Protein AF-0000000074023730 (afdb_homodimer)

Foldseek 3Di:
DEEEEEDLFLQSLLQLLQLLVVPYQYEYEYQDPPQCLQQDPFKADLLDADDLLRSVLLVVLLVLVVVVCVVPVPAQKDQLWEKAPLDDDPVQVVSQVVCVVSVQDKDKDAPVVVCVVFVFFPDDDGIIMIRRRMIGHSRSRNSVVSNVNSPHHYHYSKDFQEFDDDPLATQFTQIPVGTDGGRAYEYAHQVCRQRHCVRLPAHFAWAQAKWKKWKWDADPGDDRHWYHHNQWIWHADPVRIIMTTLDGVSLPDRDNDDPDDPVRSCCSVQVVVQNGGDDDRIGIDDMGMDTARATPVQAWEWADDGGHRYIYTYHPPCSSNSSVRSNQNSCVSVPNNVVCCVSCVVRYSVVVD/DEEEEEDLFLQSLLQLLQLLVVPYQYEYEYQDPPQCLQQDPFKADLLDADDLLRSVLLVVLLVLVVVVCVVPVPAQKDQLWEKAPLDDDPVQVVSQVVCVVSVQDKDKDAPVVVCVVAVFFPDDDGIIMIRRRMIGHSRSRNSVVSNVNSPHHYHYSKDFQEFDDDPLATQFTQIPVGTDGGRAYEYAHQVCRQRHCVRLPAHFAWAQAKWKKWKWDADPGADRHWYHHNQWIWHADPVRIIMTTLDGVSLPDRDNDDPDDPVRSCCSVQVVVQNGGDDDRIGIDDMGMDTARATPVQAWEWADDGGHRYIYTYHPPCSSNSSVRSNQNSCVSVPNNVVCCVSCVVRYSVVVD

Solvent-accessible surface area (backbone atoms only — not comparable to full-atom values): 35248 Å² total; per-residue (Å²): 100,38,32,34,31,34,18,64,23,38,46,22,12,31,26,47,25,44,30,25,74,71,65,37,48,37,36,34,34,21,48,65,70,41,52,49,32,60,62,45,89,18,56,32,54,47,89,69,61,88,45,72,69,49,25,51,46,24,46,48,7,53,52,31,43,52,55,49,39,70,76,39,74,83,52,58,60,46,70,58,12,32,40,38,44,50,46,63,70,68,52,37,52,50,53,52,50,55,36,50,72,72,67,42,76,68,41,81,39,47,38,69,62,48,40,70,76,29,70,33,55,38,89,69,58,68,60,35,35,35,33,65,84,21,28,38,34,48,35,47,60,40,14,52,51,33,36,61,72,24,66,40,31,36,36,34,49,39,48,71,66,29,61,35,67,55,96,60,22,38,48,26,35,34,33,74,38,42,72,45,78,20,57,30,40,35,41,23,35,44,79,55,32,38,66,40,38,44,57,66,76,34,73,55,64,60,49,62,34,57,47,40,33,38,28,32,47,63,48,91,68,64,59,73,40,35,36,34,41,66,65,24,41,37,36,54,47,96,79,33,20,39,42,30,43,63,43,49,54,61,88,70,54,78,48,67,66,65,85,54,28,70,68,54,47,47,52,56,48,48,63,64,46,39,73,30,43,63,92,67,86,75,47,75,29,35,38,37,41,37,53,50,25,31,30,63,87,58,51,48,32,42,41,65,46,76,43,48,48,29,31,35,45,36,31,51,62,44,66,26,36,15,45,34,49,6,53,45,51,28,26,42,77,71,73,58,37,73,90,39,47,77,76,41,60,90,21,36,47,63,81,68,102,102,36,32,34,31,34,19,64,20,38,48,20,12,30,26,46,23,43,30,26,74,72,64,37,48,39,36,33,33,22,48,65,72,41,52,49,31,58,62,46,90,19,56,32,53,49,88,70,61,89,46,70,67,49,25,51,46,25,46,48,6,52,54,32,43,51,55,49,38,71,76,40,73,84,51,57,61,48,70,57,12,31,40,39,44,52,46,64,71,69,51,38,50,49,52,51,49,56,36,50,74,71,69,43,76,68,42,83,40,45,37,69,62,48,39,71,76,29,71,32,56,37,91,70,57,68,60,35,34,36,32,66,84,22,26,37,33,47,36,46,60,41,16,52,50,33,36,60,72,24,66,40,30,36,35,35,48,39,47,72,68,28,61,35,65,56,94,62,21,37,47,25,35,35,33,75,38,42,74,46,78,18,58,29,39,35,41,23,35,46,78,53,32,37,66,39,38,45,59,65,76,34,75,57,65,60,48,60,33,58,48,41,33,37,28,33,46,63,48,91,67,65,60,74,40,36,38,34,41,66,67,23,40,36,36,53,47,97,79,34,20,41,40,30,44,63,41,49,54,62,88,71,55,78,47,67,67,64,87,52,28,70,66,54,47,47,53,55,47,48,63,64,46,41,73,29,41,62,90,68,86,76,47,76,29,34,38,39,41,36,53,49,26,30,31,64,86,57,51,47,32,43,40,65,46,78,43,48,47,29,30,37,47,38,32,51,61,43,66,27,36,14,44,34,48,7,51,44,50,28,27,42,76,72,72,57,37,71,91,40,46,77,75,41,60,90,22,37,46,62,81,69,102

Radius of gyration: 26.6 Å; Cα contacts (8 Å, |Δi|>4): 1678; chains: 2; bounding box: 60×75×60 Å

InterPro domains:
  IPR006076 FAD dependent oxidoreductase [PF01266] (2-331)
  IPR036188 FAD/NAD(P)-binding domain superfamily [G3DSA:3.50.50.60] (3-332)
  IPR036188 FAD/NAD(P)-binding domain superfamily [SSF51905] (1-352)

Secondary structure (DSSP, 8-state):
-EEEEE--SHHHHHHHHHHHHTT-EEEEEESS--HHHHT---EE-SSS-SSHHHHHHHHHHHHHHHHHHHH-TTSSEE---EEE-SS-THHHHHHHHHHHHTT---EEEEHHHHHHH-TTB-S--SEEEEETT-EEE-HHHHHHHHHHHHT-EEEES--EEEEEEETTEEEEEEETTEEEE-SEEEE--GGGHHHHHHTTT----EE--EEEEEEEPP-SS---SEEE-SS-EEEE-TTS-EEEESSTTGGG---SS--S-HHHHHHHHHHHHGGGB-SS---EEEEEEEE--EETTSS-EEEE-SSBTEEEEE-S-HHHHHHHHHHHHHHHHTT--GGGHHHHGGG-GGGG-/-EEEEE--SHHHHHHHHHHHHTT-EEEEEESS--HHHHT---EE-SSS-SSHHHHHHHHHHHHHHHHHHHH-TTSSEE---EEE-SS-THHHHHHHHHHHHTT---EEEEHHHHHHH-TTB-S--SEEEEETT-EEE-HHHHHHHHHHHHT-EEEES--EEEEEEETTEEEEEEETTEEEE-SEEEE--GGGHHHHHHTTT----EE--EEEEEEEPP-SS---SEEE-SS-EEEE-TTS-EEEESSTTGGG---SS--S-HHHHHHHHHHHHGGGB-SSPP-EEEEEEEE--EETTSS-EEEE-SSBTEEEEE-S-HHHHHHHHHHHHHHHHTT--GGGHHHHGGG-GGGG-

Nearest PDB structures (foldseek):
  7cyx-assembly1_A  TM=8.694E-01  e=2.938E-26  Bacillus cereus ATCC 14579
  7cyx-assembly1_B  TM=8.527E-01  e=1.811E-26  Bacillus cereus ATCC 14579
  1vrq-assembly1_B  TM=8.350E-01  e=2.920E-24  Corynebacterium sp. U-96
  2gah-assembly1_B  TM=8.133E-01  e=2.031E-24  Stenotrophomonas maltophilia
  1ng3-assembly1_A  TM=8.578E-01  e=4.723E-23  Bacillus subtilis

Organism: NCBI:txid1655543

pLDDT: mean 95.24, std 6.16, range [57.22, 98.94]

Sequence (706 aa):
MKVVVIGAGIIGASIAYNLSLSGADVTVITCNSAAATDASFGWINASFYADEGHHRLRVAGMEAYARLRASQPDLPITMQGALWWEEQGRGLTKKHDALSDLGYPVEKMEKVAVCNQEPELRDLPEELLLFPTEGVAESGALASVLLAASGAHLVSGVRVKSIAQQDRAVCGVETQMGFIAADKVVVAAGNGAPDILATVDVTLPMLIRPGAMVTTKPIAGKVSSVLVTAHGEVRQLTDGRLMASATANHQSDSASEVFETPDEIVRRVLGWLDPMIADEPLEWDSVTLAYRPVPQDGLPVIGAVGPDGLHVAVMHSGVTLAAITGEAVAAEVLGNSDAFDVLLASYRPSRFQMKVVVIGAGIIGASIAYNLSLSGADVTVITCNSAAATDASFGWINASFYADEGHHRLRVAGMEAYARLRASQPDLPITMQGALWWEEQGRGLTKKHDALSDLGYPVEKMEKVAVCNQEPELRDLPEELLLFPTEGVAESGALASVLLAASGAHLVSGVRVKSIAQQDRAVCGVETQMGFIAADKVVVAAGNGAPDILATVDVTLPMLIRPGAMVTTKPIAGKVSSVLVTAHGEVRQLTDGRLMASATANHQSDSASEVFETPDEIVRRVLGWLDPMIADEPLEWDSVTLAYRPVPQDGLPVIGAVGPDGLHVAVMHSGVTLAAITGEAVAAEVLGNSDAFDVLLASYRPSRFQ

Structure (mmCIF, N/CA/C/O backbone):
data_AF-0000000074023730-model_v1
#
loop_
_entity.id
_entity.type
_entity.pdbx_description
1 polymer '4-methylaminobutanoate oxidase (Formaldehyde-forming)'
#
loop_
_atom_site.group_PDB
_atom_site.id
_atom_site.type_symbol
_atom_site.label_atom_id
_atom_site.label_alt_id
_atom_site.label_comp_id
_atom_site.label_asym_id
_atom_site.label_entity_id
_atom_site.label_seq_id
_atom_site.pdbx_PDB_ins_code
_atom_site.Cartn_x
_atom_site.Cartn_y
_atom_site.Cartn_z
_atom_site.occupancy
_atom_site.B_iso_or_equiv
_atom_site.auth_seq_id
_atom_site.auth_comp_id
_atom_site.auth_asym_id
_atom_site.auth_atom_id
_atom_site.pdbx_PDB_model_num
ATOM 1 N N . MET A 1 1 ? 28.672 8.914 0.32 1 96.75 1 MET A N 1
ATOM 2 C CA . MET A 1 1 ? 28.078 8.711 1.64 1 96.75 1 MET A CA 1
ATOM 3 C C . MET A 1 1 ? 26.875 7.793 1.557 1 96.75 1 MET A C 1
ATOM 5 O O . MET A 1 1 ? 26.016 7.969 0.696 1 96.75 1 MET A O 1
ATOM 9 N N . LYS A 1 2 ? 26.859 6.754 2.334 1 98.38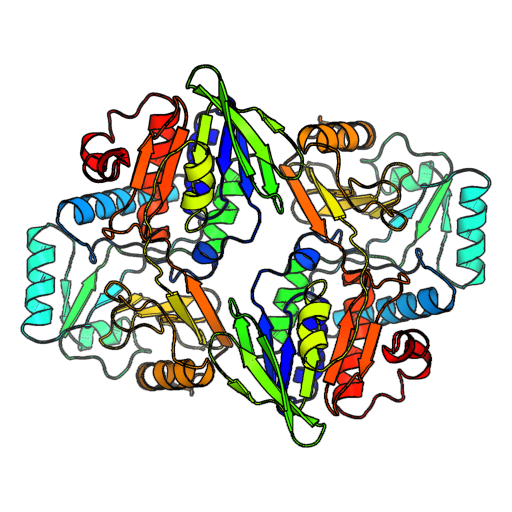 2 LYS A N 1
ATOM 10 C CA . LYS A 1 2 ? 25.734 5.828 2.398 1 98.38 2 LYS A CA 1
ATOM 11 C C . LYS A 1 2 ? 24.75 6.227 3.496 1 98.38 2 LYS A C 1
ATOM 13 O O . LYS A 1 2 ? 25.125 6.344 4.664 1 98.38 2 LYS A O 1
ATOM 18 N N . VAL A 1 3 ? 23.484 6.41 3.074 1 98.88 3 VAL A N 1
ATOM 19 C CA . VAL A 1 3 ? 22.469 6.824 4.031 1 98.88 3 VAL A CA 1
ATOM 20 C C . VAL A 1 3 ? 21.297 5.844 3.994 1 98.88 3 VAL A C 1
ATOM 22 O O . VAL A 1 3 ? 20.812 5.484 2.918 1 98.88 3 VAL A O 1
ATOM 25 N N . VAL A 1 4 ? 20.875 5.395 5.125 1 98.94 4 VAL A N 1
ATOM 26 C CA . VAL A 1 4 ? 19.656 4.613 5.25 1 98.94 4 VAL A CA 1
ATOM 27 C C . VAL A 1 4 ? 18.531 5.5 5.781 1 98.94 4 VAL A C 1
ATOM 29 O O . VAL A 1 4 ? 18.703 6.207 6.773 1 98.94 4 VAL A O 1
ATOM 32 N N . VAL A 1 5 ? 17.469 5.543 5.094 1 98.94 5 VAL A N 1
ATOM 33 C CA . VAL A 1 5 ? 16.234 6.172 5.559 1 98.94 5 VAL A CA 1
ATOM 34 C C . VAL A 1 5 ? 15.211 5.098 5.926 1 98.94 5 VAL A C 1
ATOM 36 O O . VAL A 1 5 ? 14.836 4.277 5.086 1 98.94 5 VAL A O 1
ATOM 39 N N . ILE A 1 6 ? 14.781 5.086 7.188 1 98.88 6 ILE A N 1
ATOM 40 C CA . ILE A 1 6 ? 13.805 4.109 7.656 1 98.88 6 ILE A CA 1
ATOM 41 C C . ILE A 1 6 ? 12.398 4.699 7.562 1 98.88 6 ILE A C 1
ATOM 43 O O . ILE A 1 6 ? 12.055 5.617 8.305 1 98.88 6 ILE A O 1
ATOM 47 N N . GLY A 1 7 ? 11.602 4.133 6.691 1 98.44 7 GLY A N 1
ATOM 48 C CA . GLY A 1 7 ? 10.273 4.637 6.395 1 98.44 7 GLY A CA 1
ATOM 49 C C . GLY A 1 7 ? 10.141 5.176 4.984 1 98.44 7 GLY A C 1
ATOM 50 O O . GLY A 1 7 ? 10.914 6.039 4.57 1 98.44 7 GLY A O 1
ATOM 51 N N . ALA A 1 8 ? 9.094 4.742 4.281 1 98.12 8 ALA A N 1
ATOM 52 C CA . ALA A 1 8 ? 8.898 5.133 2.885 1 98.12 8 ALA A CA 1
ATOM 53 C C . ALA A 1 8 ? 7.648 5.992 2.723 1 98.12 8 ALA A C 1
ATOM 55 O O . ALA A 1 8 ? 7.117 6.125 1.619 1 98.12 8 ALA A O 1
ATOM 56 N N . GLY A 1 9 ? 7.117 6.516 3.795 1 98.12 9 GLY A N 1
ATOM 57 C CA . GLY A 1 9 ? 6.051 7.5 3.695 1 98.12 9 GLY A CA 1
ATOM 58 C C . GLY A 1 9 ? 6.52 8.836 3.154 1 98.12 9 GLY A C 1
ATOM 59 O O . GLY A 1 9 ? 7.645 8.953 2.664 1 98.12 9 GLY A O 1
ATOM 60 N N . ILE A 1 10 ? 5.688 9.82 3.254 1 98.69 10 ILE A N 1
ATOM 61 C CA . ILE A 1 10 ? 5.922 11.102 2.592 1 98.69 10 ILE A CA 1
ATOM 62 C C . ILE A 1 10 ? 7.164 11.766 3.182 1 98.69 10 ILE A C 1
ATOM 64 O O . ILE A 1 10 ? 7.941 12.391 2.457 1 98.69 10 ILE A O 1
ATOM 68 N N . ILE A 1 11 ? 7.398 11.609 4.488 1 98.81 11 ILE A N 1
ATOM 69 C CA . ILE A 1 11 ? 8.555 12.227 5.125 1 98.81 11 ILE A CA 1
ATOM 70 C C . ILE A 1 11 ? 9.836 11.531 4.656 1 98.81 11 ILE A C 1
ATOM 72 O O . ILE A 1 11 ? 10.781 12.188 4.223 1 98.81 11 ILE A O 1
ATOM 76 N N . GLY A 1 12 ? 9.852 10.227 4.715 1 98.81 12 GLY A N 1
ATOM 77 C CA . GLY A 1 12 ? 11.008 9.477 4.242 1 98.81 12 GLY A CA 1
ATOM 78 C C . GLY A 1 12 ? 11.289 9.688 2.768 1 98.81 12 GLY A C 1
ATOM 79 O O . GLY A 1 12 ? 12.445 9.82 2.365 1 98.81 12 GLY A O 1
ATOM 80 N N . ALA A 1 13 ? 10.25 9.727 2.008 1 98.75 13 ALA A N 1
ATOM 81 C CA . ALA A 1 13 ? 10.391 9.938 0.57 1 98.75 13 ALA A CA 1
ATOM 82 C C . ALA A 1 13 ? 11.008 11.305 0.281 1 98.75 13 ALA A C 1
ATOM 84 O O . ALA A 1 13 ? 11.883 11.43 -0.577 1 98.75 13 ALA A O 1
ATOM 85 N N . SER A 1 14 ? 10.508 12.305 0.959 1 98.81 14 SER A N 1
ATOM 86 C CA . SER A 1 14 ? 11.016 13.656 0.773 1 98.81 14 SER A CA 1
ATOM 87 C C . SER A 1 14 ? 12.492 13.75 1.159 1 98.81 14 SER A C 1
ATOM 89 O O . SER A 1 14 ? 13.289 14.367 0.448 1 98.81 14 SER A O 1
ATOM 91 N N . ILE A 1 15 ? 12.852 13.109 2.229 1 98.88 15 ILE A N 1
ATOM 92 C CA . ILE A 1 15 ? 14.234 13.117 2.697 1 98.88 15 ILE A CA 1
ATOM 93 C C . ILE A 1 15 ? 15.125 12.375 1.701 1 98.88 15 ILE A C 1
ATOM 95 O O . ILE A 1 15 ? 16.172 12.875 1.31 1 98.88 15 ILE A O 1
ATOM 99 N N . ALA A 1 16 ? 14.695 11.203 1.305 1 98.88 16 ALA A N 1
ATOM 100 C CA . ALA A 1 16 ? 15.453 10.414 0.339 1 98.88 16 ALA A CA 1
ATOM 101 C C . ALA A 1 16 ? 15.68 11.188 -0.954 1 98.88 16 ALA A C 1
ATOM 103 O O . ALA A 1 16 ? 16.781 11.18 -1.512 1 98.88 16 ALA A O 1
ATOM 104 N N . TYR A 1 17 ? 14.648 11.859 -1.403 1 98.75 17 TYR A N 1
ATOM 105 C CA . TYR A 1 17 ? 14.711 12.656 -2.623 1 98.75 17 TYR A CA 1
ATOM 106 C C . TYR A 1 17 ? 15.797 13.727 -2.521 1 98.75 17 TYR A C 1
ATOM 108 O O . TYR A 1 17 ? 16.672 13.82 -3.393 1 98.75 17 TYR A O 1
ATOM 116 N N . ASN A 1 18 ? 15.781 14.469 -1.483 1 98.56 18 ASN A N 1
ATOM 117 C CA . ASN A 1 18 ? 16.719 15.57 -1.313 1 98.56 18 ASN A CA 1
ATOM 118 C C . ASN A 1 18 ? 18.141 15.055 -1.103 1 98.56 18 ASN A C 1
ATOM 120 O O . ASN A 1 18 ? 19.109 15.641 -1.615 1 98.56 18 ASN A O 1
ATOM 124 N N . LEU A 1 19 ? 18.312 13.984 -0.348 1 98.75 19 LEU A N 1
ATOM 125 C CA . LEU A 1 19 ? 19.625 13.398 -0.136 1 98.75 19 LEU A CA 1
ATOM 126 C C . LEU A 1 19 ? 20.234 12.914 -1.454 1 98.75 19 LEU A C 1
ATOM 128 O O . LEU A 1 19 ? 21.406 13.164 -1.741 1 98.75 19 LEU A O 1
ATOM 132 N N . SER A 1 20 ? 19.406 12.203 -2.195 1 97.81 20 SER A N 1
ATOM 133 C CA . SER A 1 20 ? 19.875 11.656 -3.467 1 97.81 20 SER A CA 1
ATOM 134 C C . SER A 1 20 ? 20.266 12.766 -4.438 1 97.81 20 SER A C 1
ATOM 136 O O . SER A 1 20 ? 21.266 12.648 -5.141 1 97.81 20 SER A O 1
ATOM 138 N N . LEU A 1 21 ? 19.484 13.805 -4.496 1 95.44 21 LEU A N 1
ATOM 139 C CA . LEU A 1 21 ? 19.781 14.945 -5.352 1 95.44 21 LEU A CA 1
ATOM 140 C C . LEU A 1 21 ? 21.156 15.531 -5.008 1 95.44 21 LEU A C 1
ATOM 142 O O . LEU A 1 21 ? 21.828 16.078 -5.875 1 95.44 21 LEU A O 1
ATOM 146 N N . SER A 1 22 ? 21.484 15.375 -3.807 1 95.94 22 SER A N 1
ATOM 147 C CA . SER A 1 22 ? 22.75 15.945 -3.336 1 95.94 22 SER A CA 1
ATOM 148 C C . SER A 1 22 ? 23.891 14.945 -3.477 1 95.94 22 SER A C 1
ATOM 150 O O . SER A 1 22 ? 25 15.188 -2.992 1 95.94 22 SER A O 1
ATOM 152 N N . GLY A 1 23 ? 23.625 13.742 -3.975 1 96.62 23 GLY A N 1
ATOM 153 C CA . GLY A 1 23 ? 24.688 12.836 -4.367 1 96.62 23 GLY A CA 1
ATOM 154 C C . GLY A 1 23 ? 24.875 11.688 -3.387 1 96.62 23 GLY A C 1
ATOM 155 O O . GLY A 1 23 ? 25.766 10.852 -3.572 1 96.62 23 GLY A O 1
ATOM 156 N N . ALA A 1 24 ? 24.078 11.609 -2.342 1 98.19 24 ALA A N 1
ATOM 157 C CA . ALA A 1 24 ? 24.188 10.516 -1.382 1 98.19 24 ALA A CA 1
ATOM 158 C C . ALA A 1 24 ? 23.688 9.203 -1.984 1 98.19 24 ALA A C 1
ATOM 160 O O . ALA A 1 24 ? 22.812 9.203 -2.857 1 98.19 24 ALA A O 1
ATOM 161 N N . ASP A 1 25 ? 24.281 8.109 -1.571 1 98.25 25 ASP A N 1
ATOM 162 C CA . ASP A 1 25 ? 23.781 6.773 -1.861 1 98.25 25 ASP A CA 1
ATOM 163 C C . ASP A 1 25 ? 22.719 6.348 -0.842 1 98.25 25 ASP A C 1
ATOM 165 O O . ASP A 1 25 ? 23.062 5.934 0.269 1 98.25 25 ASP A O 1
ATOM 169 N N . VAL A 1 26 ? 21.438 6.43 -1.257 1 98.88 26 VAL A N 1
ATOM 170 C CA . VAL A 1 26 ? 20.359 6.34 -0.29 1 98.88 26 VAL A CA 1
ATOM 171 C C . VAL A 1 26 ? 19.641 4.996 -0.439 1 98.88 26 VAL A C 1
ATOM 173 O O . VAL A 1 26 ? 19.297 4.59 -1.552 1 98.88 26 VAL A O 1
ATOM 176 N N . THR A 1 27 ? 19.438 4.27 0.641 1 98.81 27 THR A N 1
ATOM 177 C CA . THR A 1 27 ? 18.562 3.105 0.738 1 98.81 27 THR A CA 1
ATOM 178 C C . THR A 1 27 ? 17.406 3.377 1.687 1 98.81 27 THR A C 1
ATOM 180 O O . THR A 1 27 ? 17.609 3.697 2.859 1 98.81 27 THR A O 1
ATOM 183 N N . VAL A 1 28 ? 16.234 3.295 1.154 1 98.88 28 VAL A N 1
ATOM 184 C CA . VAL A 1 28 ? 15.031 3.424 1.967 1 98.88 28 VAL A CA 1
ATOM 185 C C . VAL A 1 28 ? 14.539 2.041 2.385 1 98.88 28 VAL A C 1
ATOM 187 O O . VAL A 1 28 ? 14.422 1.141 1.55 1 98.88 28 VAL A O 1
ATOM 190 N N . ILE A 1 29 ? 14.273 1.843 3.691 1 98.69 29 ILE A N 1
ATOM 191 C CA . ILE A 1 29 ? 13.789 0.568 4.207 1 98.69 29 ILE A CA 1
ATOM 192 C C . ILE A 1 29 ? 12.398 0.751 4.816 1 98.69 29 ILE A C 1
ATOM 194 O O . ILE A 1 29 ? 12.164 1.702 5.566 1 98.69 29 ILE A O 1
ATOM 198 N N . THR A 1 30 ? 11.508 -0.081 4.453 1 97.62 30 THR A N 1
ATOM 199 C CA . THR A 1 30 ? 10.18 -0.055 5.047 1 97.62 30 THR A CA 1
ATOM 200 C C . THR A 1 30 ? 9.656 -1.472 5.266 1 97.62 30 THR A C 1
ATOM 202 O O . THR A 1 30 ? 9.93 -2.371 4.469 1 97.62 30 THR A O 1
ATOM 205 N N . CYS A 1 31 ? 8.898 -1.708 6.293 1 93.31 31 CYS A N 1
ATOM 206 C CA . CYS A 1 31 ? 8.344 -3.027 6.578 1 93.31 31 CYS A CA 1
ATOM 207 C C . CYS A 1 31 ? 6.914 -3.143 6.062 1 93.31 31 CYS A C 1
ATOM 209 O O . CYS A 1 31 ? 6.477 -4.227 5.668 1 93.31 31 CYS A O 1
ATOM 211 N N . ASN A 1 32 ? 6.141 -2.092 6.156 1 84.75 32 ASN A N 1
ATOM 212 C CA . ASN A 1 32 ? 4.742 -2.062 5.734 1 84.75 32 ASN A CA 1
ATOM 213 C C . ASN A 1 32 ? 4.449 -0.862 4.84 1 84.75 32 ASN A C 1
ATOM 215 O O . ASN A 1 32 ? 5.348 -0.076 4.539 1 84.75 32 ASN A O 1
ATOM 219 N N . SER A 1 33 ? 3.271 -0.875 4.344 1 82.62 33 SER A N 1
ATOM 220 C CA . SER A 1 33 ? 2.824 0.321 3.635 1 82.62 33 SER A CA 1
ATOM 221 C C . SER A 1 33 ? 2.799 1.533 4.559 1 82.62 33 SER A C 1
ATOM 223 O O . SER A 1 33 ? 2.775 1.388 5.781 1 82.62 33 SER A O 1
ATOM 225 N N . ALA A 1 34 ? 2.938 2.633 3.986 1 89.62 34 ALA A N 1
ATOM 226 C CA . ALA A 1 34 ? 2.912 3.893 4.727 1 89.62 34 ALA A CA 1
ATOM 227 C C . ALA A 1 34 ? 1.48 4.312 5.047 1 89.62 34 ALA A C 1
ATOM 229 O O . ALA A 1 34 ? 0.944 5.238 4.434 1 89.62 34 ALA A O 1
ATOM 230 N N . ALA A 1 3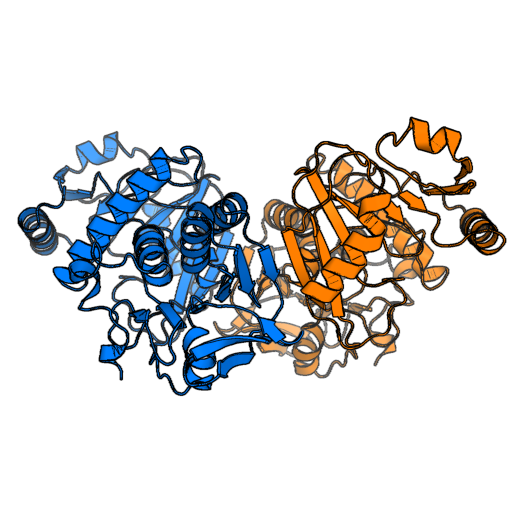5 ? 0.974 3.768 6.102 1 89.25 35 ALA A N 1
ATOM 231 C CA . ALA A 1 35 ? -0.455 3.863 6.391 1 89.25 35 ALA A CA 1
ATOM 232 C C . ALA A 1 35 ? -0.872 5.312 6.621 1 89.25 35 ALA A C 1
ATOM 234 O O . ALA A 1 35 ? -1.884 5.766 6.086 1 89.25 35 ALA A O 1
ATOM 235 N N . ALA A 1 36 ? -0.069 6 7.418 1 93.88 36 ALA A N 1
ATOM 236 C CA . ALA A 1 36 ? -0.418 7.391 7.703 1 93.88 36 ALA A CA 1
ATOM 237 C C . ALA A 1 36 ? -0.401 8.234 6.43 1 93.88 36 ALA A C 1
ATOM 239 O O . ALA A 1 36 ? -1.294 9.055 6.211 1 93.88 36 ALA A O 1
ATOM 240 N N . THR A 1 37 ? 0.593 8.008 5.602 1 97 37 THR A N 1
ATOM 241 C CA . THR A 1 37 ? 0.702 8.727 4.34 1 97 37 THR A CA 1
ATOM 242 C C . THR A 1 37 ? -0.452 8.367 3.406 1 97 37 THR A C 1
ATOM 244 O O . THR A 1 37 ? -1.097 9.25 2.838 1 97 37 THR A O 1
ATOM 247 N N . ASP A 1 38 ? -0.773 7.113 3.303 1 94.44 38 ASP A N 1
ATOM 248 C CA . ASP A 1 38 ? -1.78 6.621 2.367 1 94.44 38 ASP A CA 1
ATOM 249 C C . ASP A 1 38 ? -3.178 7.082 2.775 1 94.44 38 ASP A C 1
ATOM 251 O O . ASP A 1 38 ? -4.055 7.25 1.924 1 94.44 38 ASP A O 1
ATOM 255 N N . ALA A 1 39 ? -3.361 7.344 4.023 1 94.44 39 ALA A N 1
ATOM 256 C CA . ALA A 1 39 ? -4.684 7.684 4.535 1 94.44 39 ALA A CA 1
ATOM 257 C C . ALA A 1 39 ? -4.816 9.188 4.754 1 94.44 39 ALA A C 1
ATOM 259 O O . ALA A 1 39 ? -5.812 9.656 5.309 1 94.44 39 ALA A O 1
ATOM 260 N N . SER A 1 40 ? -3.855 9.945 4.32 1 95.69 40 SER A N 1
ATOM 261 C CA . SER A 1 40 ? -3.812 11.367 4.641 1 95.69 40 SER A CA 1
ATOM 262 C C . SER A 1 40 ? -4.828 12.156 3.814 1 95.69 40 SER A C 1
ATOM 264 O O . SER A 1 40 ? -5.051 11.844 2.641 1 95.69 40 SER A O 1
ATOM 266 N N . PHE A 1 41 ? -5.43 13.172 4.445 1 96.69 41 PHE A N 1
ATOM 267 C CA . PHE A 1 41 ? -6.25 14.156 3.738 1 96.69 41 PHE A CA 1
ATOM 268 C C . PHE A 1 41 ? -5.422 14.891 2.691 1 96.69 41 PHE A C 1
ATOM 270 O O . PHE A 1 41 ? -5.945 15.281 1.646 1 96.69 41 PHE A O 1
ATOM 277 N N . GLY A 1 42 ? -4.145 15.148 2.971 1 97.56 42 GLY A N 1
ATOM 278 C CA . GLY A 1 42 ? -3.18 15.656 2.01 1 97.56 42 GLY A CA 1
ATOM 279 C C . GLY A 1 42 ? -3.143 17.172 1.945 1 97.56 42 GLY A C 1
ATOM 280 O O . GLY A 1 42 ? -2.723 17.75 0.939 1 97.56 42 GLY A O 1
ATOM 281 N N . TRP A 1 43 ? -3.504 17.906 3.006 1 97.69 43 TRP A N 1
ATOM 282 C CA . TRP A 1 43 ? -3.668 19.359 2.998 1 97.69 43 TRP A CA 1
ATOM 283 C C . TRP A 1 43 ? -2.334 20.062 3.244 1 97.69 43 TRP A C 1
ATOM 285 O O . TRP A 1 43 ? -1.625 19.734 4.199 1 97.69 43 TRP A O 1
ATOM 295 N N . ILE A 1 44 ? -1.977 20.891 2.381 1 98.5 44 ILE A N 1
ATOM 296 C CA . ILE A 1 44 ? -0.836 21.797 2.52 1 98.5 44 ILE A CA 1
ATOM 297 C C . ILE A 1 44 ? -1.318 23.172 2.955 1 98.5 44 ILE A C 1
ATOM 299 O O . ILE A 1 44 ? -1.959 23.891 2.178 1 98.5 44 ILE A O 1
ATOM 303 N N . ASN A 1 45 ? -0.979 23.531 4.207 1 98.31 45 ASN A N 1
ATOM 304 C CA . ASN A 1 45 ? -1.554 24.75 4.746 1 98.31 45 ASN A CA 1
ATOM 305 C C . ASN A 1 45 ? -0.693 25.328 5.867 1 98.31 45 ASN A C 1
ATOM 307 O O . ASN A 1 45 ? 0.18 24.641 6.402 1 98.31 45 ASN A O 1
ATOM 311 N N . ALA A 1 46 ? -0.938 26.625 6.18 1 98.38 46 ALA A N 1
ATOM 312 C CA . ALA A 1 46 ? -0.364 27.281 7.348 1 98.38 46 ALA A CA 1
ATOM 313 C C . ALA A 1 46 ? -1.42 28.094 8.094 1 98.38 46 ALA A C 1
ATOM 315 O O . ALA A 1 46 ? -1.088 29 8.859 1 98.38 46 ALA A O 1
ATOM 316 N N . SER A 1 47 ? -2.701 27.828 7.797 1 97.38 47 SER A N 1
ATOM 317 C CA . SER A 1 47 ? -3.793 28.516 8.484 1 97.38 47 SER A CA 1
ATOM 318 C C . SER A 1 47 ? -4.125 27.828 9.812 1 97.38 47 SER A C 1
ATOM 320 O O . SER A 1 47 ? -4.848 28.375 10.641 1 97.38 47 SER A O 1
ATOM 322 N N . PHE A 1 48 ? -3.68 26.594 9.961 1 92.44 48 PHE A N 1
ATOM 323 C CA . PHE A 1 48 ? -3.74 25.844 11.211 1 92.44 48 PHE A CA 1
ATOM 324 C C . PHE A 1 48 ? -2.352 25.688 11.812 1 92.44 48 PHE A C 1
ATOM 326 O O . PHE A 1 48 ? -1.417 25.266 11.125 1 92.44 48 PHE A O 1
ATOM 333 N N . TYR A 1 49 ? -2.236 26.109 13.016 1 93.69 49 TYR A N 1
ATOM 334 C CA . TYR A 1 49 ? -0.926 26.078 13.656 1 93.69 49 TYR A CA 1
ATOM 335 C C . TYR A 1 49 ? -1.059 26.109 15.18 1 93.69 49 TYR A C 1
ATOM 337 O O . TYR A 1 49 ? -2.072 26.562 15.711 1 93.69 49 TYR A O 1
ATOM 345 N N . ALA A 1 50 ? -0.046 25.609 15.82 1 93.75 50 ALA A N 1
ATOM 346 C CA . ALA A 1 50 ? -0.03 25.531 17.281 1 93.75 50 ALA A CA 1
ATOM 347 C C . ALA A 1 50 ? 0.386 26.875 17.891 1 93.75 50 ALA A C 1
ATOM 349 O O . ALA A 1 50 ? -0.165 27.297 18.906 1 93.75 50 ALA A O 1
ATOM 350 N N . ASP A 1 51 ? 1.387 27.531 17.391 1 95 51 ASP A N 1
ATOM 351 C CA . ASP A 1 51 ? 1.932 28.828 17.797 1 95 51 ASP A CA 1
ATOM 352 C C . ASP A 1 51 ? 2.631 29.516 16.641 1 95 51 ASP A C 1
ATOM 354 O O . ASP A 1 51 ? 2.635 29.016 15.508 1 95 51 ASP A O 1
ATOM 358 N N . GLU A 1 52 ? 3.168 30.609 16.859 1 96.56 52 GLU A N 1
ATOM 359 C CA . GLU A 1 52 ? 3.754 31.422 15.781 1 96.56 52 GLU A CA 1
ATOM 360 C C . GLU A 1 52 ? 4.941 30.703 15.148 1 96.56 52 GLU A C 1
ATOM 362 O O . GLU A 1 52 ? 5.164 30.812 13.938 1 96.56 52 GLU A O 1
ATOM 367 N N . GLY A 1 53 ? 5.75 30.016 16 1 97.12 53 GLY A N 1
ATOM 368 C CA . GLY A 1 53 ? 6.848 29.234 15.469 1 97.12 53 GLY A CA 1
ATOM 369 C C . GLY A 1 53 ? 6.395 28.141 14.523 1 97.12 53 GLY A C 1
ATOM 370 O O . GLY A 1 53 ? 6.973 27.953 13.453 1 97.12 53 GLY A O 1
ATOM 371 N N . HIS A 1 54 ? 5.336 27.5 14.953 1 97.75 54 HIS A N 1
ATOM 372 C CA . HIS A 1 54 ? 4.766 26.438 14.125 1 97.75 54 HIS A CA 1
ATOM 373 C C . HIS A 1 54 ? 4.176 27 12.836 1 97.75 54 HIS A C 1
ATOM 375 O O . HIS A 1 54 ? 4.312 26.406 11.773 1 97.75 54 HIS A O 1
ATOM 381 N N . HIS A 1 55 ? 3.545 28.156 12.93 1 97.94 55 HIS A N 1
ATOM 382 C CA . HIS A 1 55 ? 3.049 28.844 11.742 1 97.94 55 HIS A CA 1
ATOM 383 C C . HIS A 1 55 ? 4.18 29.141 10.766 1 97.94 55 HIS A C 1
ATOM 385 O O . HIS A 1 55 ? 4.055 28.891 9.562 1 97.94 55 HIS A O 1
ATOM 391 N N . ARG A 1 56 ? 5.27 29.625 11.266 1 98.12 56 ARG A N 1
ATOM 392 C CA . ARG A 1 56 ? 6.418 29.953 10.43 1 98.12 56 ARG A CA 1
ATOM 393 C C . ARG A 1 56 ? 6.969 28.719 9.742 1 98.12 56 ARG A C 1
ATOM 395 O O . ARG A 1 56 ? 7.348 28.766 8.57 1 98.12 56 ARG A O 1
ATOM 402 N N . LEU A 1 57 ? 6.988 27.609 10.453 1 98.62 57 LEU A N 1
ATOM 403 C CA . LEU A 1 57 ? 7.445 26.344 9.867 1 98.62 57 LEU A CA 1
ATOM 404 C C . LEU A 1 57 ? 6.527 25.906 8.734 1 98.62 57 LEU A C 1
ATOM 406 O O . LEU A 1 57 ? 7 25.469 7.684 1 98.62 57 LEU A O 1
ATOM 410 N N . ARG A 1 58 ? 5.266 26.047 8.922 1 98.62 58 ARG A N 1
ATOM 411 C CA . ARG A 1 58 ? 4.293 25.625 7.914 1 98.62 58 ARG A CA 1
ATOM 412 C C . ARG A 1 58 ? 4.355 26.531 6.688 1 98.62 58 ARG A C 1
ATOM 414 O O . ARG A 1 58 ? 4.223 26.062 5.555 1 98.62 58 ARG A O 1
ATOM 421 N N . VAL A 1 59 ? 4.586 27.828 6.926 1 98.75 59 VAL A N 1
ATOM 422 C CA . VAL A 1 59 ? 4.777 28.734 5.805 1 98.75 59 VAL A CA 1
ATOM 423 C C . VAL A 1 59 ? 6.023 28.344 5.016 1 98.75 59 VAL A C 1
ATOM 425 O O . VAL A 1 59 ? 5.988 28.266 3.785 1 98.75 59 VAL A O 1
ATOM 428 N N . ALA A 1 60 ? 7.09 28.062 5.773 1 98.69 60 ALA A N 1
ATOM 429 C CA . ALA A 1 60 ? 8.305 27.562 5.121 1 98.69 60 ALA A CA 1
ATOM 430 C C . ALA A 1 60 ? 8.031 26.266 4.359 1 98.69 60 ALA A C 1
ATOM 432 O O . ALA A 1 60 ? 8.625 26.031 3.309 1 98.69 60 ALA A O 1
ATOM 433 N N . GLY A 1 61 ? 7.137 25.453 4.93 1 98.69 61 GLY A N 1
ATOM 434 C CA . GLY A 1 61 ? 6.719 24.25 4.246 1 98.69 61 GLY A CA 1
ATOM 435 C C . GLY A 1 61 ? 6.031 24.516 2.922 1 98.69 61 GLY A C 1
ATOM 436 O O . GLY A 1 61 ? 6.34 23.859 1.917 1 98.69 61 GLY A O 1
ATOM 437 N N . MET A 1 62 ? 5.195 25.484 2.891 1 98.75 62 MET A N 1
ATOM 438 C CA . MET A 1 62 ? 4.508 25.844 1.659 1 98.75 62 MET A CA 1
ATOM 439 C C . MET A 1 62 ? 5.488 26.391 0.626 1 98.75 62 MET A C 1
ATOM 441 O O . MET A 1 62 ? 5.367 26.094 -0.564 1 98.75 62 MET A O 1
ATOM 445 N N . GLU A 1 63 ? 6.418 27.141 1.053 1 98.62 63 GLU A N 1
ATOM 446 C CA . GLU A 1 63 ? 7.457 27.641 0.159 1 98.62 63 GLU A CA 1
ATOM 447 C C . GLU A 1 63 ? 8.297 26.5 -0.41 1 98.62 63 GLU A C 1
ATOM 449 O O . GLU A 1 63 ? 8.672 26.516 -1.583 1 98.62 63 GLU A O 1
ATOM 454 N N . ALA A 1 64 ? 8.586 25.562 0.418 1 98.69 64 ALA A N 1
ATOM 455 C CA . ALA A 1 64 ? 9.344 24.391 -0.028 1 98.69 64 ALA A CA 1
ATOM 456 C C . ALA A 1 64 ? 8.57 23.609 -1.087 1 98.69 64 ALA A C 1
ATOM 458 O O . ALA A 1 64 ? 9.156 23.109 -2.049 1 98.69 64 ALA A O 1
ATOM 459 N N . TYR A 1 65 ? 7.285 23.484 -0.917 1 98.75 65 TYR A N 1
ATOM 460 C CA . TYR A 1 65 ? 6.465 22.828 -1.93 1 98.75 65 TYR A CA 1
ATOM 461 C C . TYR A 1 65 ? 6.508 23.594 -3.246 1 98.75 65 TYR A C 1
ATOM 463 O O . TYR A 1 65 ? 6.48 23 -4.324 1 98.75 65 TYR A O 1
ATOM 471 N N . ALA A 1 66 ? 6.523 24.891 -3.127 1 98.44 66 ALA A N 1
ATOM 472 C CA . ALA A 1 66 ? 6.645 25.703 -4.34 1 98.44 66 ALA A CA 1
ATOM 473 C C . ALA A 1 66 ? 7.949 25.406 -5.07 1 98.44 66 ALA A C 1
ATOM 475 O O . ALA A 1 66 ? 7.965 25.25 -6.293 1 98.44 66 ALA A O 1
ATOM 476 N N . ARG A 1 67 ? 9.023 25.266 -4.336 1 97.94 67 ARG A N 1
ATOM 477 C CA . ARG A 1 67 ? 10.312 24.938 -4.93 1 97.94 67 ARG A CA 1
ATOM 478 C C . ARG A 1 67 ? 10.281 23.531 -5.543 1 97.94 67 ARG A C 1
ATOM 480 O O . ARG A 1 67 ? 10.797 23.312 -6.641 1 97.94 67 ARG A O 1
ATOM 487 N N . LEU A 1 68 ? 9.633 22.641 -4.824 1 97.69 68 LEU A N 1
ATOM 488 C CA . LEU A 1 68 ? 9.516 21.266 -5.297 1 97.69 68 LEU A CA 1
ATOM 489 C C . LEU A 1 68 ? 8.742 21.219 -6.613 1 97.69 68 LEU A C 1
ATOM 491 O O . LEU A 1 68 ? 9.164 20.547 -7.559 1 97.69 68 LEU A O 1
ATOM 495 N N . ARG A 1 69 ? 7.684 21.922 -6.695 1 97.31 69 ARG A N 1
ATOM 496 C CA . ARG A 1 69 ? 6.84 21.938 -7.887 1 97.31 69 ARG A CA 1
ATOM 497 C C . ARG A 1 69 ? 7.551 22.609 -9.055 1 97.31 69 ARG A C 1
ATOM 499 O O . ARG A 1 69 ? 7.324 22.25 -10.219 1 97.31 69 ARG A O 1
ATOM 506 N N . ALA A 1 70 ? 8.32 23.547 -8.797 1 96.12 70 ALA A N 1
ATOM 507 C CA . ALA A 1 70 ? 9.094 24.203 -9.844 1 96.12 70 ALA A CA 1
ATOM 508 C C . ALA A 1 70 ? 10.086 23.234 -10.484 1 96.12 70 ALA A C 1
ATOM 510 O O . ALA A 1 70 ? 10.297 23.281 -11.703 1 96.12 70 ALA A O 1
ATOM 511 N N . SER A 1 71 ? 10.617 22.375 -9.703 1 92.38 71 SER A N 1
ATOM 512 C CA . SER A 1 71 ? 11.594 21.406 -10.172 1 92.38 71 SER A CA 1
ATOM 513 C C . SER A 1 71 ? 10.914 20.203 -10.828 1 92.38 71 SER A C 1
ATOM 515 O O . SER A 1 71 ? 11.469 19.594 -11.742 1 92.38 71 SER A O 1
ATOM 517 N N . GLN A 1 72 ? 9.75 19.875 -10.336 1 92.31 72 GLN A N 1
ATOM 518 C CA . GLN A 1 72 ? 8.961 18.75 -10.828 1 92.31 72 GLN A CA 1
ATOM 519 C C . GLN A 1 72 ? 7.504 19.156 -11.055 1 92.31 72 GLN A C 1
ATOM 521 O O . GLN A 1 72 ? 6.637 18.844 -10.234 1 92.31 72 GLN A O 1
ATOM 526 N N . PRO A 1 73 ? 7.203 19.609 -12.188 1 88.62 73 PRO A N 1
ATOM 527 C CA . PRO A 1 73 ? 5.887 20.219 -12.398 1 88.62 73 PRO A CA 1
ATOM 528 C C . PRO A 1 73 ? 4.758 19.188 -12.438 1 88.62 73 PRO A C 1
ATOM 530 O O . PRO A 1 73 ? 3.592 19.547 -12.25 1 88.62 73 PRO A O 1
ATOM 533 N N . ASP A 1 74 ? 5.031 17.922 -12.602 1 93.25 74 ASP A N 1
ATOM 534 C CA . ASP A 1 74 ? 3.975 16.938 -12.789 1 93.25 74 ASP A CA 1
ATOM 535 C C . ASP A 1 74 ? 3.662 16.203 -11.477 1 93.25 74 ASP A C 1
ATOM 537 O O . ASP A 1 74 ? 2.992 15.172 -11.484 1 93.25 74 ASP A O 1
ATOM 541 N N . LEU A 1 75 ? 4.113 16.797 -10.383 1 96.81 75 LEU A N 1
ATOM 542 C CA . LEU A 1 75 ? 3.814 16.188 -9.094 1 96.81 75 LEU A CA 1
ATOM 543 C C . LEU A 1 75 ? 2.32 16.266 -8.789 1 96.81 75 LEU A C 1
ATOM 545 O O . LEU A 1 75 ? 1.647 17.219 -9.195 1 96.81 75 LEU A O 1
ATOM 549 N N . PRO A 1 76 ? 1.757 15.312 -8.109 1 97.75 76 PRO A N 1
ATOM 550 C CA . PRO A 1 76 ? 0.327 15.297 -7.789 1 97.75 76 PRO A CA 1
ATOM 551 C C . PRO A 1 76 ? -0.029 16.266 -6.664 1 97.75 76 PRO A C 1
ATOM 553 O O . PRO A 1 76 ? -0.537 15.844 -5.621 1 97.75 76 PRO A O 1
ATOM 556 N N . ILE A 1 77 ? 0.245 17.531 -6.902 1 98.19 77 ILE A N 1
ATOM 557 C CA . ILE A 1 77 ? -0.016 18.641 -5.996 1 98.19 77 ILE A CA 1
ATOM 558 C C . ILE A 1 77 ? -0.884 19.688 -6.695 1 98.19 77 ILE A C 1
ATOM 560 O O . ILE A 1 77 ? -0.624 20.047 -7.848 1 98.19 77 ILE A O 1
ATOM 564 N N . THR A 1 78 ? -1.911 20.125 -6.074 1 97.56 78 THR A N 1
ATOM 565 C CA . THR A 1 78 ? -2.783 21.172 -6.594 1 97.56 78 THR A CA 1
ATOM 566 C C . THR A 1 78 ? -2.967 22.281 -5.559 1 97.56 78 THR A C 1
ATOM 568 O O . THR A 1 78 ? -3.432 22.031 -4.445 1 97.56 78 THR A O 1
ATOM 571 N N . MET A 1 79 ? -2.607 23.453 -5.91 1 97.12 79 MET A N 1
ATOM 572 C CA . MET A 1 79 ? -2.77 24.594 -5.016 1 97.12 79 MET A CA 1
ATOM 573 C C . MET A 1 79 ? -4.078 25.328 -5.297 1 97.12 79 MET A C 1
ATOM 575 O O . MET A 1 79 ? -4.07 26.453 -5.801 1 97.12 79 MET A O 1
ATOM 579 N N . GLN A 1 80 ? -5.184 24.75 -4.852 1 97 80 GLN A N 1
ATOM 580 C CA . GLN A 1 80 ? -6.516 25.188 -5.27 1 97 80 GLN A CA 1
ATOM 581 C C . GLN A 1 80 ? -7.145 26.109 -4.234 1 97 80 GLN A C 1
ATOM 583 O O . GLN A 1 80 ? -8.203 26.703 -4.48 1 97 80 GLN A O 1
ATOM 588 N N . GLY A 1 81 ? -6.52 26.281 -3.107 1 98 81 GLY A N 1
ATOM 589 C CA . GLY A 1 81 ? -7.062 27.141 -2.062 1 98 81 GLY A CA 1
ATOM 590 C C . GLY A 1 81 ? -8.078 26.422 -1.185 1 98 81 GLY A C 1
ATOM 591 O O . GLY A 1 81 ? -8.453 25.281 -1.455 1 98 81 GLY A O 1
ATOM 592 N N . ALA A 1 82 ? -8.461 27.109 -0.082 1 98.19 82 ALA A N 1
ATOM 593 C CA . ALA A 1 82 ? -9.422 26.562 0.871 1 98.19 82 ALA A CA 1
ATOM 594 C C . ALA A 1 82 ? -10.477 27.594 1.257 1 98.19 82 ALA A C 1
ATOM 596 O O . ALA A 1 82 ? -10.18 28.797 1.312 1 98.19 82 ALA A O 1
ATOM 597 N N . LEU A 1 83 ? -11.664 27.156 1.442 1 97.69 83 LEU A N 1
ATOM 598 C CA . LEU A 1 83 ? -12.75 27.938 2.014 1 97.69 83 LEU A CA 1
ATOM 599 C C . LEU A 1 83 ? -13.023 27.531 3.455 1 97.69 83 LEU A C 1
ATOM 601 O O . LEU A 1 83 ? -13.211 26.344 3.74 1 97.69 83 LEU A O 1
ATOM 605 N N . TRP A 1 84 ? -13.016 28.484 4.332 1 97.31 84 TRP A N 1
ATOM 606 C CA . TRP A 1 84 ? -13.102 28.203 5.758 1 97.31 84 TRP A CA 1
ATOM 607 C C . TRP A 1 84 ? -14.328 28.875 6.375 1 97.31 84 TRP A C 1
ATOM 609 O O . TRP A 1 84 ? -14.539 30.078 6.195 1 97.31 84 TRP A O 1
ATOM 619 N N . TRP A 1 85 ? -15.219 28.078 7.031 1 96.19 85 TRP A N 1
ATOM 620 C CA . TRP A 1 85 ? -16.312 28.609 7.828 1 96.19 85 TRP A CA 1
ATOM 621 C C . TRP A 1 85 ? -16.594 27.719 9.039 1 96.19 85 TRP A C 1
ATOM 623 O O . TRP A 1 85 ? -17.75 27.484 9.398 1 96.19 85 TRP A O 1
ATOM 633 N N . GLU A 1 86 ? -15.492 27.125 9.562 1 94.69 86 GLU A N 1
ATOM 634 C CA . GLU A 1 86 ? -15.57 26.281 10.75 1 94.69 86 GLU A CA 1
ATOM 635 C C . GLU A 1 86 ? -16.25 27.016 11.906 1 94.69 86 GLU A C 1
ATOM 637 O O . GLU A 1 86 ? -16.953 26.406 12.711 1 94.69 86 GLU A O 1
ATOM 642 N N . GLU A 1 87 ? -15.953 28.297 12 1 95.38 87 GLU A N 1
ATOM 643 C CA . GLU A 1 87 ? -16.594 29.188 12.977 1 95.38 87 GLU A CA 1
ATOM 644 C C . GLU A 1 87 ? -17.266 30.375 12.289 1 95.38 87 GLU A C 1
ATOM 646 O O . GLU A 1 87 ? -16.859 30.766 11.195 1 95.38 87 GLU A O 1
ATOM 651 N N . GLN A 1 88 ? -18.297 31 13.008 1 96.19 88 GLN A N 1
ATOM 652 C CA . GLN A 1 88 ? -19.016 32.156 12.5 1 96.19 88 GLN A CA 1
ATOM 653 C C . GLN A 1 88 ? -18.984 33.312 13.5 1 96.19 88 GLN A C 1
ATOM 655 O O . GLN A 1 88 ? -18.562 33.125 14.648 1 96.19 88 GLN A O 1
ATOM 660 N N . GLY A 1 89 ? -19.359 34.438 13.055 1 96.44 89 GLY A N 1
ATOM 661 C CA . GLY A 1 89 ? -19.391 35.594 13.93 1 96.44 89 GLY A CA 1
ATOM 662 C C . GLY A 1 89 ? -18.016 36 14.445 1 96.44 89 GLY A C 1
ATOM 663 O O . GLY A 1 89 ? -17.078 36.188 13.656 1 96.44 89 GLY A O 1
ATOM 664 N N . ARG A 1 90 ? -17.844 36.031 15.742 1 97.44 90 ARG A N 1
ATOM 665 C CA . ARG A 1 90 ? -16.594 36.438 16.375 1 97.44 90 ARG A CA 1
ATOM 666 C C . ARG A 1 90 ? -15.461 35.469 16.031 1 97.44 90 ARG A C 1
ATOM 668 O O . ARG A 1 90 ? -14.312 35.875 15.875 1 97.44 90 ARG A O 1
ATOM 675 N N . GLY A 1 91 ? -15.844 34.219 15.922 1 96.25 91 GLY A N 1
ATOM 676 C CA . GLY A 1 91 ? -14.836 33.219 15.578 1 96.25 91 GLY A CA 1
ATOM 677 C C . GLY A 1 91 ? -14.234 33.438 14.203 1 96.25 91 GLY A C 1
ATOM 678 O O . GLY A 1 91 ? -13.023 33.312 14.031 1 96.25 91 GLY A O 1
ATOM 679 N N . LEU A 1 92 ? -15.086 33.75 13.258 1 97.44 92 LEU A N 1
ATOM 680 C CA . LEU A 1 92 ? -14.617 34 11.906 1 97.44 92 LEU A CA 1
ATOM 681 C C . LEU A 1 92 ? -13.711 35.25 11.875 1 97.44 92 LEU A C 1
ATOM 683 O O . LEU A 1 92 ? -12.656 35.219 11.25 1 97.44 92 LEU A O 1
ATOM 687 N N . THR A 1 93 ? -14.086 36.25 12.57 1 97.62 93 THR A N 1
ATOM 688 C CA . THR A 1 93 ? -13.32 37.5 12.617 1 97.62 93 THR A CA 1
ATOM 689 C C . THR A 1 93 ? -11.969 37.281 13.297 1 97.62 93 THR A C 1
ATOM 691 O O . THR A 1 93 ? -10.945 37.781 12.836 1 97.62 93 THR A O 1
ATOM 694 N N . LYS A 1 94 ? -12.008 36.562 14.367 1 97.69 94 LYS A N 1
ATOM 695 C CA . LYS A 1 94 ? -10.773 36.25 15.086 1 97.69 94 LYS A CA 1
ATOM 696 C C . LYS A 1 94 ? -9.789 35.5 14.195 1 97.69 94 LYS A C 1
ATOM 698 O O . LYS A 1 94 ? -8.594 35.781 14.203 1 97.69 94 LYS A O 1
ATOM 703 N N . LYS A 1 95 ? -10.289 34.531 13.484 1 97.5 95 LYS A N 1
ATOM 704 C CA . LYS A 1 95 ? -9.453 33.75 12.562 1 97.5 95 LYS A CA 1
ATOM 705 C C . LYS A 1 95 ? -8.859 34.656 11.484 1 97.5 95 LYS A C 1
ATOM 707 O O . LYS A 1 95 ? -7.668 34.594 11.195 1 97.5 95 LYS A O 1
ATOM 712 N N . HIS A 1 96 ? -9.641 35.5 10.93 1 98.12 96 HIS A N 1
ATOM 713 C CA . HIS A 1 96 ? -9.188 36.438 9.914 1 98.12 96 HIS A CA 1
ATOM 714 C C . HIS A 1 96 ? -8.094 37.344 10.453 1 98.12 96 HIS A C 1
ATOM 716 O O . HIS A 1 96 ? -7.047 37.5 9.828 1 98.12 96 HIS A O 1
ATOM 722 N N . ASP A 1 97 ? -8.344 37.906 11.602 1 98.25 97 ASP A N 1
ATOM 723 C CA . ASP A 1 97 ? -7.43 38.875 12.164 1 98.25 97 ASP A CA 1
ATOM 724 C C . ASP A 1 97 ? -6.105 38.25 12.562 1 98.25 97 ASP A C 1
ATOM 726 O O . ASP A 1 97 ? -5.039 38.812 12.344 1 98.25 97 ASP A O 1
ATOM 730 N N . ALA A 1 98 ? -6.191 37.094 13.148 1 97.88 98 ALA A N 1
ATOM 731 C CA . ALA A 1 98 ? -4.98 36.375 13.555 1 97.88 98 ALA A CA 1
ATOM 732 C C . ALA A 1 98 ? -4.082 36.094 12.352 1 97.88 98 ALA A C 1
ATOM 734 O O . ALA A 1 98 ? -2.871 36.344 12.406 1 97.88 98 ALA A O 1
ATOM 735 N N . LEU A 1 99 ? -4.652 35.625 11.281 1 98.38 99 LEU A N 1
ATOM 736 C CA . LEU A 1 99 ? -3.887 35.312 10.086 1 98.38 99 LEU A CA 1
ATOM 737 C C . LEU A 1 99 ? -3.371 36.562 9.406 1 98.38 99 LEU A C 1
ATOM 739 O O . LEU A 1 99 ? -2.238 36.594 8.922 1 98.38 99 LEU A O 1
ATOM 743 N N . SER A 1 100 ? -4.199 37.625 9.414 1 98.19 100 SER A N 1
ATOM 744 C CA . SER A 1 100 ? -3.775 38.906 8.859 1 98.19 100 SER A CA 1
ATOM 745 C C . SER A 1 100 ? -2.58 39.469 9.617 1 98.19 100 SER A C 1
ATOM 747 O O . SER A 1 100 ? -1.639 39.969 9.016 1 98.19 100 SER A O 1
ATOM 749 N N . ASP A 1 101 ? -2.621 39.312 10.891 1 98 101 ASP A N 1
ATOM 750 C CA . ASP A 1 101 ? -1.546 39.812 11.75 1 98 101 ASP A CA 1
ATOM 751 C C . ASP A 1 101 ? -0.241 39.062 11.469 1 98 101 ASP A C 1
ATOM 753 O O . ASP A 1 101 ? 0.844 39.625 11.609 1 98 101 ASP A O 1
ATOM 757 N N . LEU A 1 102 ? -0.351 37.844 11.055 1 98.12 102 LEU A N 1
ATOM 758 C CA . LEU A 1 102 ? 0.815 37.031 10.758 1 98.12 102 LEU A CA 1
ATOM 759 C C . LEU A 1 102 ? 1.287 37.25 9.32 1 98.12 102 LEU A C 1
ATOM 761 O O . LEU A 1 102 ? 2.303 36.688 8.898 1 98.12 102 LEU A O 1
ATOM 765 N N . GLY A 1 103 ? 0.506 38.031 8.578 1 98 103 GLY A N 1
ATOM 766 C CA . GLY A 1 103 ? 0.838 38.281 7.188 1 98 103 GLY A CA 1
ATOM 767 C C . GLY A 1 103 ? 0.447 37.156 6.262 1 98 103 GLY A C 1
ATOM 768 O O . GLY A 1 103 ? 0.959 37.031 5.145 1 98 103 GLY A O 1
ATOM 769 N N . TYR A 1 104 ? -0.367 36.25 6.75 1 98.38 104 TYR A N 1
ATOM 770 C CA . TYR A 1 104 ? -0.827 35.125 5.953 1 98.38 104 TYR A CA 1
ATOM 771 C C . TYR A 1 104 ? -1.998 35.5 5.062 1 98.38 104 TYR A C 1
ATOM 773 O O . TYR A 1 104 ? -2.955 36.125 5.527 1 98.38 104 TYR A O 1
ATOM 781 N N . PRO A 1 105 ? -1.947 35.25 3.742 1 98.44 105 PRO A N 1
ATOM 782 C CA . PRO A 1 105 ? -3.035 35.656 2.842 1 98.44 105 PRO A CA 1
ATOM 783 C C . PRO A 1 105 ? -4.387 35.094 3.266 1 98.44 105 PRO A C 1
ATOM 785 O O . PRO A 1 105 ? -4.531 33.875 3.389 1 98.44 105 PRO A O 1
ATOM 788 N N . VAL A 1 106 ? -5.328 35.875 3.52 1 98.44 106 VAL A N 1
ATOM 789 C CA . VAL A 1 106 ? -6.684 35.531 3.926 1 98.44 106 VAL A CA 1
ATOM 790 C C . VAL A 1 106 ? -7.66 36.594 3.436 1 98.44 106 VAL A C 1
ATOM 792 O O . VAL A 1 106 ? -7.348 37.781 3.459 1 98.44 106 VAL A O 1
ATOM 795 N N . GLU A 1 107 ? -8.805 36.156 2.898 1 97.69 107 GLU A N 1
ATOM 796 C CA . GLU A 1 107 ? -9.812 37.062 2.383 1 97.69 107 GLU A CA 1
ATOM 797 C C . GLU A 1 107 ? -11.195 36.719 2.936 1 97.69 107 GLU A C 1
ATOM 799 O O . GLU A 1 107 ? -11.578 35.562 2.992 1 97.69 107 GLU A O 1
ATOM 804 N N . LYS A 1 108 ? -11.898 37.719 3.324 1 97.25 108 LYS A N 1
ATOM 805 C CA . LYS A 1 108 ? -13.305 37.531 3.662 1 97.25 108 LYS A CA 1
ATOM 806 C C . LYS A 1 108 ? -14.172 37.5 2.406 1 97.25 108 LYS A C 1
ATOM 808 O O . LYS A 1 108 ? -14.047 38.375 1.531 1 97.25 108 LYS A O 1
ATOM 813 N N . MET A 1 109 ? -14.945 36.469 2.322 1 96.38 109 MET A N 1
ATOM 814 C CA . MET A 1 109 ? -15.812 36.312 1.166 1 96.38 109 MET A CA 1
ATOM 815 C C . MET A 1 109 ? -17.281 36.312 1.585 1 96.38 109 MET A C 1
ATOM 817 O O . MET A 1 109 ? -17.625 35.844 2.67 1 96.38 109 MET A O 1
ATOM 821 N N . GLU A 1 110 ? -18.109 36.812 0.617 1 95.06 110 GLU A N 1
ATOM 822 C CA . GLU A 1 110 ? -19.547 36.719 0.785 1 95.06 110 GLU A CA 1
ATOM 823 C C . GLU A 1 110 ? -20.094 35.469 0.068 1 95.06 110 GLU A C 1
ATOM 825 O O . GLU A 1 110 ? -19.531 35.031 -0.937 1 95.06 110 GLU A O 1
ATOM 830 N N . LYS A 1 111 ? -21.141 35.062 0.57 1 94 111 LYS A N 1
ATOM 831 C CA . LYS A 1 111 ? -21.797 33.875 0.054 1 94 111 LYS A CA 1
ATOM 832 C C . LYS A 1 111 ? -21.969 33.938 -1.462 1 94 111 LYS A C 1
ATOM 834 O O . LYS A 1 111 ? -21.672 32.969 -2.17 1 94 111 LYS A O 1
ATOM 839 N N . VAL A 1 112 ? -22.359 35 -2.004 1 91.44 112 VAL A N 1
ATOM 840 C CA . VAL A 1 112 ? -22.656 35.156 -3.42 1 91.44 112 VAL A CA 1
ATOM 841 C C . VAL A 1 112 ? -21.406 34.938 -4.254 1 91.44 112 VAL A C 1
ATOM 843 O O . VAL A 1 112 ? -21.453 34.281 -5.297 1 91.44 112 VAL A O 1
ATOM 846 N N . ALA A 1 113 ? -20.406 35.438 -3.809 1 92.12 113 ALA A N 1
ATOM 847 C CA . ALA A 1 113 ? -19.141 35.25 -4.523 1 92.12 113 ALA A CA 1
ATOM 848 C C . ALA A 1 113 ? -18.703 33.812 -4.543 1 92.12 113 ALA A C 1
ATOM 850 O O . ALA A 1 113 ? -18.234 33.312 -5.57 1 92.12 113 ALA A O 1
ATOM 851 N N . VAL A 1 114 ? -18.859 33.156 -3.428 1 93 114 VAL A N 1
ATOM 852 C CA . VAL A 1 114 ? -18.453 31.766 -3.309 1 93 114 VAL A CA 1
ATOM 853 C C . VAL A 1 114 ? -19.359 30.875 -4.172 1 93 114 VAL A C 1
ATOM 855 O O . VAL A 1 114 ? -18.891 29.938 -4.809 1 93 114 VAL A O 1
ATOM 858 N N . CYS A 1 115 ? -20.594 31.156 -4.207 1 91.62 115 CYS A N 1
ATOM 859 C CA . CYS A 1 115 ? -21.547 30.391 -5.004 1 91.62 115 CYS A CA 1
ATOM 860 C C . CYS A 1 115 ? -21.188 30.453 -6.484 1 91.62 115 CYS A C 1
ATOM 862 O O . CYS A 1 115 ? -21.406 29.484 -7.219 1 91.62 115 CYS A O 1
ATOM 864 N N . ASN A 1 116 ? -20.641 31.516 -6.914 1 91.06 116 ASN A N 1
ATOM 865 C CA . ASN A 1 116 ? -20.219 31.656 -8.297 1 91.06 116 ASN A CA 1
ATOM 866 C C . ASN A 1 116 ? -18.984 30.797 -8.594 1 91.06 116 ASN A C 1
ATOM 868 O O . ASN A 1 116 ? -18.875 30.234 -9.68 1 91.06 116 ASN A O 1
ATOM 872 N N . GLN A 1 117 ? -18.188 30.719 -7.672 1 89.94 117 GLN A N 1
ATOM 873 C CA . GLN A 1 117 ? -16.953 29.969 -7.828 1 89.94 117 GLN A CA 1
ATOM 874 C C . GLN A 1 117 ? -17.188 28.469 -7.629 1 89.94 117 GLN A C 1
ATOM 876 O O . GLN A 1 117 ? -16.484 27.641 -8.211 1 89.94 117 GLN A O 1
ATOM 881 N N . GLU A 1 118 ? -18.109 28.188 -6.75 1 93.88 118 GLU A N 1
ATOM 882 C CA . GLU A 1 118 ? -18.453 26.812 -6.387 1 93.88 118 GLU A CA 1
ATOM 883 C C . GLU A 1 118 ? -19.938 26.547 -6.57 1 93.88 118 GLU A C 1
ATOM 885 O O . GLU A 1 118 ? -20.672 26.391 -5.594 1 93.88 118 GLU A O 1
ATOM 890 N N . PRO A 1 119 ? -20.344 26.312 -7.758 1 90.38 119 PRO A N 1
ATOM 891 C CA . PRO A 1 119 ? -21.781 26.219 -8.016 1 90.38 119 PRO A CA 1
ATOM 892 C C . PRO A 1 119 ? -22.406 24.938 -7.453 1 90.38 119 PRO A C 1
ATOM 894 O O . PRO A 1 119 ? -23.625 24.859 -7.285 1 90.38 119 PRO A O 1
ATOM 897 N N . GLU A 1 120 ? -21.578 23.984 -7.164 1 91.19 120 GLU A N 1
ATOM 898 C CA . GLU A 1 120 ? -22.078 22.703 -6.668 1 91.19 120 GLU A CA 1
ATOM 899 C C . GLU A 1 120 ? -22.375 22.781 -5.172 1 91.19 120 GLU A C 1
ATOM 901 O O . GLU A 1 120 ? -23.031 21.891 -4.621 1 91.19 120 GLU A O 1
ATOM 906 N N . LEU A 1 121 ? -21.891 23.812 -4.504 1 93.25 121 LEU A N 1
ATOM 907 C CA . LEU A 1 121 ? -22.062 23.906 -3.059 1 93.25 121 LEU A CA 1
ATOM 908 C C . LEU A 1 121 ? -23.406 24.547 -2.715 1 93.25 121 LEU A C 1
ATOM 910 O O . LEU A 1 121 ? -23.844 25.484 -3.395 1 93.25 121 LEU A O 1
ATOM 914 N N . ARG A 1 122 ? -23.922 23.984 -1.653 1 91.81 122 ARG A N 1
ATOM 915 C CA . ARG A 1 122 ? -25.188 24.484 -1.138 1 91.81 122 ARG A CA 1
ATOM 916 C C . ARG A 1 122 ? -25.078 24.828 0.346 1 91.81 122 ARG A C 1
ATOM 918 O O . ARG A 1 122 ? -24.094 24.469 1.001 1 91.81 122 ARG A O 1
ATOM 925 N N . ASP A 1 123 ? -26.031 25.688 0.786 1 88.88 123 ASP A N 1
ATOM 926 C CA . ASP A 1 123 ? -26.234 25.984 2.201 1 88.88 123 ASP A CA 1
ATOM 927 C C . ASP A 1 123 ? -24.969 26.609 2.809 1 88.88 123 ASP A C 1
ATOM 929 O O . ASP A 1 123 ? -24.578 26.25 3.92 1 88.88 123 ASP A O 1
ATOM 933 N N . LEU A 1 124 ? -24.391 27.453 2.066 1 93.44 124 LEU A N 1
ATOM 934 C CA . LEU A 1 124 ? -23.219 28.172 2.541 1 93.44 124 LEU A CA 1
ATOM 935 C C . LEU A 1 124 ? -23.609 29.297 3.494 1 93.44 124 LEU A C 1
ATOM 937 O O . LEU A 1 124 ? -24.688 29.875 3.359 1 93.44 124 LEU A O 1
ATOM 941 N N . PRO A 1 125 ? -22.766 29.531 4.477 1 95.25 125 PRO A N 1
ATOM 942 C CA . PRO A 1 125 ? -23.031 30.688 5.328 1 95.25 125 PRO A CA 1
ATOM 943 C C . PRO A 1 125 ? -22.828 32.031 4.594 1 95.25 125 PRO A C 1
ATOM 945 O O . PRO A 1 125 ? -22.297 32.031 3.482 1 95.25 125 PRO A O 1
ATOM 948 N N . GLU A 1 126 ? -23.219 33.062 5.277 1 94.94 126 GLU A N 1
ATOM 949 C CA . GLU A 1 126 ? -23.172 34.375 4.652 1 94.94 126 GLU A CA 1
ATOM 950 C C . GLU A 1 126 ? -21.734 34.875 4.484 1 94.94 126 GLU A C 1
ATOM 952 O O . GLU A 1 126 ? -21.422 35.594 3.549 1 94.94 126 GLU A O 1
ATOM 957 N N . GLU A 1 127 ? -20.891 34.469 5.441 1 96.5 127 GLU A N 1
ATOM 958 C CA . GLU A 1 127 ? -19.484 34.875 5.398 1 96.5 127 GLU A CA 1
ATOM 959 C C . GLU A 1 127 ? -18.562 33.656 5.531 1 96.5 127 GLU A C 1
ATOM 961 O O . GLU A 1 127 ? -18.859 32.719 6.293 1 96.5 127 GLU A O 1
ATOM 966 N N . LEU A 1 128 ? -17.484 33.719 4.754 1 97.62 128 LEU A N 1
ATOM 967 C CA . LEU A 1 128 ? -16.453 32.688 4.773 1 97.62 128 LEU A CA 1
ATOM 968 C C . LEU A 1 128 ? -15.07 33.312 4.633 1 97.62 128 LEU A C 1
ATOM 970 O O . LEU A 1 128 ? -14.945 34.5 4.305 1 97.62 128 LEU A O 1
ATOM 974 N N . LEU A 1 129 ? -14.086 32.594 4.93 1 98.38 129 LEU A N 1
ATOM 975 C CA . LEU A 1 129 ? -12.711 33 4.637 1 98.38 129 LEU A CA 1
ATOM 976 C C . LEU A 1 129 ? -12.148 32.188 3.48 1 98.38 129 LEU A C 1
ATOM 978 O O . LEU A 1 129 ? -12.398 30.984 3.375 1 98.38 129 LEU A O 1
ATOM 982 N N . LEU A 1 130 ? -11.422 32.844 2.623 1 98.19 130 LEU A N 1
ATOM 983 C CA . LEU A 1 130 ? -10.641 32.188 1.57 1 98.19 130 LEU A CA 1
ATOM 984 C C . LEU A 1 130 ? -9.156 32.188 1.929 1 98.19 130 LEU A C 1
ATOM 986 O O . LEU A 1 130 ? -8.594 33.219 2.293 1 98.19 130 LEU A O 1
ATOM 990 N N . PHE A 1 131 ? -8.547 31.031 1.979 1 98.56 131 PHE A N 1
ATOM 991 C CA . PHE A 1 131 ? -7.102 30.844 2.029 1 98.56 131 PHE A CA 1
ATOM 992 C C . PHE A 1 131 ? -6.555 30.516 0.648 1 98.56 131 PHE A C 1
ATOM 994 O O . PHE A 1 131 ? -6.418 29.328 0.296 1 98.56 131 PHE A O 1
ATOM 1001 N N . PRO A 1 132 ? -6.121 31.5 -0.12 1 98.06 132 PRO A N 1
ATOM 1002 C CA . PRO A 1 132 ? -5.902 31.312 -1.555 1 98.06 132 PRO A CA 1
ATOM 1003 C C . PRO A 1 132 ? -4.598 30.578 -1.853 1 98.06 132 PRO A C 1
ATOM 1005 O O . PRO A 1 132 ? -4.395 30.094 -2.971 1 98.06 132 PRO A O 1
ATOM 1008 N N . THR A 1 133 ? -3.701 30.438 -0.918 1 98.31 133 THR A N 1
ATOM 1009 C CA . THR A 1 133 ? -2.373 29.906 -1.22 1 98.31 133 THR A CA 1
ATOM 1010 C C . THR A 1 133 ? -2.25 28.453 -0.779 1 98.31 133 THR A C 1
ATOM 1012 O O . THR A 1 133 ? -1.189 27.844 -0.925 1 98.31 133 THR A O 1
ATOM 1015 N N . GLU A 1 134 ? -3.281 27.859 -0.252 1 98.56 134 GLU A N 1
ATOM 1016 C CA . GLU A 1 134 ? -3.229 26.5 0.254 1 98.56 134 GLU A CA 1
ATOM 1017 C C . GLU A 1 134 ? -3.561 25.484 -0.843 1 98.56 134 GLU A C 1
ATOM 1019 O O . GLU A 1 134 ? -3.998 25.875 -1.931 1 98.56 134 GLU A O 1
ATOM 1024 N N . GLY A 1 135 ? -3.211 24.25 -0.575 1 98.25 135 GLY A N 1
ATOM 1025 C CA . GLY A 1 135 ? -3.438 23.203 -1.569 1 98.25 135 GLY A CA 1
ATOM 1026 C C . GLY A 1 135 ? -3.447 21.812 -0.98 1 98.25 135 GLY A C 1
ATOM 1027 O O . GLY A 1 135 ? -3.629 21.641 0.227 1 98.25 135 GLY A O 1
ATOM 1028 N N . VAL A 1 136 ? -3.469 20.844 -1.936 1 98.31 136 VAL A N 1
ATOM 1029 C CA . VAL A 1 136 ? -3.529 19.438 -1.518 1 98.31 136 VAL A CA 1
ATOM 1030 C C . VAL A 1 136 ? -2.531 18.625 -2.328 1 98.31 136 VAL A C 1
ATOM 1032 O O . VAL A 1 136 ? -2.164 19 -3.441 1 98.31 136 VAL A O 1
ATOM 1035 N N . ALA A 1 137 ? -2.092 17.562 -1.686 1 98.25 137 ALA A N 1
ATOM 1036 C CA . ALA A 1 137 ? -1.277 16.547 -2.348 1 98.25 137 ALA A CA 1
ATOM 1037 C C . ALA A 1 137 ? -1.939 15.172 -2.266 1 98.25 137 ALA A C 1
ATOM 1039 O O . ALA A 1 137 ? -2.539 14.828 -1.246 1 98.25 137 ALA A O 1
ATOM 1040 N N . GLU A 1 138 ? -1.86 14.438 -3.373 1 97.94 138 GLU A N 1
ATOM 1041 C CA . GLU A 1 138 ? -2.127 13.008 -3.279 1 97.94 138 GLU A CA 1
ATOM 1042 C C . GLU A 1 138 ? -0.972 12.273 -2.607 1 97.94 138 GLU A C 1
ATOM 1044 O O . GLU A 1 138 ? -0.036 11.828 -3.277 1 97.94 138 GLU A O 1
ATOM 1049 N N . SER A 1 139 ? -1.08 12.133 -1.351 1 96.88 139 SER A N 1
ATOM 1050 C CA . SER A 1 139 ? 0.064 11.906 -0.474 1 96.88 139 SER A CA 1
ATOM 1051 C C . SER A 1 139 ? 0.785 10.609 -0.829 1 96.88 139 SER A C 1
ATOM 1053 O O . SER A 1 139 ? 2.012 10.594 -0.957 1 96.88 139 SER A O 1
ATOM 1055 N N . GLY A 1 140 ? -0.003 9.469 -0.979 1 96.5 140 GLY A N 1
ATOM 1056 C CA . GLY A 1 140 ? 0.635 8.227 -1.364 1 96.5 140 GLY A CA 1
ATOM 1057 C C . GLY A 1 140 ? 1.338 8.305 -2.707 1 96.5 140 GLY A C 1
ATOM 1058 O O . GLY A 1 140 ? 2.477 7.848 -2.844 1 96.5 140 GLY A O 1
ATOM 1059 N N . ALA A 1 141 ? 0.686 8.867 -3.645 1 96.69 141 ALA A N 1
ATOM 1060 C CA . ALA A 1 141 ? 1.262 9.031 -4.977 1 96.69 141 ALA A CA 1
ATOM 1061 C C . ALA A 1 141 ? 2.492 9.938 -4.934 1 96.69 141 ALA A C 1
ATOM 1063 O O . ALA A 1 141 ? 3.494 9.664 -5.598 1 96.69 141 ALA A O 1
ATOM 1064 N N . LEU A 1 142 ? 2.379 10.984 -4.18 1 98.12 142 LEU A N 1
ATOM 1065 C CA . LEU A 1 142 ? 3.502 11.906 -4.07 1 98.12 142 LEU A CA 1
ATOM 1066 C C . LEU A 1 142 ? 4.727 11.211 -3.484 1 98.12 142 LEU A C 1
ATOM 1068 O O . LEU A 1 142 ? 5.836 11.359 -3.994 1 98.12 142 LEU A O 1
ATOM 1072 N N . ALA A 1 143 ? 4.547 10.453 -2.461 1 98.31 143 ALA A N 1
ATOM 1073 C CA . ALA A 1 143 ? 5.652 9.695 -1.869 1 98.31 143 ALA A CA 1
ATOM 1074 C C . ALA A 1 143 ? 6.293 8.766 -2.895 1 98.31 143 ALA A C 1
ATOM 1076 O O . ALA A 1 143 ? 7.52 8.719 -3.016 1 98.31 143 ALA A O 1
ATOM 1077 N N . SER A 1 144 ? 5.473 8.102 -3.623 1 96.38 144 SER A N 1
ATOM 1078 C CA . SER A 1 144 ? 5.953 7.156 -4.629 1 96.38 144 SER A CA 1
ATOM 1079 C C . SER A 1 144 ? 6.77 7.863 -5.703 1 96.38 144 SER A C 1
ATOM 1081 O O . SER A 1 144 ? 7.832 7.379 -6.098 1 96.38 144 SER A O 1
ATOM 1083 N N . VAL A 1 145 ? 6.273 8.961 -6.168 1 97.06 145 VAL A N 1
ATOM 1084 C CA . VAL A 1 145 ? 6.949 9.695 -7.234 1 97.06 145 VAL A CA 1
ATOM 1085 C C . VAL A 1 145 ? 8.281 10.242 -6.723 1 97.06 145 VAL A C 1
ATOM 1087 O O . VAL A 1 145 ? 9.289 10.219 -7.438 1 97.06 145 VAL A O 1
ATOM 1090 N N . LEU A 1 146 ? 8.258 10.711 -5.508 1 97.94 146 LEU A N 1
ATOM 1091 C CA . LEU A 1 146 ? 9.5 11.234 -4.938 1 97.94 146 LEU A CA 1
ATOM 1092 C C . LEU A 1 146 ? 10.531 10.125 -4.773 1 97.94 146 LEU A C 1
ATOM 1094 O O . LEU A 1 146 ? 11.719 10.328 -5.035 1 97.94 146 LEU A O 1
ATOM 1098 N N . LEU A 1 147 ? 10.086 8.992 -4.328 1 97.5 147 LEU A N 1
ATOM 1099 C CA . LEU A 1 147 ? 11 7.863 -4.195 1 97.5 147 LEU A CA 1
ATOM 1100 C C . LEU A 1 147 ? 11.586 7.473 -5.547 1 97.5 147 LEU A C 1
ATOM 1102 O O . LEU A 1 147 ? 12.797 7.273 -5.672 1 97.5 147 LEU A O 1
ATOM 1106 N N . ALA A 1 148 ? 10.75 7.398 -6.508 1 95.31 148 ALA A N 1
ATOM 1107 C CA . ALA A 1 148 ? 11.195 7.047 -7.852 1 95.31 148 ALA A CA 1
ATOM 1108 C C . ALA A 1 148 ? 12.188 8.078 -8.391 1 95.31 148 ALA A C 1
ATOM 1110 O O . ALA A 1 148 ? 13.227 7.719 -8.945 1 95.31 148 ALA A O 1
ATOM 1111 N N . ALA A 1 149 ? 11.844 9.328 -8.195 1 95.81 149 ALA A N 1
ATOM 1112 C CA . ALA A 1 149 ? 12.664 10.422 -8.703 1 95.81 149 ALA A CA 1
ATOM 1113 C C . ALA A 1 149 ? 14.008 10.484 -7.977 1 95.81 149 ALA A C 1
ATOM 1115 O O . ALA A 1 149 ? 15 10.961 -8.531 1 95.81 149 ALA A O 1
ATOM 1116 N N . SER A 1 150 ? 14 10.055 -6.742 1 96.44 150 SER A N 1
ATOM 1117 C CA . SER A 1 150 ? 15.219 10.086 -5.949 1 96.44 150 SER A CA 1
ATOM 1118 C C . SER A 1 150 ? 16.281 9.148 -6.52 1 96.44 150 SER A C 1
ATOM 1120 O O . SER A 1 150 ? 17.484 9.383 -6.359 1 96.44 150 SER A O 1
ATOM 1122 N N . GLY A 1 151 ? 15.812 8.047 -7.102 1 96 151 GLY A N 1
ATOM 1123 C CA . GLY A 1 151 ? 16.75 7.016 -7.523 1 96 151 GLY A CA 1
ATOM 1124 C C . GLY A 1 151 ? 17.281 6.188 -6.371 1 96 151 GLY A C 1
ATOM 1125 O O . GLY A 1 151 ? 18.172 5.355 -6.559 1 96 151 GLY A O 1
ATOM 1126 N N . ALA A 1 152 ? 16.766 6.383 -5.223 1 98 152 ALA A N 1
ATOM 1127 C CA . ALA A 1 152 ? 17.188 5.605 -4.059 1 98 152 ALA A CA 1
ATOM 1128 C C . ALA A 1 152 ? 16.797 4.133 -4.215 1 98 152 ALA A C 1
ATOM 1130 O O . ALA A 1 152 ? 15.906 3.799 -4.996 1 98 152 ALA A O 1
ATOM 1131 N N . HIS A 1 153 ? 17.547 3.332 -3.537 1 98.25 153 HIS A N 1
ATOM 1132 C CA . HIS A 1 153 ? 17.172 1.925 -3.443 1 98.25 153 HIS A CA 1
ATOM 1133 C C . HIS A 1 153 ? 16.078 1.712 -2.398 1 98.25 153 HIS A C 1
ATOM 1135 O O . HIS A 1 153 ? 16.078 2.361 -1.349 1 98.25 153 HIS A O 1
ATOM 1141 N N . LEU A 1 154 ? 15.203 0.844 -2.723 1 98.38 154 LEU A N 1
ATOM 1142 C CA . LEU A 1 154 ? 14.109 0.564 -1.796 1 98.38 154 LEU A CA 1
ATOM 1143 C C . LEU A 1 154 ? 14.156 -0.885 -1.324 1 98.38 154 LEU A C 1
ATOM 1145 O O . LEU A 1 154 ? 14.195 -1.809 -2.141 1 98.38 154 LEU A O 1
ATOM 1149 N N . VAL A 1 155 ? 14.227 -1.084 -0.089 1 98.12 155 VAL A N 1
ATOM 1150 C CA . VAL A 1 155 ? 14.07 -2.385 0.555 1 98.12 155 VAL A CA 1
ATOM 1151 C C . VAL A 1 155 ? 12.742 -2.436 1.305 1 98.12 155 VAL A C 1
ATOM 1153 O O . VAL A 1 155 ? 12.586 -1.802 2.352 1 98.12 155 VAL A O 1
ATOM 1156 N N . SER A 1 156 ? 11.805 -3.189 0.814 1 97 156 SER A N 1
ATOM 1157 C CA . SER A 1 156 ? 10.453 -3.209 1.371 1 97 156 SER A CA 1
ATOM 1158 C C . SER A 1 156 ? 10.117 -4.578 1.948 1 97 156 SER A C 1
ATOM 1160 O O . SER A 1 156 ? 10.719 -5.586 1.57 1 97 156 SER A O 1
ATOM 1162 N N . GLY A 1 157 ? 9.117 -4.559 2.891 1 95.81 157 GLY A N 1
ATOM 1163 C CA . GLY A 1 157 ? 8.734 -5.785 3.57 1 95.81 157 GLY A CA 1
ATOM 1164 C C . GLY A 1 157 ? 9.758 -6.238 4.598 1 95.81 157 GLY A C 1
ATOM 1165 O O . GLY A 1 157 ? 9.734 -7.395 5.031 1 95.81 157 GLY A O 1
ATOM 1166 N N . VAL A 1 158 ? 10.703 -5.383 4.941 1 96.06 158 VAL A N 1
ATOM 1167 C CA . VAL A 1 158 ? 11.805 -5.719 5.832 1 96.06 158 VAL A CA 1
ATOM 1168 C C . VAL A 1 158 ? 11.766 -4.824 7.07 1 96.06 158 VAL A C 1
ATOM 1170 O O . VAL A 1 158 ? 11.75 -3.598 6.957 1 96.06 158 VAL A O 1
ATOM 1173 N N . ARG A 1 159 ? 11.758 -5.441 8.203 1 96.44 159 ARG A N 1
ATOM 1174 C CA . ARG A 1 159 ? 11.711 -4.711 9.469 1 96.44 159 ARG A CA 1
ATOM 1175 C C . ARG A 1 159 ? 13.117 -4.363 9.945 1 96.44 159 ARG A C 1
ATOM 1177 O O . ARG A 1 159 ? 13.992 -5.227 9.992 1 96.44 159 ARG A O 1
ATOM 1184 N N . VAL A 1 160 ? 13.352 -3.08 10.242 1 98.12 160 VAL A N 1
ATOM 1185 C CA . VAL A 1 160 ? 14.562 -2.682 10.953 1 98.12 160 VAL A CA 1
ATOM 1186 C C . VAL A 1 160 ? 14.43 -3.014 12.438 1 98.12 160 VAL A C 1
ATOM 1188 O O . VAL A 1 160 ? 13.508 -2.531 13.109 1 98.12 160 VAL A O 1
ATOM 1191 N N . LYS A 1 161 ? 15.312 -3.803 12.922 1 97.88 161 LYS A N 1
ATOM 1192 C CA . LYS A 1 161 ? 15.234 -4.281 14.297 1 97.88 161 LYS A CA 1
ATOM 1193 C C . LYS A 1 161 ? 15.961 -3.332 15.25 1 97.88 161 LYS A C 1
ATOM 1195 O O . LYS A 1 161 ? 15.555 -3.166 16.406 1 97.88 161 LYS A O 1
ATOM 1200 N N . SER A 1 162 ? 17.109 -2.803 14.742 1 98.56 162 SER A N 1
ATOM 1201 C CA . SER A 1 162 ? 17.891 -1.911 15.594 1 98.56 162 SER A CA 1
ATOM 1202 C C . SER A 1 162 ? 18.859 -1.075 14.781 1 98.56 162 SER A C 1
ATOM 1204 O O . SER A 1 162 ? 19.172 -1.413 13.633 1 98.56 162 SER A O 1
ATOM 1206 N N . ILE A 1 163 ? 19.297 0.009 15.375 1 98.62 163 ILE A N 1
ATOM 1207 C CA . ILE A 1 163 ? 20.359 0.835 14.836 1 98.62 163 ILE A CA 1
ATOM 1208 C C . ILE A 1 163 ? 21.719 0.312 15.32 1 98.62 163 ILE A C 1
ATOM 1210 O O . ILE A 1 163 ? 21.906 0.085 16.516 1 98.62 163 ILE A O 1
ATOM 1214 N N . ALA A 1 164 ? 22.578 0.084 14.422 1 98.5 164 ALA A N 1
ATOM 1215 C CA . ALA A 1 164 ? 23.922 -0.362 14.766 1 98.5 164 ALA A CA 1
ATOM 1216 C C . ALA A 1 164 ? 24.859 0.826 14.977 1 98.5 164 ALA A C 1
ATOM 1218 O O . ALA A 1 164 ? 24.797 1.806 14.227 1 98.5 164 ALA A O 1
ATOM 1219 N N . GLN A 1 165 ? 25.672 0.768 16 1 97.19 165 GLN A N 1
ATOM 1220 C CA . GLN A 1 165 ? 26.625 1.841 16.297 1 97.19 165 GLN A CA 1
ATOM 1221 C C . GLN A 1 165 ? 27.969 1.282 16.75 1 97.19 165 GLN A C 1
ATOM 1223 O O . GLN A 1 165 ? 28.031 0.159 17.266 1 97.19 165 GLN A O 1
ATOM 1228 N N . GLN A 1 166 ? 28.953 1.963 16.422 1 96.25 166 GLN A N 1
ATOM 1229 C CA . GLN A 1 166 ? 30.328 1.75 16.859 1 96.25 166 GLN A CA 1
ATOM 1230 C C . GLN A 1 166 ? 30.953 3.055 17.344 1 96.25 166 GLN A C 1
ATOM 1232 O O . GLN A 1 166 ? 30.938 4.059 16.625 1 96.25 166 GLN A O 1
ATOM 1237 N N . ASP A 1 167 ? 31.562 3.102 18.562 1 95.44 167 ASP A N 1
ATOM 1238 C CA . ASP A 1 167 ? 32.219 4.266 19.141 1 95.44 167 ASP A CA 1
ATOM 1239 C C . ASP A 1 167 ? 31.312 5.484 19.125 1 95.44 167 ASP A C 1
ATOM 1241 O O . ASP A 1 167 ? 31.688 6.555 18.656 1 95.44 167 ASP A O 1
ATOM 1245 N N . ARG A 1 168 ? 30.078 5.281 19.359 1 95.06 168 ARG A N 1
ATOM 1246 C CA . ARG A 1 168 ? 29.062 6.316 19.547 1 95.06 168 ARG A CA 1
ATOM 1247 C C . ARG A 1 168 ? 28.672 6.938 18.203 1 95.06 168 ARG A C 1
ATOM 1249 O O . ARG A 1 168 ? 28.141 8.047 18.172 1 95.06 168 ARG A O 1
ATOM 1256 N N . ALA A 1 169 ? 28.969 6.184 17.172 1 98 169 ALA A N 1
ATOM 1257 C CA . ALA A 1 169 ? 28.562 6.594 15.836 1 98 169 ALA A CA 1
ATOM 1258 C C . ALA A 1 169 ? 27.797 5.473 15.125 1 98 169 ALA A C 1
ATOM 1260 O O . ALA A 1 169 ? 28.172 4.301 15.234 1 98 169 ALA A O 1
ATOM 1261 N N . VAL A 1 170 ? 26.797 5.863 14.383 1 98.06 170 VAL A N 1
ATOM 1262 C CA . VAL A 1 170 ? 26.047 4.855 13.641 1 98.06 170 VAL A CA 1
ATOM 1263 C C . VAL A 1 170 ? 26.938 4.211 12.586 1 98.06 170 VAL A C 1
ATOM 1265 O O . VAL A 1 170 ? 27.781 4.879 11.992 1 98.06 170 VAL A O 1
ATOM 1268 N N . CYS A 1 171 ? 26.75 2.926 12.336 1 98.44 171 CYS A N 1
ATOM 1269 C CA . CYS A 1 171 ? 27.469 2.266 11.258 1 98.44 171 CYS A CA 1
ATOM 1270 C C . CYS A 1 171 ? 26.531 1.45 10.383 1 98.44 171 CYS A C 1
ATOM 1272 O O . CYS A 1 171 ? 26.969 0.777 9.453 1 98.44 171 CYS A O 1
ATOM 1274 N N . GLY A 1 172 ? 25.25 1.454 10.664 1 98.5 172 GLY A N 1
ATOM 1275 C CA . GLY A 1 172 ? 24.266 0.74 9.867 1 98.5 172 GLY A CA 1
ATOM 1276 C C . GLY A 1 172 ? 23.016 0.391 10.648 1 98.5 172 GLY A C 1
ATOM 1277 O O . GLY A 1 172 ? 22.703 1.035 11.648 1 98.5 172 GLY A O 1
ATOM 1278 N N . VAL A 1 173 ? 22.219 -0.55 10.094 1 98.75 173 VAL A N 1
ATOM 1279 C CA . VAL A 1 173 ? 21.016 -1.04 10.758 1 98.75 173 VAL A CA 1
ATOM 1280 C C . VAL A 1 173 ? 20.969 -2.564 10.703 1 98.75 173 VAL A C 1
ATOM 1282 O O . VAL A 1 173 ? 21.469 -3.172 9.742 1 98.75 173 VAL A O 1
ATOM 1285 N N . GLU A 1 174 ? 20.438 -3.15 11.766 1 98.19 174 GLU A N 1
ATOM 1286 C CA . GLU A 1 174 ? 20.094 -4.57 11.766 1 98.19 174 GLU A CA 1
ATOM 1287 C C . GLU A 1 174 ? 18.656 -4.797 11.32 1 98.19 174 GLU A C 1
ATOM 1289 O O . GLU A 1 174 ? 17.734 -4.121 11.797 1 98.19 174 GLU A O 1
ATOM 1294 N N . THR A 1 175 ? 18.5 -5.688 10.352 1 96.81 175 THR A N 1
ATOM 1295 C CA . THR A 1 175 ? 17.172 -5.992 9.844 1 96.81 175 THR A CA 1
ATOM 1296 C C . THR A 1 175 ? 16.875 -7.484 9.961 1 96.81 175 THR A C 1
ATOM 1298 O O . THR A 1 175 ? 17.734 -8.266 10.367 1 96.81 175 THR A O 1
ATOM 1301 N N . GLN A 1 176 ? 15.641 -7.832 9.656 1 92 176 GLN A N 1
ATOM 1302 C CA . GLN A 1 176 ? 15.266 -9.242 9.625 1 92 176 GLN A CA 1
ATOM 1303 C C . GLN A 1 176 ? 16 -9.984 8.516 1 92 176 GLN A C 1
ATOM 1305 O O . GLN A 1 176 ? 16.109 -11.211 8.547 1 92 176 GLN A O 1
ATOM 1310 N N . MET A 1 177 ? 16.609 -9.25 7.559 1 93.5 177 MET A N 1
ATOM 1311 C CA . MET A 1 177 ? 17.391 -9.852 6.473 1 93.5 177 MET A CA 1
ATOM 1312 C C . MET A 1 177 ? 18.875 -9.648 6.684 1 93.5 177 MET A C 1
ATOM 1314 O O . MET A 1 177 ? 19.672 -9.805 5.754 1 93.5 177 MET A O 1
ATOM 1318 N N . GLY A 1 178 ? 19.219 -9.156 7.871 1 95.19 178 GLY A N 1
ATOM 1319 C CA . GLY A 1 178 ? 20.641 -8.977 8.164 1 95.19 178 GLY A CA 1
ATOM 1320 C C . GLY A 1 178 ? 21.047 -7.52 8.242 1 95.19 178 GLY A C 1
ATOM 1321 O O . GLY A 1 178 ? 20.203 -6.625 8.258 1 95.19 178 GLY A O 1
ATOM 1322 N N . PHE A 1 179 ? 22.344 -7.324 8.273 1 97.25 179 PHE A N 1
ATOM 1323 C CA . PHE A 1 179 ? 22.953 -6.02 8.516 1 97.25 179 PHE A CA 1
ATOM 1324 C C . PHE A 1 179 ? 23.078 -5.23 7.215 1 97.25 179 PHE A C 1
ATOM 1326 O O . PHE A 1 179 ? 23.438 -5.785 6.176 1 97.25 179 PHE A O 1
ATOM 1333 N N . ILE A 1 180 ? 22.719 -3.977 7.238 1 97.75 180 ILE A N 1
ATOM 1334 C CA . ILE A 1 180 ? 22.922 -3.041 6.141 1 97.75 180 ILE A CA 1
ATOM 1335 C C . ILE A 1 180 ? 23.797 -1.876 6.609 1 97.75 180 ILE A C 1
ATOM 1337 O O . ILE A 1 180 ? 23.406 -1.122 7.504 1 97.75 180 ILE A O 1
ATOM 1341 N N . ALA A 1 181 ? 24.906 -1.692 6.004 1 97.94 181 ALA A N 1
ATOM 1342 C CA . ALA A 1 181 ? 25.859 -0.663 6.395 1 97.94 181 ALA A CA 1
ATOM 1343 C C . ALA A 1 181 ? 25.406 0.719 5.945 1 97.94 181 ALA A C 1
ATOM 1345 O O . ALA A 1 181 ? 24.797 0.862 4.883 1 97.94 181 ALA A O 1
ATOM 1346 N N . ALA A 1 182 ? 25.672 1.735 6.734 1 98.44 182 ALA A N 1
ATOM 1347 C CA . ALA A 1 182 ? 25.375 3.123 6.391 1 98.44 182 ALA A CA 1
ATOM 1348 C C . ALA A 1 182 ? 26.234 4.086 7.211 1 98.44 182 ALA A C 1
ATOM 1350 O O . ALA A 1 182 ? 26.562 3.801 8.367 1 98.44 182 ALA A O 1
ATOM 1351 N N . ASP A 1 183 ? 26.562 5.18 6.637 1 98.5 183 ASP A N 1
ATOM 1352 C CA . ASP A 1 183 ? 27.297 6.246 7.32 1 98.5 183 ASP A CA 1
ATOM 1353 C C . ASP A 1 183 ? 26.359 7.086 8.18 1 98.5 183 ASP A C 1
ATOM 1355 O O . ASP A 1 183 ? 26.766 7.629 9.211 1 98.5 183 ASP A O 1
ATOM 1359 N N . LYS A 1 184 ? 25.141 7.266 7.703 1 98.75 184 LYS A N 1
ATOM 1360 C CA . LYS A 1 184 ? 24.078 8.008 8.367 1 98.75 184 LYS A CA 1
ATOM 1361 C C . LYS A 1 184 ? 22.75 7.242 8.312 1 98.75 184 LYS A C 1
ATOM 1363 O O . LYS A 1 184 ? 22.516 6.48 7.375 1 98.75 184 LYS A O 1
ATOM 1368 N N . VAL A 1 185 ? 21.953 7.43 9.312 1 98.94 185 VAL A N 1
ATOM 1369 C CA . VAL A 1 185 ? 20.625 6.82 9.383 1 98.94 185 VAL A CA 1
ATOM 1370 C C . VAL A 1 185 ? 19.578 7.879 9.734 1 98.94 185 VAL A C 1
ATOM 1372 O O . VAL A 1 185 ? 19.797 8.695 10.641 1 98.94 185 VAL A O 1
ATOM 1375 N N . VAL A 1 186 ? 18.516 7.922 9.016 1 98.94 186 VAL A N 1
ATOM 1376 C CA . VAL A 1 186 ? 17.391 8.797 9.312 1 98.94 186 VAL A CA 1
ATOM 1377 C C . VAL A 1 186 ? 16.156 7.953 9.648 1 98.94 186 VAL A C 1
ATOM 1379 O O . VAL A 1 186 ? 15.727 7.121 8.852 1 98.94 186 VAL A O 1
ATOM 1382 N N . VAL A 1 187 ? 15.617 8.156 10.836 1 98.94 187 VAL A N 1
ATOM 1383 C CA . VAL A 1 187 ? 14.391 7.477 11.25 1 98.94 187 VAL A CA 1
ATOM 1384 C C . VAL A 1 187 ? 13.18 8.328 10.891 1 98.94 187 VAL A C 1
ATOM 1386 O O . VAL A 1 187 ? 12.883 9.312 11.578 1 98.94 187 VAL A O 1
ATOM 1389 N N . ALA A 1 188 ? 12.523 8.008 9.859 1 98.75 188 ALA A N 1
ATOM 1390 C CA . ALA A 1 188 ? 11.281 8.617 9.406 1 98.75 188 ALA A CA 1
ATOM 1391 C C . ALA A 1 188 ? 10.148 7.594 9.375 1 98.75 188 ALA A C 1
ATOM 1393 O O . ALA A 1 188 ? 9.422 7.488 8.375 1 98.75 188 ALA A O 1
ATOM 1394 N N . ALA A 1 189 ? 9.938 6.879 10.477 1 98.19 189 ALA A N 1
ATOM 1395 C CA . ALA A 1 189 ? 9.07 5.707 10.531 1 98.19 189 ALA A CA 1
ATOM 1396 C C . ALA A 1 189 ? 7.754 6.027 11.234 1 98.19 189 ALA A C 1
ATOM 1398 O O . ALA A 1 189 ? 7.086 5.129 11.75 1 98.19 189 ALA A O 1
ATOM 1399 N N . GLY A 1 190 ? 7.402 7.289 11.344 1 97.56 190 GLY A N 1
ATOM 1400 C CA . GLY A 1 190 ? 6.133 7.656 11.953 1 97.56 190 GLY A CA 1
ATOM 1401 C C . GLY A 1 190 ? 5.934 7.031 13.32 1 97.56 190 GLY A C 1
ATOM 1402 O O . GLY A 1 190 ? 6.789 7.148 14.195 1 97.56 190 GLY A O 1
ATOM 1403 N N . ASN A 1 191 ? 4.895 6.285 13.516 1 96.94 191 ASN A N 1
ATOM 1404 C CA . ASN A 1 191 ? 4.539 5.691 14.805 1 96.94 191 ASN A CA 1
ATOM 1405 C C . ASN A 1 191 ? 5.48 4.551 15.172 1 96.94 191 ASN A C 1
ATOM 1407 O O . ASN A 1 191 ? 5.496 4.098 16.312 1 96.94 191 ASN A O 1
ATOM 1411 N N . GLY A 1 192 ? 6.25 4.082 14.211 1 97.5 192 GLY A N 1
ATOM 1412 C CA . GLY A 1 192 ? 7.227 3.041 14.484 1 97.5 192 GLY A CA 1
ATOM 1413 C C . GLY A 1 192 ? 8.555 3.58 14.984 1 97.5 192 GLY A C 1
ATOM 1414 O O . GLY A 1 192 ? 9.406 2.816 15.438 1 97.5 192 GLY A O 1
ATOM 1415 N N . ALA A 1 193 ? 8.719 4.891 15 1 98.31 193 ALA A N 1
ATOM 1416 C CA . ALA A 1 193 ? 10 5.539 15.297 1 98.31 193 ALA A CA 1
ATOM 1417 C C . ALA A 1 193 ? 10.422 5.266 16.734 1 98.31 193 ALA A C 1
ATOM 1419 O O . ALA A 1 193 ? 11.586 4.941 17 1 98.31 193 ALA A O 1
ATOM 1420 N N . PRO A 1 194 ? 9.484 5.297 17.734 1 98.44 194 PRO A N 1
ATOM 1421 C CA . PRO A 1 194 ? 9.906 5.109 19.125 1 98.44 194 PRO A CA 1
ATOM 1422 C C . PRO A 1 194 ? 10.609 3.773 19.359 1 98.44 194 PRO A C 1
ATOM 1424 O O . PRO A 1 194 ? 11.641 3.721 20.031 1 98.44 194 PRO A O 1
ATOM 1427 N N . ASP A 1 195 ? 10.062 2.721 18.766 1 98.19 195 ASP A N 1
ATOM 1428 C CA . ASP A 1 195 ? 10.641 1.393 18.953 1 98.19 195 ASP A CA 1
ATOM 1429 C C . ASP A 1 195 ? 12.047 1.312 18.375 1 98.19 195 ASP A C 1
ATOM 1431 O O . ASP A 1 195 ? 12.938 0.695 18.969 1 98.19 195 ASP A O 1
ATOM 1435 N N . ILE A 1 196 ? 12.258 1.894 17.203 1 98.44 196 ILE A N 1
ATOM 1436 C CA . ILE A 1 196 ? 13.562 1.878 16.547 1 98.44 196 ILE A CA 1
ATOM 1437 C C . ILE A 1 196 ? 14.562 2.703 17.344 1 98.44 196 ILE A C 1
ATOM 1439 O O . ILE A 1 196 ? 15.68 2.256 17.609 1 98.44 196 ILE A O 1
ATOM 1443 N N . LEU A 1 197 ? 14.156 3.861 17.797 1 98.62 197 LEU A N 1
ATOM 1444 C CA . LEU A 1 197 ? 15.023 4.777 18.531 1 98.62 197 LEU A CA 1
ATOM 1445 C C . LEU A 1 197 ? 15.398 4.203 19.891 1 98.62 197 LEU A C 1
ATOM 1447 O O . LEU A 1 197 ? 16.516 4.426 20.375 1 98.62 197 LEU A O 1
ATOM 1451 N N . ALA A 1 198 ? 14.5 3.457 20.484 1 98.38 198 ALA A N 1
ATOM 1452 C CA . ALA A 1 198 ? 14.734 2.873 21.812 1 98.38 198 ALA A CA 1
ATOM 1453 C C . ALA A 1 198 ? 15.93 1.929 21.797 1 98.38 198 ALA A C 1
ATOM 1455 O O . ALA A 1 198 ? 16.578 1.708 22.812 1 98.38 198 ALA A O 1
ATOM 1456 N N . THR A 1 199 ? 16.297 1.432 20.672 1 98.38 199 THR A N 1
ATOM 1457 C CA . THR A 1 199 ? 17.375 0.467 20.547 1 98.38 199 THR A CA 1
ATOM 1458 C C . THR A 1 199 ? 18.734 1.143 20.781 1 98.38 199 THR A C 1
ATOM 1460 O O . THR A 1 199 ? 19.734 0.468 20.969 1 98.38 199 THR A O 1
ATOM 1463 N N . VAL A 1 200 ? 18.781 2.432 20.766 1 97.81 200 VAL A N 1
ATOM 1464 C CA . VAL A 1 200 ? 20 3.182 21.062 1 97.81 200 VAL A CA 1
ATOM 1465 C C . VAL A 1 200 ? 19.734 4.145 22.219 1 97.81 200 VAL A C 1
ATOM 1467 O O . VAL A 1 200 ? 20.312 5.234 22.266 1 97.81 200 VAL A O 1
ATOM 1470 N N . ASP A 1 201 ? 18.719 3.887 23 1 96.56 201 ASP A N 1
ATOM 1471 C CA . ASP A 1 201 ? 18.406 4.562 24.25 1 96.56 201 ASP A CA 1
ATOM 1472 C C . ASP A 1 201 ? 17.906 5.98 24 1 96.56 201 ASP A C 1
ATOM 1474 O O . ASP A 1 201 ? 18.219 6.898 24.766 1 96.56 201 ASP A O 1
ATOM 1478 N N . VAL A 1 202 ? 17.281 6.199 22.906 1 97.69 202 VAL A N 1
ATOM 1479 C CA . VAL A 1 202 ? 16.625 7.465 22.625 1 97.69 202 VAL A CA 1
ATOM 1480 C C . VAL A 1 202 ? 15.117 7.324 22.844 1 97.69 202 VAL A C 1
ATOM 1482 O O . VAL A 1 202 ? 14.484 6.418 22.297 1 97.69 202 VAL A O 1
ATOM 1485 N N . THR A 1 203 ? 14.594 8.211 23.609 1 97.56 203 THR A N 1
ATOM 1486 C CA . THR A 1 203 ? 13.164 8.188 23.906 1 97.56 203 THR A CA 1
ATOM 1487 C C . THR A 1 203 ? 12.43 9.195 23.031 1 97.56 203 THR A C 1
ATOM 1489 O O . THR A 1 203 ? 12.859 10.336 22.875 1 97.56 203 THR A O 1
ATOM 1492 N N . LEU A 1 204 ? 11.359 8.789 22.438 1 98.25 204 LEU A N 1
ATOM 1493 C CA . LEU A 1 204 ? 10.438 9.641 21.688 1 98.25 204 LEU A CA 1
ATOM 1494 C C . LEU A 1 204 ? 8.992 9.352 22.094 1 98.25 204 LEU A C 1
ATOM 1496 O O . LEU A 1 204 ? 8.359 8.453 21.531 1 98.25 204 LEU A O 1
ATOM 1500 N N . PRO A 1 205 ? 8.508 10.055 23.078 1 97.75 205 PRO A N 1
ATOM 1501 C CA . PRO A 1 205 ? 7.117 9.828 23.469 1 97.75 205 PRO A CA 1
ATOM 1502 C C . PRO A 1 205 ? 6.117 10.281 22.406 1 97.75 205 PRO A C 1
ATOM 1504 O O . PRO A 1 205 ? 6.273 11.367 21.844 1 97.75 205 PRO A O 1
ATOM 1507 N N . MET A 1 206 ? 5.176 9.477 22.172 1 97.5 206 MET A N 1
ATOM 1508 C CA . MET A 1 206 ? 4.168 9.742 21.156 1 97.5 206 MET A CA 1
ATOM 1509 C C . MET A 1 206 ? 2.764 9.688 21.75 1 97.5 206 MET A C 1
ATOM 1511 O O . MET A 1 206 ? 2.537 9.008 22.75 1 97.5 206 MET A O 1
ATOM 1515 N N . LEU A 1 207 ? 1.818 10.391 21.203 1 96.25 207 LEU A N 1
ATOM 1516 C CA . LEU A 1 207 ? 0.391 10.25 21.469 1 96.25 207 LEU A CA 1
ATOM 1517 C C . LEU A 1 207 ? -0.228 9.188 20.562 1 96.25 207 LEU A C 1
ATOM 1519 O O . LEU A 1 207 ? 0.338 8.852 19.531 1 96.25 207 LEU A O 1
ATOM 1523 N N . ILE A 1 208 ? -1.327 8.57 20.984 1 94.31 208 ILE A N 1
ATOM 1524 C CA . ILE A 1 208 ? -2.166 7.727 20.141 1 94.31 208 ILE A CA 1
ATOM 1525 C C . ILE A 1 208 ? -3.311 8.555 19.562 1 94.31 208 ILE A C 1
ATOM 1527 O O . ILE A 1 208 ? -4.191 9.008 20.297 1 94.31 208 ILE A O 1
ATOM 1531 N N . ARG A 1 209 ? -3.275 8.82 18.281 1 94.12 209 ARG A N 1
ATOM 1532 C CA . ARG A 1 209 ? -4.23 9.711 17.641 1 94.12 209 ARG A CA 1
ATOM 1533 C C . ARG A 1 209 ? -4.812 9.078 16.375 1 94.12 209 ARG A C 1
ATOM 1535 O O . ARG A 1 209 ? -4.344 9.344 15.273 1 94.12 209 ARG A O 1
ATOM 1542 N N . PRO A 1 210 ? -5.891 8.328 16.547 1 92.5 210 PRO A N 1
ATOM 1543 C CA . PRO A 1 210 ? -6.547 7.762 15.367 1 92.5 210 PRO A CA 1
ATOM 1544 C C . PRO A 1 210 ? -7.305 8.812 14.555 1 92.5 210 PRO A C 1
ATOM 1546 O O . PRO A 1 210 ? -7.75 9.82 15.102 1 92.5 210 PRO A O 1
ATOM 1549 N N . GLY A 1 211 ? -7.355 8.625 13.281 1 91.75 211 GLY A N 1
ATOM 1550 C CA . GLY A 1 211 ? -8.188 9.383 12.359 1 91.75 211 GLY A CA 1
ATOM 1551 C C . GLY A 1 211 ? -8.859 8.516 11.312 1 91.75 211 GLY A C 1
ATOM 1552 O O . GLY A 1 211 ? -8.289 7.512 10.875 1 91.75 211 GLY A O 1
ATOM 1553 N N . ALA A 1 212 ? -10.07 8.891 10.961 1 93.19 212 ALA A N 1
ATOM 1554 C CA . ALA A 1 212 ? -10.797 8.172 9.922 1 93.19 212 ALA A CA 1
ATOM 1555 C C . ALA A 1 212 ? -11.172 9.102 8.766 1 93.19 212 ALA A C 1
ATOM 1557 O O . ALA A 1 212 ? -11.531 10.258 8.984 1 93.19 212 ALA A O 1
ATOM 1558 N N . MET A 1 213 ? -11.008 8.555 7.59 1 95.62 213 MET A N 1
ATOM 1559 C CA . MET A 1 213 ? -11.414 9.25 6.371 1 95.62 213 MET A CA 1
ATOM 1560 C C . MET A 1 213 ? -12.562 8.516 5.684 1 95.62 213 MET A C 1
ATOM 1562 O O . MET A 1 213 ? -12.562 7.285 5.613 1 95.62 213 MET A O 1
ATOM 1566 N N . VAL A 1 214 ? -13.508 9.25 5.18 1 97.19 214 VAL A N 1
ATOM 1567 C CA . VAL A 1 214 ? -14.586 8.695 4.367 1 97.19 214 VAL A CA 1
ATOM 1568 C C . VAL A 1 214 ? -14.453 9.195 2.93 1 97.19 214 VAL A C 1
ATOM 1570 O O . VAL A 1 214 ? -14.219 10.383 2.695 1 97.19 214 VAL A O 1
ATOM 1573 N N . THR A 1 215 ? -14.531 8.297 2.006 1 97.94 215 THR A N 1
ATOM 1574 C CA . THR A 1 215 ? -14.633 8.695 0.606 1 97.94 215 THR A CA 1
ATOM 1575 C C . THR A 1 215 ? -15.984 8.273 0.028 1 97.94 215 THR A C 1
ATOM 1577 O O . THR A 1 215 ? -16.547 7.246 0.423 1 97.94 215 THR A O 1
ATOM 1580 N N . THR A 1 216 ? -16.484 9.086 -0.875 1 96.88 216 THR A N 1
ATOM 1581 C CA . THR A 1 216 ? -17.703 8.75 -1.606 1 96.88 216 THR A CA 1
ATOM 1582 C C . THR A 1 216 ? -17.375 8.078 -2.934 1 96.88 216 THR A C 1
ATOM 1584 O O . THR A 1 216 ? -16.219 8.07 -3.357 1 96.88 216 THR A O 1
ATOM 1587 N N . LYS A 1 217 ? -18.375 7.43 -3.496 1 96.12 217 LYS A N 1
ATOM 1588 C CA . LYS A 1 217 ? -18.266 7.164 -4.926 1 96.12 217 LYS A CA 1
ATOM 1589 C C . LYS A 1 217 ? -18.125 8.461 -5.719 1 96.12 217 LYS A C 1
ATOM 1591 O O . LYS A 1 217 ? -18.406 9.547 -5.203 1 96.12 217 LYS A O 1
ATOM 1596 N N . PRO A 1 218 ? -17.562 8.398 -6.977 1 94.62 218 PRO A N 1
ATOM 1597 C CA . PRO A 1 218 ? -17.375 9.625 -7.754 1 94.62 218 PRO A CA 1
ATOM 1598 C C . PRO A 1 218 ? -18.688 10.383 -7.969 1 94.62 218 PRO A C 1
ATOM 1600 O O . PRO A 1 218 ? -19.734 9.766 -8.172 1 94.62 218 PRO A O 1
ATOM 1603 N N . ILE A 1 219 ? -18.562 11.672 -7.875 1 93.19 219 ILE A N 1
ATOM 1604 C CA . ILE A 1 219 ? -19.734 12.5 -8.125 1 93.19 219 ILE A CA 1
ATOM 1605 C C . ILE A 1 219 ? -19.562 13.242 -9.453 1 93.19 219 ILE A C 1
ATOM 1607 O O . ILE A 1 219 ? -18.453 13.414 -9.938 1 93.19 219 ILE A O 1
ATOM 1611 N N . ALA A 1 220 ? -20.625 13.711 -10.023 1 88.81 220 ALA A N 1
ATOM 1612 C CA . ALA A 1 220 ? -20.609 14.414 -11.305 1 88.81 220 ALA A CA 1
ATOM 1613 C C . ALA A 1 220 ? -20.172 15.867 -11.125 1 88.81 220 ALA A C 1
ATOM 1615 O O . ALA A 1 220 ? -19.484 16.422 -11.992 1 88.81 220 ALA A O 1
ATOM 1616 N N . GLY A 1 221 ? -20.422 16.438 -10.055 1 89.19 221 GLY A N 1
ATOM 1617 C CA . GLY A 1 221 ? -20.094 17.844 -9.82 1 89.19 221 GLY A CA 1
ATOM 1618 C C . GLY A 1 221 ? -18.656 18.062 -9.445 1 89.19 221 GLY A C 1
ATOM 1619 O O . GLY A 1 221 ? -17.891 17.109 -9.25 1 89.19 221 GLY A O 1
ATOM 1620 N N . LYS A 1 222 ? -18.312 19.391 -9.438 1 92.56 222 LYS A N 1
ATOM 1621 C CA . LYS A 1 222 ? -16.938 19.766 -9.117 1 92.56 222 LYS A CA 1
ATOM 1622 C C . LYS A 1 222 ? -16.875 20.656 -7.883 1 92.56 222 LYS A C 1
ATOM 1624 O O . LYS A 1 222 ? -17.625 21.625 -7.777 1 92.56 222 LYS A O 1
ATOM 1629 N N . VAL A 1 223 ? -16.141 20.25 -6.934 1 94.12 223 VAL A N 1
ATOM 1630 C CA . VAL A 1 223 ? -15.75 21.047 -5.785 1 94.12 223 VAL A CA 1
ATOM 1631 C C . VAL A 1 223 ? -14.266 21.406 -5.891 1 94.12 223 VAL A C 1
ATOM 1633 O O . VAL A 1 223 ? -13.398 20.547 -5.719 1 94.12 223 VAL A O 1
ATOM 1636 N N . SER A 1 224 ? -13.945 22.625 -6.051 1 95.25 224 SER A N 1
ATOM 1637 C CA . SER A 1 224 ? -12.609 23.031 -6.453 1 95.25 224 SER A CA 1
ATOM 1638 C C . SER A 1 224 ? -11.727 23.328 -5.242 1 95.25 224 SER A C 1
ATOM 1640 O O . SER A 1 224 ? -10.508 23.141 -5.293 1 95.25 224 SER A O 1
ATOM 1642 N N . SER A 1 225 ? -12.289 23.781 -4.16 1 97.12 225 SER A N 1
ATOM 1643 C CA . SER A 1 225 ? -11.531 24.203 -2.99 1 97.12 225 SER A CA 1
ATOM 1644 C C . SER A 1 225 ? -11.547 23.141 -1.906 1 97.12 225 SER A C 1
ATOM 1646 O O . SER A 1 225 ? -12.43 22.281 -1.888 1 97.12 225 SER A O 1
ATOM 1648 N N . VAL A 1 226 ? -10.539 23.203 -1.074 1 97.75 226 VAL A N 1
ATOM 1649 C CA . VAL A 1 226 ? -10.664 22.5 0.2 1 97.75 226 VAL A CA 1
ATOM 1650 C C . VAL A 1 226 ? -11.719 23.188 1.066 1 97.75 226 VAL A C 1
ATOM 1652 O O . VAL A 1 226 ? -11.703 24.406 1.225 1 97.75 226 VAL A O 1
ATOM 1655 N N . LEU A 1 227 ? -12.656 22.438 1.565 1 96.69 227 LEU A N 1
ATOM 1656 C CA . LEU A 1 227 ? -13.688 23 2.422 1 96.69 227 LEU A CA 1
ATOM 1657 C C . LEU A 1 227 ? -13.406 22.688 3.889 1 96.69 227 LEU A C 1
ATOM 1659 O O . LEU A 1 227 ? -13.172 21.531 4.254 1 96.69 227 LEU A O 1
ATOM 1663 N N . VAL A 1 228 ? -13.383 23.734 4.672 1 96.38 228 VAL A N 1
ATOM 1664 C CA . VAL A 1 228 ? -13.219 23.594 6.117 1 96.38 228 VAL A CA 1
ATOM 1665 C C . VAL A 1 228 ? -14.5 24.031 6.82 1 96.38 228 VAL A C 1
ATOM 1667 O O . VAL A 1 228 ? -14.758 25.234 6.984 1 96.38 228 VAL A O 1
ATOM 1670 N N . THR A 1 229 ? -15.25 23.047 7.301 1 94.62 229 THR A N 1
ATOM 1671 C CA . THR A 1 229 ? -16.578 23.312 7.859 1 94.62 229 THR A CA 1
ATOM 1672 C C . THR A 1 229 ? -16.578 23.062 9.367 1 94.62 229 THR A C 1
ATOM 1674 O O . THR A 1 229 ? -15.57 22.625 9.938 1 94.62 229 THR A O 1
ATOM 1677 N N . ALA A 1 230 ? -17.719 23.344 9.977 1 92.06 230 ALA A N 1
ATOM 1678 C CA . ALA A 1 230 ? -17.875 23.094 11.406 1 92.06 230 ALA A CA 1
ATOM 1679 C C . ALA A 1 230 ? -17.906 21.594 11.703 1 92.06 230 ALA A C 1
ATOM 1681 O O . ALA A 1 230 ? -17.688 21.172 12.844 1 92.06 230 ALA A O 1
ATOM 1682 N N . HIS A 1 231 ? -18.156 20.797 10.672 1 91.56 231 HIS A N 1
ATOM 1683 C CA . HIS A 1 231 ? -18.344 19.359 10.859 1 91.56 231 HIS A CA 1
ATOM 1684 C C . HIS A 1 231 ? -17.078 18.578 10.461 1 91.56 231 HIS A C 1
ATOM 1686 O O . HIS A 1 231 ? -16.906 17.438 10.852 1 91.56 231 HIS A O 1
ATOM 1692 N N . GLY A 1 232 ? -16.234 19.203 9.633 1 92.44 232 GLY A N 1
ATOM 1693 C CA . GLY A 1 232 ? -15.047 18.547 9.117 1 92.44 232 GLY A CA 1
ATOM 1694 C C . GLY A 1 232 ? -14.539 19.156 7.828 1 92.44 232 GLY A C 1
ATOM 1695 O O . GLY A 1 232 ? -15.086 20.156 7.344 1 92.44 232 GLY A O 1
ATOM 1696 N N . GLU A 1 233 ? -13.484 18.609 7.344 1 95.69 233 GLU A N 1
ATOM 1697 C CA . GLU A 1 233 ? -12.875 19.062 6.102 1 95.69 233 GLU A CA 1
ATOM 1698 C C . GLU A 1 233 ? -13.211 18.141 4.941 1 95.69 233 GLU A C 1
ATOM 1700 O O . GLU A 1 233 ? -13.359 16.922 5.137 1 95.69 233 GLU A O 1
ATOM 1705 N N . VAL A 1 234 ? -13.281 18.719 3.717 1 96.19 234 VAL A N 1
ATOM 1706 C CA . VAL A 1 234 ? -13.617 17.938 2.529 1 96.19 234 VAL A CA 1
ATOM 1707 C C . VAL A 1 234 ? -12.82 18.453 1.332 1 96.19 234 VAL A C 1
ATOM 1709 O O . VAL A 1 234 ? -12.562 19.656 1.221 1 96.19 234 VAL A O 1
ATOM 1712 N N . ARG A 1 235 ? -12.484 17.547 0.503 1 97.44 235 ARG A N 1
ATOM 1713 C CA . ARG A 1 235 ? -11.93 17.875 -0.804 1 97.44 235 ARG A CA 1
ATOM 1714 C C . ARG A 1 235 ? -12.344 16.844 -1.854 1 97.44 235 ARG A C 1
ATOM 1716 O O . ARG A 1 235 ? -12.75 15.742 -1.516 1 97.44 235 ARG A O 1
ATOM 1723 N N . GLN A 1 236 ? -12.281 17.25 -3.072 1 97.06 236 GLN A N 1
ATOM 1724 C CA . GLN A 1 236 ? -12.539 16.312 -4.16 1 97.06 236 GLN A CA 1
ATOM 1725 C C . GLN A 1 236 ? -11.234 15.742 -4.715 1 97.06 236 GLN A C 1
ATOM 1727 O O . GLN A 1 236 ? -10.281 16.484 -4.945 1 97.06 236 GLN A O 1
ATOM 1732 N N . LEU A 1 237 ? -11.219 14.453 -4.84 1 97.06 237 LEU A N 1
ATOM 1733 C CA . LEU A 1 237 ? -10.078 13.758 -5.434 1 97.06 237 LEU A CA 1
ATOM 1734 C C . LEU A 1 237 ? -10.125 13.852 -6.953 1 97.06 237 LEU A C 1
ATOM 1736 O O . LEU A 1 237 ? -11.156 14.203 -7.531 1 97.06 237 LEU A O 1
ATOM 1740 N N . THR A 1 238 ? -9.023 13.484 -7.574 1 94 238 THR A N 1
ATOM 1741 C CA . THR A 1 238 ? -8.867 13.641 -9.016 1 94 238 THR A CA 1
ATOM 1742 C C . THR A 1 238 ? -9.805 12.688 -9.766 1 94 238 THR A C 1
ATOM 1744 O O . THR A 1 238 ? -10.141 12.93 -10.922 1 94 238 THR A O 1
ATOM 1747 N N . ASP A 1 239 ? -10.211 11.68 -9.062 1 93.31 239 ASP A N 1
ATOM 1748 C CA . ASP A 1 239 ? -11.062 10.703 -9.742 1 93.31 239 ASP A CA 1
ATOM 1749 C C . ASP A 1 239 ? -12.547 11 -9.492 1 93.31 239 ASP A C 1
ATOM 1751 O O . ASP A 1 239 ? -13.406 10.188 -9.812 1 93.31 239 ASP A O 1
ATOM 1755 N N . GLY A 1 240 ? -12.805 12.102 -8.867 1 94.81 240 GLY A N 1
ATOM 1756 C CA . GLY A 1 240 ? -14.172 12.578 -8.719 1 94.81 240 GLY A CA 1
ATOM 1757 C C . GLY A 1 240 ? -14.773 12.25 -7.363 1 94.81 240 GLY A C 1
ATOM 1758 O O . GLY A 1 240 ? -15.836 12.758 -7.012 1 94.81 240 GLY A O 1
ATOM 1759 N N . ARG A 1 241 ? -14.141 11.5 -6.562 1 96.62 241 ARG A N 1
ATOM 1760 C CA . ARG A 1 241 ? -14.617 11.172 -5.223 1 96.62 241 ARG A CA 1
ATOM 1761 C C . ARG A 1 241 ? -14.453 12.359 -4.273 1 96.62 241 ARG A C 1
ATOM 1763 O O . ARG A 1 241 ? -13.555 13.18 -4.457 1 96.62 241 ARG A O 1
ATOM 1770 N N . LEU A 1 242 ? -15.281 12.398 -3.324 1 96.88 242 LEU A N 1
ATOM 1771 C CA . LEU A 1 242 ? -15.055 13.297 -2.197 1 96.88 242 LEU A CA 1
ATOM 1772 C C . LEU A 1 242 ? -14.383 12.562 -1.044 1 96.88 242 LEU A C 1
ATOM 1774 O O . LEU A 1 242 ? -14.719 11.414 -0.746 1 96.88 242 LEU A O 1
ATOM 1778 N N . MET A 1 243 ? -13.469 13.195 -0.464 1 97.88 243 MET A N 1
ATOM 1779 C CA . MET A 1 243 ? -12.82 12.719 0.753 1 97.88 243 MET A CA 1
ATOM 1780 C C . MET A 1 243 ? -13.094 13.656 1.923 1 97.88 243 MET A C 1
ATOM 1782 O O . MET A 1 243 ? -12.906 14.867 1.81 1 97.88 243 MET A O 1
ATOM 1786 N N . ALA A 1 244 ? -13.586 13.086 2.984 1 96.56 244 ALA A N 1
ATOM 1787 C CA . ALA A 1 244 ? -13.93 13.875 4.168 1 96.56 244 ALA A CA 1
ATOM 1788 C C . ALA A 1 244 ? -13.305 13.273 5.422 1 96.56 244 ALA A C 1
ATOM 1790 O O . ALA A 1 244 ? -13.281 12.047 5.586 1 96.56 244 ALA A O 1
ATOM 1791 N N . SER A 1 245 ? -12.797 14.148 6.219 1 92.5 245 SER A N 1
ATOM 1792 C CA . SER A 1 245 ? -12.344 13.703 7.531 1 92.5 245 SER A CA 1
ATOM 1793 C C . SER A 1 245 ? -13.523 13.398 8.445 1 92.5 245 SER A C 1
ATOM 1795 O O . SER A 1 245 ? -14.516 14.125 8.453 1 92.5 245 SER A O 1
ATOM 1797 N N . ALA A 1 246 ? -13.469 12.289 9.148 1 85.62 246 ALA A N 1
ATOM 1798 C CA . ALA A 1 246 ? -14.562 11.906 10.039 1 85.62 246 ALA A CA 1
ATOM 1799 C C . ALA A 1 246 ? -14.398 12.562 11.414 1 85.62 246 ALA A C 1
ATOM 1801 O O . ALA A 1 246 ? -15.289 12.469 12.258 1 85.62 246 ALA A O 1
ATOM 1802 N N . THR A 1 247 ? -13.305 13.039 11.727 1 73.88 247 THR A N 1
ATOM 1803 C CA . THR A 1 247 ? -13.078 13.734 12.992 1 73.88 247 THR A CA 1
ATOM 1804 C C . THR A 1 247 ? -13.258 15.242 12.828 1 73.88 247 THR A C 1
ATOM 1806 O O . THR A 1 247 ? -12.609 15.859 11.984 1 73.88 247 THR A O 1
ATOM 1809 N N . ALA A 1 248 ? -14.383 15.656 13.648 1 59.69 248 ALA A N 1
ATOM 1810 C CA . ALA A 1 248 ? -14.539 17.109 13.672 1 59.69 248 ALA A CA 1
ATOM 1811 C C . ALA A 1 248 ? -13.32 17.766 14.312 1 59.69 248 ALA A C 1
ATOM 1813 O O . ALA A 1 248 ? -12.75 17.25 15.273 1 59.69 248 ALA A O 1
ATOM 1814 N N . ASN A 1 249 ? -12.898 18.812 13.789 1 59.22 249 ASN A N 1
ATOM 1815 C CA . ASN A 1 249 ? -11.75 19.547 14.297 1 59.22 249 ASN A CA 1
ATOM 1816 C C . ASN A 1 249 ? -10.5 18.688 14.359 1 59.22 249 ASN A C 1
ATOM 1818 O O . ASN A 1 249 ? -9.906 18.5 15.422 1 59.22 249 ASN A O 1
ATOM 1822 N N . HIS A 1 250 ? -10.227 18.031 13.289 1 58.53 250 HIS A N 1
ATOM 1823 C CA . HIS A 1 250 ? -9.18 17.031 13.102 1 58.53 250 HIS A CA 1
ATOM 1824 C C . HIS A 1 250 ? -7.879 17.469 13.766 1 58.53 250 HIS A C 1
ATOM 1826 O O . HIS A 1 250 ? -7.195 16.656 14.398 1 58.53 250 HIS A O 1
ATOM 1832 N N . GLN A 1 251 ? -7.633 18.656 13.82 1 57.22 251 GLN A N 1
ATOM 1833 C CA . GLN A 1 251 ? -6.363 19.156 14.328 1 57.22 251 GLN A CA 1
ATOM 1834 C C . GLN A 1 251 ? -6.367 19.234 15.852 1 57.22 251 GLN A C 1
ATOM 1836 O O . GLN A 1 251 ? -5.312 19.203 16.484 1 57.22 251 GLN A O 1
ATOM 1841 N N . SER A 1 252 ? -7.559 19.234 16.312 1 58.44 252 SER A N 1
ATOM 1842 C CA . SER A 1 252 ? -7.641 19.375 17.766 1 58.44 252 SER A CA 1
ATOM 1843 C C . SER A 1 252 ? -8.164 18.109 18.422 1 58.44 252 SER A C 1
ATOM 1845 O O . SER A 1 252 ? -8.305 18.047 19.641 1 58.44 252 SER A O 1
ATOM 1847 N N . ASP A 1 253 ? -8.242 17.172 17.562 1 72.81 253 ASP A N 1
ATOM 1848 C CA . ASP A 1 253 ? -8.797 15.93 18.094 1 72.81 253 ASP A CA 1
ATOM 1849 C C . ASP A 1 253 ? -7.816 15.258 19.062 1 72.81 253 ASP A C 1
ATOM 1851 O O . ASP A 1 253 ? -6.641 15.078 18.734 1 72.81 253 ASP A O 1
ATOM 1855 N N . SER A 1 254 ? -8.281 14.914 20.266 1 74.94 254 SER A N 1
ATOM 1856 C CA . SER A 1 254 ? -7.426 14.328 21.281 1 74.94 254 SER A CA 1
ATOM 1857 C C . SER A 1 254 ? -7.852 12.898 21.594 1 74.94 254 SER A C 1
ATOM 1859 O O . SER A 1 254 ? -7.312 12.273 22.516 1 74.94 254 SER A O 1
ATOM 1861 N N . ALA A 1 255 ? -8.695 12.43 20.75 1 79 255 ALA A N 1
ATOM 1862 C CA . ALA A 1 255 ? -9.18 11.078 21.031 1 79 255 ALA A CA 1
ATOM 1863 C C . ALA A 1 255 ? -8.086 10.039 20.781 1 79 255 ALA A C 1
ATOM 1865 O O . ALA A 1 255 ? -7.324 10.156 19.812 1 79 255 ALA A O 1
ATOM 1866 N N . SER A 1 256 ? -8.109 9.016 21.656 1 82.19 256 SER A N 1
ATOM 1867 C CA . SER A 1 256 ? -7.113 7.961 21.547 1 82.19 256 SER A CA 1
ATOM 1868 C C . SER A 1 256 ? -7.734 6.676 21 1 82.19 256 SER A C 1
ATOM 1870 O O . SER A 1 256 ? -7.051 5.656 20.875 1 82.19 256 SER A O 1
ATOM 1872 N N . GLU A 1 257 ? -9.023 6.754 20.734 1 79 257 GLU A N 1
ATOM 1873 C CA . GLU A 1 257 ? -9.75 5.617 20.172 1 79 257 GLU A CA 1
ATOM 1874 C C . GLU A 1 257 ? -10.883 6.082 19.25 1 79 257 GLU A C 1
ATOM 1876 O O . GLU A 1 257 ? -11.328 7.23 19.344 1 79 257 GLU A O 1
ATOM 1881 N N . VAL A 1 258 ? -11.234 5.246 18.312 1 79.12 258 VAL A N 1
ATOM 1882 C CA . VAL A 1 258 ? -12.453 5.441 17.531 1 79.12 258 VAL A CA 1
ATOM 1883 C C . VAL A 1 258 ? -13.57 4.566 18.078 1 79.12 258 VAL A C 1
ATOM 1885 O O . VAL A 1 258 ? -13.453 3.34 18.109 1 79.12 258 VAL A O 1
ATOM 1888 N N . PHE A 1 259 ? -14.656 5.203 18.453 1 79.19 259 PHE A N 1
ATOM 1889 C CA . PHE A 1 259 ? -15.734 4.48 19.125 1 79.19 259 PHE A CA 1
ATOM 1890 C C . PHE A 1 259 ? -16.875 4.195 18.141 1 79.19 259 PHE A C 1
ATOM 1892 O O . PHE A 1 259 ? -17.781 3.414 18.453 1 79.19 259 PHE A O 1
ATOM 1899 N N . GLU A 1 260 ? -16.766 4.762 17.047 1 91.38 260 GLU A N 1
ATOM 1900 C CA . GLU A 1 260 ? -17.812 4.598 16.047 1 91.38 260 GLU A CA 1
ATOM 1901 C C . GLU A 1 260 ? -17.5 3.465 15.078 1 91.38 260 GLU A C 1
ATOM 1903 O O . GLU A 1 260 ? -16.344 3.281 14.695 1 91.38 260 GLU A O 1
ATOM 1908 N N . THR A 1 261 ? -18.578 2.762 14.727 1 94.12 261 THR A N 1
ATOM 1909 C CA . THR A 1 261 ? -18.453 1.801 13.641 1 94.12 261 THR A CA 1
ATOM 1910 C C . THR A 1 261 ? -18.328 2.518 12.297 1 94.12 261 THR A C 1
ATOM 1912 O O . THR A 1 261 ? -18.641 3.703 12.188 1 94.12 261 THR A O 1
ATOM 1915 N N . PRO A 1 262 ? -17.828 1.796 11.297 1 94.75 262 PRO A N 1
ATOM 1916 C CA . PRO A 1 262 ? -17.781 2.416 9.969 1 94.75 262 PRO A CA 1
ATOM 1917 C C . PRO A 1 262 ? -19.125 2.939 9.508 1 94.75 262 PRO A C 1
ATOM 1919 O O . PRO A 1 262 ? -19.219 4.043 8.953 1 94.75 262 PRO A O 1
ATOM 1922 N N . ASP A 1 263 ? -20.172 2.225 9.781 1 95.06 263 ASP A N 1
ATOM 1923 C CA . ASP A 1 263 ? -21.516 2.643 9.383 1 95.06 263 ASP A CA 1
ATOM 1924 C C . ASP A 1 263 ? -21.922 3.934 10.094 1 95.06 263 ASP A C 1
ATOM 1926 O O . ASP A 1 263 ? -22.547 4.809 9.492 1 95.06 263 ASP A O 1
ATOM 1930 N N . GLU A 1 264 ? -21.594 3.994 11.336 1 95.75 264 GLU A N 1
ATOM 1931 C CA . GLU A 1 264 ? -21.922 5.195 12.102 1 95.75 264 GLU A CA 1
ATOM 1932 C C . GLU A 1 264 ? -21.141 6.402 11.586 1 95.75 264 GLU A C 1
ATOM 1934 O O . GLU A 1 264 ? -21.703 7.5 11.469 1 95.75 264 GLU A O 1
ATOM 1939 N N . ILE A 1 265 ? -19.875 6.168 11.281 1 95.56 265 ILE A N 1
ATOM 1940 C CA . ILE A 1 265 ? -19.047 7.234 10.742 1 95.56 265 ILE A CA 1
ATOM 1941 C C . ILE A 1 265 ? -19.609 7.719 9.414 1 95.56 265 ILE A C 1
ATOM 1943 O O . ILE A 1 265 ? -19.75 8.93 9.195 1 95.56 265 ILE A O 1
ATOM 1947 N N . VAL A 1 266 ? -19.984 6.805 8.594 1 96.62 266 VAL A N 1
ATOM 1948 C CA . VAL A 1 266 ? -20.516 7.129 7.273 1 96.62 266 VAL A CA 1
ATOM 1949 C C . VAL A 1 266 ? -21.812 7.922 7.418 1 96.62 266 VAL A C 1
ATOM 1951 O O . VAL A 1 266 ? -22 8.945 6.758 1 96.62 266 VAL A O 1
ATOM 1954 N N . ARG A 1 267 ? -22.703 7.449 8.281 1 96.12 267 ARG A N 1
ATOM 1955 C CA . ARG A 1 267 ? -23.969 8.133 8.492 1 96.12 267 ARG A CA 1
ATOM 1956 C C . ARG A 1 267 ? -23.75 9.57 8.953 1 96.12 267 ARG A C 1
ATOM 1958 O O . ARG A 1 267 ? -24.391 10.5 8.461 1 96.12 267 ARG A O 1
ATOM 1965 N N . ARG A 1 268 ? -22.844 9.734 9.844 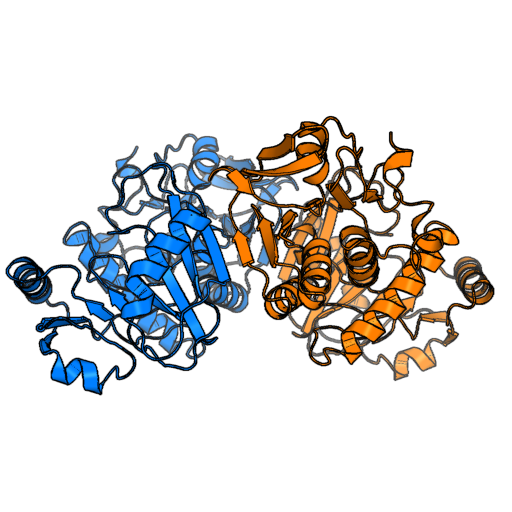1 95.12 268 ARG A N 1
ATOM 1966 C CA . ARG A 1 268 ? -22.547 11.062 10.367 1 95.12 268 ARG A CA 1
ATOM 1967 C C . ARG A 1 268 ? -21.953 11.953 9.289 1 95.12 268 ARG A C 1
ATOM 1969 O O . ARG A 1 268 ? -22.406 13.078 9.078 1 95.12 268 ARG A O 1
ATOM 1976 N N . VAL A 1 269 ? -20.984 11.438 8.555 1 95.94 269 VAL A N 1
ATOM 1977 C CA . VAL A 1 269 ? -20.25 12.234 7.574 1 95.94 269 VAL A CA 1
ATOM 1978 C C . VAL A 1 269 ? -21.188 12.578 6.406 1 95.94 269 VAL A C 1
ATOM 1980 O O . VAL A 1 269 ? -21.266 13.742 6.004 1 95.94 269 VAL A O 1
ATOM 1983 N N . LEU A 1 270 ? -21.891 11.594 5.898 1 96.06 270 LEU A N 1
ATOM 1984 C CA . LEU A 1 270 ? -22.797 11.859 4.781 1 96.06 270 LEU A CA 1
ATOM 1985 C C . LEU A 1 270 ? -23.984 12.711 5.227 1 96.06 270 LEU A C 1
ATOM 1987 O O . LEU A 1 270 ? -24.547 13.445 4.422 1 96.06 270 LEU A O 1
ATOM 1991 N N . GLY A 1 271 ? -24.328 12.625 6.504 1 94.38 271 GLY A N 1
ATOM 1992 C CA . GLY A 1 271 ? -25.406 13.43 7.047 1 94.38 271 GLY A CA 1
ATOM 1993 C C . GLY A 1 271 ? -25.188 14.922 6.859 1 94.38 271 GLY A C 1
ATOM 1994 O O . GLY A 1 271 ? -26.125 15.656 6.551 1 94.38 271 GLY A O 1
ATOM 1995 N N . TRP A 1 272 ? -23.922 15.383 7.031 1 92.25 272 TRP A N 1
ATOM 1996 C CA . TRP A 1 272 ? -23.688 16.812 6.871 1 92.25 272 TRP A CA 1
ATOM 1997 C C . TRP A 1 272 ? -23.156 17.125 5.477 1 92.25 272 TRP A C 1
ATOM 1999 O O . TRP A 1 272 ? -23.266 18.25 4.996 1 92.25 272 TRP A O 1
ATOM 2009 N N . LEU A 1 273 ? -22.609 16.141 4.746 1 94.25 273 LEU A N 1
ATOM 2010 C CA . LEU A 1 273 ? -22 16.375 3.445 1 94.25 273 LEU A CA 1
ATOM 2011 C C . LEU A 1 273 ? -23.047 16.391 2.342 1 94.25 273 LEU A C 1
ATOM 2013 O O . LEU A 1 273 ? -22.984 17.234 1.438 1 94.25 273 LEU A O 1
ATOM 2017 N N . ASP A 1 274 ? -23.969 15.508 2.436 1 93.75 274 ASP A N 1
ATOM 2018 C CA . ASP A 1 274 ? -24.969 15.312 1.381 1 93.75 274 ASP A CA 1
ATOM 2019 C C . ASP A 1 274 ? -25.734 16.609 1.099 1 93.75 274 ASP A C 1
ATOM 2021 O O . ASP A 1 274 ? -25.844 17.016 -0.055 1 93.75 274 ASP A O 1
ATOM 2025 N N . PRO A 1 275 ? -26.203 17.312 2.139 1 92.5 275 PRO A N 1
ATOM 2026 C CA . PRO A 1 275 ? -26.953 18.531 1.885 1 92.5 275 PRO A CA 1
ATOM 2027 C C . PRO A 1 275 ? -26.094 19.641 1.281 1 92.5 275 PRO A C 1
ATOM 2029 O O . PRO A 1 275 ? -26.625 20.594 0.705 1 92.5 275 PRO A O 1
ATOM 2032 N N . MET A 1 276 ? -24.797 19.547 1.422 1 92.12 276 MET A N 1
ATOM 2033 C CA . MET A 1 276 ? -23.891 20.594 0.975 1 92.12 276 MET A CA 1
ATOM 2034 C C . MET A 1 276 ? -23.578 20.453 -0.511 1 92.12 276 MET A C 1
ATOM 2036 O O . MET A 1 276 ? -23.078 21.391 -1.139 1 92.12 276 MET A O 1
ATOM 2040 N N . ILE A 1 277 ? -23.719 19.297 -1.01 1 88.88 277 ILE A N 1
ATOM 2041 C CA . ILE A 1 277 ? -23.344 19.016 -2.389 1 88.88 277 ILE A CA 1
ATOM 2042 C C . ILE A 1 277 ? -24.594 18.844 -3.246 1 88.88 277 ILE A C 1
ATOM 2044 O O . ILE A 1 277 ? -25.484 18.062 -2.898 1 88.88 277 ILE A O 1
ATOM 2048 N N . ALA A 1 278 ? -24.609 19.562 -4.379 1 72.06 278 ALA A N 1
ATOM 2049 C CA . ALA A 1 278 ? -25.766 19.578 -5.266 1 72.06 278 ALA A CA 1
ATOM 2050 C C . ALA A 1 278 ? -25.938 18.234 -5.973 1 72.06 278 ALA A C 1
ATOM 2052 O O . ALA A 1 278 ? -25.016 17.422 -6.008 1 72.06 278 ALA A O 1
ATOM 2053 N N . ASP A 1 279 ? -27.25 17.828 -6.301 1 73 279 ASP A N 1
ATOM 2054 C CA . ASP A 1 279 ? -27.656 16.812 -7.27 1 73 279 ASP A CA 1
ATOM 2055 C C . ASP A 1 279 ? -28.188 15.562 -6.574 1 73 279 ASP A C 1
ATOM 2057 O O . ASP A 1 279 ? -29.219 15.633 -5.883 1 73 279 ASP A O 1
ATOM 2061 N N . GLU A 1 280 ? -27.25 14.461 -6.578 1 76.06 280 GLU A N 1
ATOM 2062 C CA . GLU A 1 280 ? -27.734 13.133 -6.219 1 76.06 280 GLU A CA 1
ATOM 2063 C C . GLU A 1 280 ? -27.219 12.711 -4.844 1 76.06 280 GLU A C 1
ATOM 2065 O O . GLU A 1 280 ? -26.219 13.234 -4.367 1 76.06 280 GLU A O 1
ATOM 2070 N N . PRO A 1 281 ? -27.938 11.883 -4.168 1 89.94 281 PRO A N 1
ATOM 2071 C CA . PRO A 1 281 ? -27.484 11.336 -2.891 1 89.94 281 PRO A CA 1
ATOM 2072 C C . PRO A 1 281 ? -26.109 10.695 -2.984 1 89.94 281 PRO A C 1
ATOM 2074 O O . PRO A 1 281 ? -25.828 9.961 -3.938 1 89.94 281 PRO A O 1
ATOM 2077 N N . LEU A 1 282 ? -25.281 11.078 -2.053 1 94.88 282 LEU A N 1
ATOM 2078 C CA . LEU A 1 282 ? -23.922 10.547 -2.02 1 94.88 282 LEU A CA 1
ATOM 2079 C C . LEU A 1 282 ? -23.922 9.102 -1.53 1 94.88 282 LEU A C 1
ATOM 2081 O O . LEU A 1 282 ? -24.688 8.742 -0.637 1 94.88 282 LEU A O 1
ATOM 2085 N N . GLU A 1 283 ? -23.094 8.297 -2.121 1 95.5 283 GLU A N 1
ATOM 2086 C CA . GLU A 1 283 ? -22.812 6.938 -1.671 1 95.5 283 GLU A CA 1
ATOM 2087 C C . GLU A 1 283 ? -21.375 6.801 -1.199 1 95.5 283 GLU A C 1
ATOM 2089 O O . GLU A 1 283 ? -20.453 7.293 -1.854 1 95.5 283 GLU A O 1
ATOM 2094 N N . TRP A 1 284 ? -21.172 6.168 -0.056 1 96.94 284 TRP A N 1
ATOM 2095 C CA . TRP A 1 284 ? -19.812 6.035 0.428 1 96.94 284 TRP A CA 1
ATOM 2096 C C . TRP A 1 284 ? -19.078 4.922 -0.317 1 96.94 284 TRP A C 1
ATOM 2098 O O . TRP A 1 284 ? -19.688 3.967 -0.786 1 96.94 284 TRP A O 1
ATOM 2108 N N . ASP A 1 285 ? -17.797 5.141 -0.48 1 97.88 285 ASP A N 1
ATOM 2109 C CA . ASP A 1 285 ? -16.906 4.168 -1.119 1 97.88 285 ASP A CA 1
ATOM 2110 C C . ASP A 1 285 ? -16.031 3.471 -0.09 1 97.88 285 ASP A C 1
ATOM 2112 O O . ASP A 1 285 ? -15.938 2.24 -0.074 1 97.88 285 ASP A O 1
ATOM 2116 N N . SER A 1 286 ? -15.469 4.266 0.803 1 97.94 286 SER A N 1
ATOM 2117 C CA . SER A 1 286 ? -14.523 3.656 1.73 1 97.94 286 SER A CA 1
ATOM 2118 C C . SER A 1 286 ? -14.5 4.398 3.062 1 97.94 286 SER A C 1
ATOM 2120 O O . SER A 1 286 ? -14.875 5.57 3.133 1 97.94 286 SER A O 1
ATOM 2122 N N . VAL A 1 287 ? -14.133 3.736 4.074 1 97 287 VAL A N 1
ATOM 2123 C CA . VAL A 1 287 ? -13.711 4.25 5.375 1 97 287 VAL A CA 1
ATOM 2124 C C . VAL A 1 287 ? -12.297 3.766 5.688 1 97 287 VAL A C 1
ATOM 2126 O O . VAL A 1 287 ? -12.031 2.561 5.676 1 97 287 VAL A O 1
ATOM 2129 N N . THR A 1 288 ? -11.438 4.672 5.926 1 96.44 288 THR A N 1
ATOM 2130 C CA . THR A 1 288 ? -10.047 4.32 6.207 1 96.44 288 THR A CA 1
ATOM 2131 C C . THR A 1 288 ? -9.633 4.82 7.586 1 96.44 288 THR A C 1
ATOM 2133 O O . THR A 1 288 ? -9.766 6.008 7.891 1 96.44 288 THR A O 1
ATOM 2136 N N . LEU A 1 289 ? -9.172 3.92 8.375 1 94.75 289 LEU A N 1
ATOM 2137 C CA . LEU A 1 289 ? -8.617 4.246 9.68 1 94.75 289 LEU A CA 1
ATOM 2138 C C . LEU A 1 289 ? -7.094 4.27 9.641 1 94.75 289 LEU A C 1
ATOM 2140 O O . LEU A 1 289 ? -6.477 3.396 9.023 1 94.75 289 LEU A O 1
ATOM 2144 N N . ALA A 1 290 ? -6.508 5.234 10.18 1 93.81 290 ALA A N 1
ATOM 2145 C CA . ALA A 1 290 ? -5.066 5.301 10.383 1 93.81 290 ALA A CA 1
ATOM 2146 C C . ALA A 1 290 ? -4.727 6.066 11.656 1 93.81 290 ALA A C 1
ATOM 2148 O O . ALA A 1 290 ? -5.613 6.637 12.297 1 93.81 290 ALA A O 1
ATOM 2149 N N . TYR A 1 291 ? -3.508 6.02 12.031 1 94.12 291 TYR A N 1
ATOM 2150 C CA . TYR A 1 291 ? -3.023 6.68 13.242 1 94.12 291 TYR A CA 1
ATOM 2151 C C . TYR A 1 291 ? -2.02 7.773 12.898 1 94.12 291 TYR A C 1
ATOM 2153 O O . TYR A 1 291 ? -1.013 7.516 12.234 1 94.12 291 TYR A O 1
ATOM 2161 N N . ARG A 1 292 ? -2.277 9 13.367 1 95.69 292 ARG A N 1
ATOM 2162 C CA . ARG A 1 292 ? -1.404 10.141 13.117 1 95.69 292 ARG A CA 1
ATOM 2163 C C . ARG A 1 292 ? -0.138 10.055 13.961 1 95.69 292 ARG A C 1
ATOM 2165 O O . ARG A 1 292 ? -0.206 9.797 15.164 1 95.69 292 ARG A O 1
ATOM 2172 N N . PRO A 1 293 ? 1.024 10.18 13.281 1 97.31 293 PRO A N 1
ATOM 2173 C CA . PRO A 1 293 ? 2.242 10.281 14.086 1 97.31 293 PRO A CA 1
ATOM 2174 C C . PRO A 1 293 ? 2.354 11.625 14.812 1 97.31 293 PRO A C 1
ATOM 2176 O O . PRO A 1 293 ? 2.729 12.633 14.211 1 97.31 293 PRO A O 1
ATOM 2179 N N . VAL A 1 294 ? 2.066 11.625 16.125 1 97.19 294 VAL A N 1
ATOM 2180 C CA . VAL A 1 294 ? 2.043 12.859 16.891 1 97.19 294 VAL A CA 1
ATOM 2181 C C . VAL A 1 294 ? 2.936 12.719 18.125 1 97.19 294 VAL A C 1
ATOM 2183 O O . VAL A 1 294 ? 2.6 11.992 19.062 1 97.19 294 VAL A O 1
ATOM 2186 N N . PRO A 1 295 ? 4.074 13.43 18.125 1 97.62 295 PRO A N 1
ATOM 2187 C CA . PRO A 1 295 ? 4.852 13.477 19.359 1 97.62 295 PRO A CA 1
ATOM 2188 C C . PRO A 1 295 ? 4.031 13.961 20.562 1 97.62 295 PRO A C 1
ATOM 2190 O O . PRO A 1 295 ? 3.016 14.641 20.375 1 97.62 295 PRO A O 1
ATOM 2193 N N . GLN A 1 296 ? 4.484 13.711 21.688 1 96.5 296 GLN A N 1
ATOM 2194 C CA . GLN A 1 296 ? 3.723 13.867 22.922 1 96.5 296 GLN A CA 1
ATOM 2195 C C . GLN A 1 296 ? 3.275 15.312 23.125 1 96.5 296 GLN A C 1
ATOM 2197 O O . GLN A 1 296 ? 2.191 15.57 23.656 1 96.5 296 GLN A O 1
ATOM 2202 N N . ASP A 1 297 ? 4.059 16.297 22.75 1 95.75 297 ASP A N 1
ATOM 2203 C CA . ASP A 1 297 ? 3.721 17.703 22.969 1 95.75 297 ASP A CA 1
ATOM 2204 C C . ASP A 1 297 ? 3.006 18.297 21.766 1 95.75 297 ASP A C 1
ATOM 2206 O O . ASP A 1 297 ? 2.732 19.5 21.719 1 95.75 297 ASP A O 1
ATOM 2210 N N . GLY A 1 298 ? 2.834 17.453 20.703 1 95.5 298 GLY A N 1
ATOM 2211 C CA . GLY A 1 298 ? 2.055 17.875 19.547 1 95.5 298 GLY A CA 1
ATOM 2212 C C . GLY A 1 298 ? 2.889 18.562 18.484 1 95.5 298 GLY A C 1
ATOM 2213 O O . GLY A 1 298 ? 2.379 18.906 17.406 1 95.5 298 GLY A O 1
ATOM 2214 N N . LEU A 1 299 ? 4.168 18.719 18.719 1 97.44 299 LEU A N 1
ATOM 2215 C CA . LEU A 1 299 ? 5.027 19.438 17.781 1 97.44 299 LEU A CA 1
ATOM 2216 C C . LEU A 1 299 ? 5.953 18.484 17.047 1 97.44 299 LEU A C 1
ATOM 2218 O O . LEU A 1 299 ? 6.277 17.406 17.562 1 97.44 299 LEU A O 1
ATOM 2222 N N . PRO A 1 300 ? 6.434 18.859 15.891 1 98.31 300 PRO A N 1
ATOM 2223 C CA . PRO A 1 300 ? 7.363 18.016 15.141 1 98.31 300 PRO A CA 1
ATOM 2224 C C . PRO A 1 300 ? 8.656 17.734 15.898 1 98.31 300 PRO A C 1
ATOM 2226 O O . PRO A 1 300 ? 9.078 18.547 16.719 1 98.31 300 PRO A O 1
ATOM 2229 N N . VAL A 1 301 ? 9.211 16.594 15.641 1 98.81 301 VAL A N 1
ATOM 2230 C CA . VAL A 1 301 ? 10.547 16.25 16.109 1 98.81 301 VAL A CA 1
ATOM 2231 C C . VAL A 1 301 ? 11.469 16.031 14.914 1 98.81 301 VAL A C 1
ATOM 2233 O O . VAL A 1 301 ? 11.289 15.086 14.141 1 98.81 301 VAL A O 1
ATOM 2236 N N . ILE A 1 302 ? 12.453 16.891 14.75 1 98.81 302 ILE A N 1
ATOM 2237 C CA . ILE A 1 302 ? 13.297 16.891 13.555 1 98.81 302 ILE A CA 1
ATOM 2238 C C . ILE A 1 302 ? 14.75 17.141 13.953 1 98.81 302 ILE A C 1
ATOM 2240 O O . ILE A 1 302 ? 15.07 18.141 14.586 1 98.81 302 ILE A O 1
ATOM 2244 N N . GLY A 1 303 ? 15.625 16.172 13.562 1 98.44 303 GLY A N 1
ATOM 2245 C CA . GLY A 1 303 ? 17.031 16.5 13.688 1 98.44 303 GLY A CA 1
ATOM 2246 C C . GLY A 1 303 ? 17.859 15.375 14.273 1 98.44 303 GLY A C 1
ATOM 2247 O O . GLY A 1 303 ? 17.375 14.25 14.422 1 98.44 303 GLY A O 1
ATOM 2248 N N . ALA A 1 304 ? 19.156 15.711 14.562 1 98.06 304 ALA A N 1
ATOM 2249 C CA . ALA A 1 304 ? 20.109 14.75 15.109 1 98.06 304 ALA A CA 1
ATOM 2250 C C . ALA A 1 304 ? 19.703 14.297 16.5 1 98.06 304 ALA A C 1
ATOM 2252 O O . ALA A 1 304 ? 19.156 15.086 17.281 1 98.06 304 ALA A O 1
ATOM 2253 N N . VAL A 1 305 ? 19.953 13.023 16.75 1 98.06 305 VAL A N 1
ATOM 2254 C CA . VAL A 1 305 ? 19.578 12.461 18.031 1 98.06 305 VAL A CA 1
ATOM 2255 C C . VAL A 1 305 ? 20.453 11.25 18.344 1 98.06 305 VAL A C 1
ATOM 2257 O O . VAL A 1 305 ? 20.844 10.516 17.453 1 98.06 305 VAL A O 1
ATOM 2260 N N . GLY A 1 306 ? 20.781 11.094 19.609 1 97.19 306 GLY A N 1
ATOM 2261 C CA . GLY A 1 306 ? 21.531 9.898 19.984 1 97.19 306 GLY A CA 1
ATOM 2262 C C . GLY A 1 306 ? 22.922 9.867 19.406 1 97.19 306 GLY A C 1
ATOM 2263 O O . GLY A 1 306 ? 23.672 10.852 19.5 1 97.19 306 GLY A O 1
ATOM 2264 N N . PRO A 1 307 ? 23.375 8.664 18.859 1 98 307 PRO A N 1
ATOM 2265 C CA . PRO A 1 307 ? 24.734 8.547 18.328 1 98 307 PRO A CA 1
ATOM 2266 C C . PRO A 1 307 ? 24.969 9.461 17.125 1 98 307 PRO A C 1
ATOM 2268 O O . PRO A 1 307 ? 24.016 9.836 16.422 1 98 307 PRO A O 1
ATOM 2271 N N . ASP A 1 308 ? 26.266 9.719 16.938 1 98.19 308 ASP A N 1
ATOM 2272 C CA . ASP A 1 308 ? 26.625 10.547 15.789 1 98.19 308 ASP A CA 1
ATOM 2273 C C . ASP A 1 308 ? 26.156 9.922 14.484 1 98.19 308 ASP A C 1
ATOM 2275 O O . ASP A 1 308 ? 26.344 8.719 14.258 1 98.19 308 ASP A O 1
ATOM 2279 N N . GLY A 1 309 ? 25.422 10.703 13.703 1 98.56 309 GLY A N 1
ATOM 2280 C CA . GLY A 1 309 ? 25 10.227 12.391 1 98.56 309 GLY A CA 1
ATOM 2281 C C . GLY A 1 309 ? 23.547 9.781 12.367 1 98.56 309 GLY A C 1
ATOM 2282 O O . GLY A 1 309 ? 23.016 9.445 11.312 1 98.56 309 GLY A O 1
ATOM 2283 N N . LEU A 1 310 ? 22.906 9.828 13.516 1 98.81 310 LEU A N 1
ATOM 2284 C CA . LEU A 1 310 ? 21.5 9.453 13.602 1 98.81 310 LEU A CA 1
ATOM 2285 C C . LEU A 1 310 ? 20.609 10.695 13.594 1 98.81 310 LEU A C 1
ATOM 2287 O O . LEU A 1 310 ? 20.891 11.672 14.281 1 98.81 310 LEU A O 1
ATOM 2291 N N . HIS A 1 311 ? 19.594 10.672 12.766 1 98.88 311 HIS A N 1
ATOM 2292 C CA . HIS A 1 311 ? 18.594 11.727 12.695 1 98.88 311 HIS A CA 1
ATOM 2293 C C . HIS A 1 311 ? 17.188 11.156 12.781 1 98.88 311 HIS A C 1
ATOM 2295 O O . HIS A 1 311 ? 16.984 9.969 12.523 1 98.88 311 HIS A O 1
ATOM 2301 N N . VAL A 1 312 ? 16.219 12.008 13.195 1 98.88 312 VAL A N 1
ATOM 2302 C CA . VAL A 1 312 ? 14.82 11.602 13.273 1 98.88 312 VAL A CA 1
ATOM 2303 C C . VAL A 1 312 ? 13.93 12.695 12.711 1 98.88 312 VAL A C 1
ATOM 2305 O O . VAL A 1 312 ? 14.266 13.883 12.781 1 98.88 312 VAL A O 1
ATOM 2308 N N . ALA A 1 313 ? 12.836 12.32 12.086 1 98.88 313 ALA A N 1
ATOM 2309 C CA . ALA A 1 313 ? 11.781 13.227 11.633 1 98.88 313 ALA A CA 1
ATOM 2310 C C . ALA A 1 313 ? 10.406 12.586 11.797 1 98.88 313 ALA A C 1
ATOM 2312 O O . ALA A 1 313 ? 10.047 11.672 11.039 1 98.88 313 ALA A O 1
ATOM 2313 N N . VAL A 1 314 ? 9.625 13.016 12.742 1 98.56 314 VAL A N 1
ATOM 2314 C CA . VAL A 1 314 ? 8.289 12.508 13.039 1 98.56 314 VAL A CA 1
ATOM 2315 C C . VAL A 1 314 ? 7.363 13.672 13.391 1 98.56 314 VAL A C 1
ATOM 2317 O O . VAL A 1 314 ? 7.707 14.531 14.203 1 98.56 314 VAL A O 1
ATOM 2320 N N . MET A 1 315 ? 6.246 13.625 12.711 1 97.81 315 MET A N 1
ATOM 2321 C CA . MET A 1 315 ? 5.352 14.75 13 1 97.81 315 MET A CA 1
ATOM 2322 C C . MET A 1 315 ? 3.947 14.477 12.477 1 97.81 315 MET A C 1
ATOM 2324 O O . MET A 1 315 ? 3.754 13.586 11.648 1 97.81 315 MET A O 1
ATOM 2328 N N . HIS A 1 316 ? 3.137 15.219 12.93 1 94.62 316 HIS A N 1
ATOM 2329 C CA . HIS A 1 316 ? 1.877 15.641 12.328 1 94.62 316 HIS A CA 1
ATOM 2330 C C . HIS A 1 316 ? 1.787 17.156 12.242 1 94.62 316 HIS A C 1
ATOM 2332 O O . HIS A 1 316 ? 1.987 17.859 13.242 1 94.62 316 HIS A O 1
ATOM 2338 N N . SER A 1 317 ? 1.543 17.641 11.016 1 93.38 317 SER A N 1
ATOM 2339 C CA . SER A 1 317 ? 1.077 16.969 9.805 1 93.38 317 SER A CA 1
ATOM 2340 C C . SER A 1 317 ? 2.24 16.625 8.883 1 93.38 317 SER A C 1
ATOM 2342 O O . SER A 1 317 ? 2.982 17.516 8.453 1 93.38 317 SER A O 1
ATOM 2344 N N . GLY A 1 318 ? 2.305 15.438 8.477 1 96.94 318 GLY A N 1
ATOM 2345 C CA . GLY A 1 318 ? 3.379 14.953 7.625 1 96.94 318 GLY A CA 1
ATOM 2346 C C . GLY A 1 318 ? 3.344 15.539 6.227 1 96.94 318 GLY A C 1
ATOM 2347 O O . GLY A 1 318 ? 4.359 16.016 5.723 1 96.94 318 GLY A O 1
ATOM 2348 N N . VAL A 1 319 ? 2.203 15.578 5.605 1 98.12 319 VAL A N 1
ATOM 2349 C CA . VAL A 1 319 ? 2.094 16.078 4.238 1 98.12 319 VAL A CA 1
ATOM 2350 C C . VAL A 1 319 ? 2.402 17.562 4.199 1 98.12 319 VAL A C 1
ATOM 2352 O O . VAL A 1 319 ? 3.184 18.031 3.363 1 98.12 319 VAL A O 1
ATOM 2355 N N . THR A 1 320 ? 1.913 18.297 5.113 1 98.31 320 THR A N 1
ATOM 2356 C CA . THR A 1 320 ? 2.121 19.734 5.168 1 98.31 320 THR A CA 1
ATOM 2357 C C . THR A 1 320 ? 3.607 20.062 5.27 1 98.31 320 THR A C 1
ATOM 2359 O O . THR A 1 320 ? 4.086 21 4.629 1 98.31 320 THR A O 1
ATOM 2362 N N . LEU A 1 321 ? 4.301 19.219 6.004 1 98.69 321 LEU A N 1
ATOM 2363 C CA . LEU A 1 321 ? 5.664 19.609 6.363 1 98.69 321 LEU A CA 1
ATOM 2364 C C . LEU A 1 321 ? 6.684 18.781 5.594 1 98.69 321 LEU A C 1
ATOM 2366 O O . LEU A 1 321 ? 7.891 18.938 5.801 1 98.69 321 LEU A O 1
ATOM 2370 N N . ALA A 1 322 ? 6.25 17.953 4.715 1 98.81 322 ALA A N 1
ATOM 2371 C CA . ALA A 1 322 ? 7.121 16.984 4.062 1 98.81 322 ALA A CA 1
ATOM 2372 C C . ALA A 1 322 ? 8.242 17.672 3.293 1 98.81 322 ALA A C 1
ATOM 2374 O O . ALA A 1 322 ? 9.414 17.328 3.443 1 98.81 322 ALA A O 1
ATOM 2375 N N . ALA A 1 323 ? 7.883 18.703 2.537 1 98.81 323 ALA A N 1
ATOM 2376 C CA . ALA A 1 323 ? 8.852 19.344 1.647 1 98.81 323 ALA A CA 1
ATOM 2377 C C . ALA A 1 323 ? 9.961 20.031 2.443 1 98.81 323 ALA A C 1
ATOM 2379 O O . ALA A 1 323 ? 11.148 19.828 2.172 1 98.81 323 ALA A O 1
ATOM 2380 N N . ILE A 1 324 ? 9.594 20.75 3.457 1 98.81 324 ILE A N 1
ATOM 2381 C CA . ILE A 1 324 ? 10.578 21.5 4.234 1 98.81 324 ILE A CA 1
ATOM 2382 C C . ILE A 1 324 ? 11.406 20.531 5.082 1 98.81 324 ILE A C 1
ATOM 2384 O O . ILE A 1 324 ? 12.609 20.734 5.273 1 98.81 324 ILE A O 1
ATOM 2388 N N . THR A 1 325 ? 10.773 19.516 5.586 1 98.81 325 THR A N 1
ATOM 2389 C CA . THR A 1 325 ? 11.484 18.516 6.367 1 98.81 325 THR A CA 1
ATOM 2390 C C . THR A 1 325 ? 12.523 17.797 5.508 1 98.81 325 THR A C 1
ATOM 2392 O O . THR A 1 325 ? 13.648 17.562 5.953 1 98.81 325 THR A O 1
ATOM 2395 N N . GLY A 1 326 ? 12.109 17.469 4.297 1 98.81 326 GLY A N 1
ATOM 2396 C CA . GLY A 1 326 ? 13.062 16.844 3.381 1 98.81 326 GLY A CA 1
ATOM 2397 C C . GLY A 1 326 ? 14.297 17.688 3.146 1 98.81 326 GLY A C 1
ATOM 2398 O O . GLY A 1 326 ? 15.422 17.188 3.229 1 98.81 326 GLY A O 1
ATOM 2399 N N . GLU A 1 327 ? 14.102 18.984 2.893 1 98.56 327 GLU A N 1
ATOM 2400 C CA . GLU A 1 327 ? 15.219 19.906 2.678 1 98.56 327 GLU A CA 1
ATOM 2401 C C . GLU A 1 327 ? 16.094 20.016 3.922 1 98.56 327 GLU A C 1
ATOM 2403 O O . GLU A 1 327 ? 17.312 19.891 3.836 1 98.56 327 GLU A O 1
ATOM 2408 N N . ALA A 1 328 ? 15.461 20.172 5.008 1 98.62 328 ALA A N 1
ATOM 2409 C CA . ALA A 1 328 ? 16.172 20.484 6.246 1 98.62 328 ALA A CA 1
ATOM 2410 C C . ALA A 1 328 ? 16.969 19.266 6.73 1 98.62 328 ALA A C 1
ATOM 2412 O O . ALA A 1 328 ? 18.141 19.406 7.082 1 98.62 328 ALA A O 1
ATOM 2413 N N . VAL A 1 329 ? 16.359 18.109 6.746 1 98.81 329 VAL A N 1
ATOM 2414 C CA . VAL A 1 329 ? 17.031 16.922 7.246 1 98.81 329 VAL A CA 1
ATOM 2415 C C . VAL A 1 329 ? 18.172 16.531 6.305 1 98.81 329 VAL A C 1
ATOM 2417 O O . VAL A 1 329 ? 19.266 16.172 6.758 1 98.81 329 VAL A O 1
ATOM 2420 N N . ALA A 1 330 ? 17.938 16.625 5.008 1 98.69 330 ALA A N 1
ATOM 2421 C CA . ALA A 1 330 ? 19 16.328 4.059 1 98.69 330 ALA A CA 1
ATOM 2422 C C . ALA A 1 330 ? 20.203 17.25 4.273 1 98.69 330 ALA A C 1
ATOM 2424 O O . ALA A 1 330 ? 21.344 16.797 4.297 1 98.69 330 ALA A O 1
ATOM 2425 N N . ALA A 1 331 ? 19.922 18.547 4.422 1 98.31 331 ALA A N 1
ATOM 2426 C CA . ALA A 1 331 ? 20.984 19.516 4.66 1 98.31 331 ALA A CA 1
ATOM 2427 C C . ALA A 1 331 ? 21.781 19.141 5.91 1 98.31 331 ALA A C 1
ATOM 2429 O O . ALA A 1 331 ? 23.016 19.188 5.906 1 98.31 331 ALA A O 1
ATOM 2430 N N . GLU A 1 332 ? 21.078 18.766 6.902 1 98 332 GLU A N 1
ATOM 2431 C CA . GLU A 1 332 ? 21.734 18.438 8.164 1 98 332 GLU A CA 1
ATOM 2432 C C . GLU A 1 332 ? 22.578 17.172 8.031 1 98 332 GLU A C 1
ATOM 2434 O O . GLU A 1 332 ? 23.719 17.141 8.5 1 98 332 GLU A O 1
ATOM 2439 N N . VAL A 1 333 ? 22.047 16.172 7.418 1 98.44 333 VAL A N 1
ATOM 2440 C CA . VAL A 1 333 ? 22.75 14.898 7.207 1 98.44 333 VAL A CA 1
ATOM 2441 C C . VAL A 1 333 ? 24.031 15.141 6.43 1 98.44 333 VAL A C 1
ATOM 2443 O O . VAL A 1 333 ? 25.062 14.516 6.699 1 98.44 333 VAL A O 1
ATOM 2446 N N . LEU A 1 334 ? 24 16.125 5.57 1 97.5 334 LEU A N 1
ATOM 2447 C CA . LEU A 1 334 ? 25.125 16.406 4.684 1 97.5 334 LEU A CA 1
ATOM 2448 C C . LEU A 1 334 ? 26.062 17.438 5.301 1 97.5 334 LEU A C 1
ATOM 2450 O O . LEU A 1 334 ? 27.078 17.781 4.707 1 97.5 334 LEU A O 1
ATOM 2454 N N . GLY A 1 335 ? 25.719 18 6.426 1 95.62 335 GLY A N 1
ATOM 2455 C CA . GLY A 1 335 ? 26.594 18.906 7.148 1 95.62 335 GLY A CA 1
ATOM 2456 C C . GLY A 1 335 ? 26.391 20.359 6.762 1 95.62 335 GLY A C 1
ATOM 2457 O O . GLY A 1 335 ? 27.297 21.188 6.938 1 95.62 335 GLY A O 1
ATOM 2458 N N . ASN A 1 336 ? 25.234 20.734 6.203 1 92.81 336 ASN A N 1
ATOM 2459 C CA . ASN A 1 336 ? 24.906 22.078 5.766 1 92.81 336 ASN A CA 1
ATOM 2460 C C . ASN A 1 336 ? 23.594 22.578 6.375 1 92.81 336 ASN A C 1
ATOM 2462 O O . ASN A 1 336 ? 22.719 23.062 5.664 1 92.81 336 ASN A O 1
ATOM 2466 N N . SER A 1 337 ? 23.484 22.531 7.715 1 89.94 337 SER A N 1
ATOM 2467 C CA . SER A 1 337 ? 22.172 22.719 8.352 1 89.94 337 SER A CA 1
ATOM 2468 C C . SER A 1 337 ? 21.969 24.172 8.766 1 89.94 337 SER A C 1
ATOM 2470 O O . SER A 1 337 ? 20.875 24.531 9.203 1 89.94 337 SER A O 1
ATOM 2472 N N . ASP A 1 338 ? 22.812 25.109 8.547 1 92.88 338 ASP A N 1
ATOM 2473 C CA . ASP A 1 338 ? 22.781 26.453 9.109 1 92.88 338 ASP A CA 1
ATOM 2474 C C . ASP A 1 338 ? 21.516 27.203 8.703 1 92.88 338 ASP A C 1
ATOM 2476 O O . ASP A 1 338 ? 20.891 27.875 9.523 1 92.88 338 ASP A O 1
ATOM 2480 N N . ALA A 1 339 ? 21.141 27 7.535 1 93.19 339 ALA A N 1
ATOM 2481 C CA . ALA A 1 339 ? 20 27.75 6.984 1 93.19 339 ALA A CA 1
ATOM 2482 C C . ALA A 1 339 ? 18.703 27.375 7.699 1 93.19 339 ALA A C 1
ATOM 2484 O O . ALA A 1 339 ? 17.719 28.109 7.629 1 93.19 339 ALA A O 1
ATOM 2485 N N . PHE A 1 340 ? 18.703 26.188 8.445 1 97.31 340 PHE A N 1
ATOM 2486 C CA . PHE A 1 340 ? 17.453 25.703 9.023 1 97.31 340 PHE A CA 1
ATOM 2487 C C . PHE A 1 340 ? 17.5 25.781 10.547 1 97.31 340 PHE A C 1
ATOM 2489 O O . PHE A 1 340 ? 16.531 25.453 11.219 1 97.31 340 PHE A O 1
ATOM 2496 N N . ASP A 1 341 ? 18.594 26.266 11.141 1 96.5 341 ASP A N 1
ATOM 2497 C CA . ASP A 1 341 ? 18.812 26.219 12.578 1 96.5 341 ASP A CA 1
ATOM 2498 C C . ASP A 1 341 ? 17.734 26.984 13.336 1 96.5 341 ASP A C 1
ATOM 2500 O O . ASP A 1 341 ? 17.125 26.453 14.273 1 96.5 341 ASP A O 1
ATOM 2504 N N . VAL A 1 342 ? 17.469 28.156 12.883 1 96.88 342 VAL A N 1
ATOM 2505 C CA . VAL A 1 342 ? 16.484 29 13.562 1 96.88 342 VAL A CA 1
ATOM 2506 C C . VAL A 1 342 ? 15.094 28.406 13.398 1 96.88 342 VAL A C 1
ATOM 2508 O O . VAL A 1 342 ? 14.328 28.328 14.359 1 96.88 342 VAL A O 1
ATOM 2511 N N . LEU A 1 343 ? 14.812 27.953 12.25 1 97.75 343 LEU A N 1
ATOM 2512 C CA . LEU A 1 343 ? 13.492 27.422 11.906 1 97.75 343 LEU A CA 1
ATOM 2513 C C . LEU A 1 343 ? 13.172 26.172 12.727 1 97.75 343 LEU A C 1
ATOM 2515 O O . LEU A 1 343 ? 12.023 25.969 13.133 1 97.75 343 LEU A O 1
ATOM 2519 N N . LEU A 1 344 ? 14.242 25.344 13.008 1 98 344 LEU A N 1
ATOM 2520 C CA . LEU A 1 344 ? 14.008 24.031 13.602 1 98 344 LEU A CA 1
ATOM 2521 C C . LEU A 1 344 ? 14.344 24.031 15.086 1 98 344 LEU A C 1
ATOM 2523 O O . LEU A 1 344 ? 14.219 23 15.766 1 98 344 LEU A O 1
ATOM 2527 N N . ALA A 1 345 ? 14.68 25.156 15.695 1 97.5 345 ALA A N 1
ATOM 2528 C CA . ALA A 1 345 ? 15.211 25.25 17.047 1 97.5 345 ALA A CA 1
ATOM 2529 C C . ALA A 1 345 ? 14.258 24.641 18.062 1 97.5 345 ALA A C 1
ATOM 2531 O O . ALA A 1 345 ? 14.68 23.922 18.984 1 97.5 345 ALA A O 1
ATOM 2532 N N . SER A 1 346 ? 12.961 24.891 17.891 1 97.31 346 SER A N 1
ATOM 2533 C CA . SER A 1 346 ? 11.961 24.453 18.859 1 97.31 346 SER A CA 1
ATOM 2534 C C . SER A 1 346 ? 11.516 23.016 18.594 1 97.31 346 SER A C 1
ATOM 2536 O O . SER A 1 346 ? 10.695 22.469 19.344 1 97.31 346 SER A O 1
ATOM 2538 N N . TYR A 1 347 ? 12.117 22.344 17.578 1 98.25 347 TYR A N 1
ATOM 2539 C CA . TYR A 1 347 ? 11.602 21.047 17.141 1 98.25 347 TYR A CA 1
ATOM 2540 C C . TYR A 1 347 ? 12.664 19.969 17.266 1 98.25 347 TYR A C 1
ATOM 2542 O O . TYR A 1 347 ? 12.492 18.844 16.766 1 98.25 347 TYR A O 1
ATOM 2550 N N . ARG A 1 348 ? 13.734 20.328 17.938 1 98.19 348 ARG A N 1
ATOM 2551 C CA . ARG A 1 348 ? 14.836 19.391 18.078 1 98.19 348 ARG A CA 1
ATOM 2552 C C . ARG A 1 348 ? 14.477 18.281 19.047 1 98.19 348 ARG A C 1
ATOM 2554 O O . ARG A 1 348 ? 13.781 18.516 20.047 1 98.19 348 ARG A O 1
ATOM 2561 N N . PRO A 1 349 ? 14.969 17.094 18.781 1 97.62 349 PRO A N 1
ATOM 2562 C CA . PRO A 1 349 ? 14.664 15.945 19.656 1 97.62 349 PRO A CA 1
ATOM 2563 C C . PRO A 1 349 ? 15.172 16.141 21.078 1 97.62 349 PRO A C 1
ATOM 2565 O O . PRO A 1 349 ? 14.648 15.547 22.016 1 97.62 349 PRO A O 1
ATOM 2568 N N . SER A 1 350 ? 16.125 16.984 21.297 1 95.56 350 SER A N 1
ATOM 2569 C CA . SER A 1 350 ? 16.766 17.188 22.594 1 95.56 350 SER A CA 1
ATOM 2570 C C . SER A 1 350 ? 15.766 17.672 23.641 1 95.56 350 SER A C 1
ATOM 2572 O O . SER A 1 350 ? 15.984 17.516 24.844 1 95.56 350 SER A O 1
ATOM 2574 N N . ARG A 1 351 ? 14.656 18.203 23.172 1 95.25 351 ARG A N 1
ATOM 2575 C CA . ARG A 1 351 ? 13.68 18.734 24.125 1 95.25 351 ARG A CA 1
ATOM 2576 C C . ARG A 1 351 ? 13.016 17.609 24.906 1 95.25 351 ARG A C 1
ATOM 2578 O O . ARG A 1 351 ? 12.375 17.859 25.938 1 95.25 351 ARG A O 1
ATOM 2585 N N . PHE A 1 352 ? 13.148 16.344 24.391 1 93.81 352 PHE A N 1
ATOM 2586 C CA . PHE A 1 352 ? 12.602 15.188 25.078 1 93.81 352 PHE A CA 1
ATOM 2587 C C . PHE A 1 352 ? 13.703 14.438 25.828 1 93.81 352 PHE A C 1
ATOM 2589 O O . PHE A 1 352 ? 13.453 13.398 26.438 1 93.81 352 PHE A O 1
ATOM 2596 N N . GLN A 1 353 ? 14.906 14.852 25.672 1 85 353 GLN A N 1
ATOM 2597 C CA . GLN A 1 353 ? 16.031 14.141 26.297 1 85 353 GLN A CA 1
ATOM 2598 C C . GLN A 1 353 ? 16.438 14.805 27.609 1 85 353 GLN A C 1
ATOM 2600 O O . GLN A 1 353 ? 16.25 16 27.797 1 85 353 GLN A O 1
ATOM 2605 N N . MET B 1 1 ? -28.438 -9.398 -0.07 1 96.81 1 MET B N 1
ATOM 2606 C CA . MET B 1 1 ? -27.531 -10.18 0.778 1 96.81 1 MET B CA 1
ATOM 2607 C C . MET B 1 1 ? -26.297 -9.375 1.135 1 96.81 1 MET B C 1
ATOM 2609 O O . MET B 1 1 ? -25.672 -8.758 0.263 1 96.81 1 MET B O 1
ATOM 2613 N N . LYS B 1 2 ? -25.984 -9.258 2.379 1 98.38 2 LYS B N 1
ATOM 2614 C CA . LYS B 1 2 ? -24.781 -8.57 2.854 1 98.38 2 LYS B CA 1
ATOM 2615 C C . LYS B 1 2 ? -23.625 -9.547 3.031 1 98.38 2 LYS B C 1
ATOM 2617 O O . LYS B 1 2 ? -23.75 -10.531 3.764 1 98.38 2 LYS B O 1
ATOM 2622 N N . VAL B 1 3 ? -22.516 -9.227 2.346 1 98.88 3 VAL B N 1
ATOM 2623 C CA . VAL B 1 3 ? -21.359 -10.102 2.412 1 98.88 3 VAL B CA 1
ATOM 2624 C C . VAL B 1 3 ? -20.125 -9.305 2.854 1 98.88 3 VAL B C 1
ATOM 2626 O O . VAL B 1 3 ? -19.875 -8.211 2.334 1 98.88 3 VAL B O 1
ATOM 2629 N N . VAL B 1 4 ? -19.422 -9.805 3.814 1 98.94 4 VAL B N 1
ATOM 2630 C CA . VAL B 1 4 ? -18.125 -9.25 4.195 1 98.94 4 VAL B CA 1
ATOM 2631 C C . VAL B 1 4 ? -17.016 -10.109 3.619 1 98.94 4 VAL B C 1
ATOM 2633 O O . VAL B 1 4 ? -17.031 -11.336 3.764 1 98.94 4 VAL B O 1
ATOM 2636 N N . VAL B 1 5 ? -16.141 -9.523 2.914 1 98.94 5 VAL B N 1
ATOM 2637 C CA . VAL B 1 5 ? -14.906 -10.156 2.461 1 98.94 5 VAL B CA 1
ATOM 2638 C C . VAL B 1 5 ? -13.727 -9.609 3.258 1 98.94 5 VAL B C 1
ATOM 2640 O O . VAL B 1 5 ? -13.469 -8.406 3.252 1 98.94 5 VAL B O 1
ATOM 2643 N N . ILE B 1 6 ? -13.023 -10.5 3.965 1 98.88 6 ILE B N 1
ATOM 2644 C CA . ILE B 1 6 ? -11.867 -10.102 4.766 1 98.88 6 ILE B CA 1
ATOM 2645 C C . ILE B 1 6 ? -10.586 -10.281 3.951 1 98.88 6 ILE B C 1
ATOM 2647 O O . ILE B 1 6 ? -10.18 -11.406 3.668 1 98.88 6 ILE B O 1
ATOM 2651 N N . GLY B 1 7 ? -9.961 -9.172 3.625 1 98.44 7 GLY B N 1
ATOM 2652 C CA . GLY B 1 7 ? -8.789 -9.156 2.768 1 98.44 7 GLY B CA 1
ATOM 2653 C C . GLY B 1 7 ? -9.031 -8.445 1.444 1 98.44 7 GLY B C 1
ATOM 2654 O O . GLY B 1 7 ? -9.961 -8.797 0.711 1 98.44 7 GLY B O 1
ATOM 2655 N N . ALA B 1 8 ? -8.125 -7.523 1.095 1 98.12 8 ALA B N 1
ATOM 2656 C CA . ALA B 1 8 ? -8.297 -6.727 -0.118 1 98.12 8 ALA B CA 1
ATOM 2657 C C . ALA B 1 8 ? -7.207 -7.047 -1.141 1 98.12 8 ALA B C 1
ATOM 2659 O O . ALA B 1 8 ? -6.949 -6.254 -2.049 1 98.12 8 ALA B O 1
ATOM 2660 N N . GLY B 1 9 ? -6.516 -8.133 -0.977 1 98.06 9 GLY B N 1
ATOM 2661 C CA . GLY B 1 9 ? -5.605 -8.602 -2.012 1 98.06 9 GLY B CA 1
ATOM 2662 C C . GLY B 1 9 ? -6.32 -9.133 -3.24 1 98.06 9 GLY B C 1
ATOM 2663 O O . GLY B 1 9 ? -7.535 -8.961 -3.381 1 98.06 9 GLY B O 1
ATOM 2664 N N . ILE B 1 10 ? -5.59 -9.766 -4.094 1 98.69 10 ILE B N 1
ATOM 2665 C CA . ILE B 1 10 ? -6.102 -10.148 -5.406 1 98.69 10 ILE B CA 1
ATOM 2666 C C . ILE B 1 10 ? -7.238 -11.156 -5.246 1 98.69 10 ILE B C 1
ATOM 2668 O O . ILE B 1 10 ? -8.219 -11.117 -5.992 1 98.69 10 ILE B O 1
ATOM 2672 N N . ILE B 1 11 ? -7.152 -12.039 -4.25 1 98.81 11 ILE B N 1
ATOM 2673 C CA . ILE B 1 11 ? -8.195 -13.047 -4.043 1 98.81 11 ILE B CA 1
ATOM 2674 C C . ILE B 1 11 ? -9.461 -12.367 -3.533 1 98.81 11 ILE B C 1
ATOM 2676 O O . ILE B 1 11 ? -10.547 -12.578 -4.082 1 98.81 11 ILE B O 1
ATOM 2680 N N . GLY B 1 12 ? -9.336 -11.547 -2.525 1 98.81 12 GLY B N 1
ATOM 2681 C CA . GLY B 1 12 ? -10.484 -10.82 -2.01 1 98.81 12 GLY B CA 1
ATOM 2682 C C . GLY B 1 12 ? -11.109 -9.898 -3.033 1 98.81 12 GLY B C 1
ATOM 2683 O O . GLY B 1 12 ? -12.336 -9.805 -3.121 1 98.81 12 GLY B O 1
ATOM 2684 N N . ALA B 1 13 ? -10.281 -9.25 -3.771 1 98.69 13 ALA B N 1
ATOM 2685 C CA . ALA B 1 13 ? -10.766 -8.344 -4.809 1 98.69 13 ALA B CA 1
ATOM 2686 C C . ALA B 1 13 ? -11.57 -9.094 -5.863 1 98.69 13 ALA B C 1
ATOM 2688 O O . ALA B 1 13 ? -12.625 -8.633 -6.301 1 98.69 13 ALA B O 1
ATOM 2689 N N . SER B 1 14 ? -11.031 -10.211 -6.289 1 98.81 14 SER B N 1
ATOM 2690 C CA . SER B 1 14 ? -11.711 -11.023 -7.297 1 98.81 14 SER B CA 1
ATOM 2691 C C . SER B 1 14 ? -13.055 -11.523 -6.789 1 98.81 14 SER B C 1
ATOM 2693 O O . SER B 1 14 ? -14.055 -11.484 -7.516 1 98.81 14 SER B O 1
ATOM 2695 N N . ILE B 1 15 ? -13.109 -11.93 -5.562 1 98.88 15 ILE B N 1
ATOM 2696 C CA . ILE B 1 15 ? -14.336 -12.43 -4.953 1 98.88 15 ILE B CA 1
ATOM 2697 C C . ILE B 1 15 ? -15.344 -11.289 -4.832 1 98.88 15 ILE B C 1
ATOM 2699 O O . ILE B 1 15 ? -16.516 -11.438 -5.211 1 98.88 15 ILE B O 1
ATOM 2703 N N . ALA B 1 16 ? -14.898 -10.164 -4.312 1 98.88 16 ALA B N 1
ATOM 2704 C CA . ALA B 1 16 ? -15.773 -9.008 -4.164 1 98.88 16 ALA B CA 1
ATOM 2705 C C . ALA B 1 16 ? -16.359 -8.586 -5.504 1 98.88 16 ALA B C 1
ATOM 2707 O O . ALA B 1 16 ? -17.547 -8.273 -5.598 1 98.88 16 ALA B O 1
ATOM 2708 N N . TYR B 1 17 ? -15.539 -8.594 -6.52 1 98.69 17 TYR B N 1
ATOM 2709 C CA . TYR B 1 17 ? -15.961 -8.219 -7.863 1 98.69 17 TYR B CA 1
ATOM 2710 C C . TYR B 1 17 ? -17.094 -9.117 -8.344 1 98.69 17 TYR B C 1
ATOM 2712 O O . TYR B 1 17 ? -18.156 -8.625 -8.766 1 98.69 17 TYR B O 1
ATOM 2720 N N . ASN B 1 18 ? -16.922 -10.375 -8.242 1 98.56 18 ASN B N 1
ATOM 2721 C CA . ASN B 1 18 ? -17.906 -11.328 -8.742 1 98.56 18 ASN B CA 1
ATOM 2722 C C . ASN B 1 18 ? -19.188 -11.297 -7.906 1 98.56 18 ASN B C 1
ATOM 2724 O O . ASN B 1 18 ? -20.281 -11.398 -8.445 1 98.56 18 ASN B O 1
ATOM 2728 N N . LEU B 1 19 ? -19.062 -11.164 -6.602 1 98.75 19 LEU B N 1
ATOM 2729 C CA . LEU B 1 19 ? -20.234 -11.062 -5.73 1 98.75 19 LEU B CA 1
ATOM 2730 C C . LEU B 1 19 ? -21.062 -9.828 -6.07 1 98.75 19 LEU B C 1
ATOM 2732 O O . LEU B 1 19 ? -22.297 -9.906 -6.176 1 98.75 19 LEU B O 1
ATOM 2736 N N . SER B 1 20 ? -20.359 -8.727 -6.195 1 97.81 20 SER B N 1
ATOM 2737 C CA . SER B 1 20 ? -21.047 -7.473 -6.488 1 97.81 20 SER B CA 1
ATOM 2738 C C . SER B 1 20 ? -21.766 -7.531 -7.832 1 97.81 20 SER B C 1
ATOM 2740 O O . SER B 1 20 ? -22.891 -7.035 -7.965 1 97.81 20 SER B O 1
ATOM 2742 N N . LEU B 1 21 ? -21.125 -8.094 -8.82 1 95.44 21 LEU B N 1
ATOM 2743 C CA . LEU B 1 21 ? -21.719 -8.242 -10.141 1 95.44 21 LEU B CA 1
ATOM 2744 C C . LEU B 1 21 ? -23.031 -9.031 -10.047 1 95.44 21 LEU B C 1
ATOM 2746 O O . LEU B 1 21 ? -23.938 -8.836 -10.852 1 95.44 21 LEU B O 1
ATOM 2750 N N . SER B 1 22 ? -23.062 -9.844 -9.094 1 96 22 SER B N 1
ATOM 2751 C CA . SER B 1 22 ? -24.234 -10.703 -8.93 1 96 22 SER B CA 1
ATOM 2752 C C . SER B 1 22 ? -25.266 -10.055 -8.016 1 96 22 SER B C 1
ATOM 2754 O O . SER B 1 22 ? -26.266 -10.688 -7.645 1 96 22 SER B O 1
ATOM 2756 N N . GLY B 1 23 ? -25 -8.859 -7.508 1 96.62 23 GLY B N 1
ATOM 2757 C CA . GLY B 1 23 ? -26.031 -8.078 -6.836 1 96.62 23 GLY B CA 1
ATOM 2758 C C . GLY B 1 23 ? -25.875 -8.07 -5.328 1 96.62 23 GLY B C 1
ATOM 2759 O O . GLY B 1 23 ? -26.703 -7.469 -4.625 1 96.62 23 GLY B O 1
ATOM 2760 N N . ALA B 1 24 ? -24.844 -8.703 -4.793 1 98.25 24 ALA B N 1
ATOM 2761 C CA . ALA B 1 24 ? -24.625 -8.703 -3.348 1 98.25 24 ALA B CA 1
ATOM 2762 C C . ALA B 1 24 ? -24.141 -7.336 -2.867 1 98.25 24 ALA B C 1
ATOM 2764 O O . ALA B 1 24 ? -23.5 -6.602 -3.619 1 98.25 24 ALA B O 1
ATOM 2765 N N . ASP B 1 25 ? -24.516 -6.988 -1.67 1 98.25 25 ASP B N 1
ATOM 2766 C CA . ASP B 1 25 ? -23.953 -5.836 -0.972 1 98.25 25 ASP B CA 1
ATOM 2767 C C . ASP B 1 25 ? -22.656 -6.203 -0.251 1 98.25 25 ASP B C 1
ATOM 2769 O O . ASP B 1 25 ? -22.688 -6.789 0.833 1 98.25 25 ASP B O 1
ATOM 2773 N N . VAL B 1 26 ? -21.531 -5.816 -0.86 1 98.88 26 VAL B N 1
ATOM 2774 C CA . VAL B 1 26 ? -20.25 -6.359 -0.426 1 98.88 26 VAL B CA 1
ATOM 2775 C C . VAL B 1 26 ? -19.453 -5.285 0.313 1 98.88 26 VAL B C 1
ATOM 2777 O O . VAL B 1 26 ? -19.328 -4.156 -0.167 1 98.88 26 VAL B O 1
ATOM 2780 N N . THR B 1 27 ? -18.938 -5.578 1.49 1 98.81 27 THR B N 1
ATOM 2781 C CA . THR B 1 27 ? -17.938 -4.785 2.217 1 98.81 27 THR B CA 1
ATOM 2782 C C . THR B 1 27 ? -16.625 -5.551 2.352 1 98.81 27 THR B C 1
ATOM 2784 O O . THR B 1 27 ? -16.594 -6.652 2.9 1 98.81 27 THR B O 1
ATOM 2787 N N . VAL B 1 28 ? -15.609 -4.98 1.817 1 98.81 28 VAL B N 1
ATOM 2788 C CA . VAL B 1 28 ? -14.273 -5.547 1.961 1 98.81 28 VAL B CA 1
ATOM 2789 C C . VAL B 1 28 ? -13.562 -4.891 3.141 1 98.81 28 VAL B C 1
ATOM 2791 O O . VAL B 1 28 ? -13.547 -3.662 3.258 1 98.81 28 VAL B O 1
ATOM 2794 N N . ILE B 1 29 ? -12.984 -5.695 4.043 1 98.62 29 ILE B N 1
ATOM 2795 C CA . ILE B 1 29 ? -12.266 -5.188 5.203 1 98.62 29 ILE B CA 1
ATOM 2796 C C . ILE B 1 29 ? -10.805 -5.617 5.137 1 98.62 29 ILE B C 1
ATOM 2798 O O . ILE B 1 29 ? -10.508 -6.781 4.852 1 98.62 29 ILE B O 1
ATOM 2802 N N . THR B 1 30 ? -9.938 -4.711 5.332 1 97.56 30 THR B N 1
ATOM 2803 C CA . THR B 1 30 ? -8.516 -5.031 5.383 1 97.56 30 THR B CA 1
ATOM 2804 C C . THR B 1 30 ? -7.816 -4.207 6.457 1 97.56 30 THR B C 1
ATOM 2806 O O . THR B 1 30 ? -8.172 -3.051 6.691 1 97.56 30 THR B O 1
ATOM 2809 N N . CYS B 1 31 ? -6.82 -4.727 7.105 1 93.19 31 CYS B N 1
ATOM 2810 C CA . CYS B 1 31 ? -6.082 -4.008 8.141 1 93.19 31 CYS B CA 1
ATOM 2811 C C . CYS B 1 31 ? -4.805 -3.4 7.57 1 93.19 31 CYS B C 1
ATOM 2813 O O . CYS B 1 31 ? -4.363 -2.344 8.023 1 93.19 31 CYS B O 1
ATOM 2815 N N . ASN B 1 32 ? -4.137 -4.102 6.688 1 84.19 32 ASN B N 1
ATOM 2816 C CA . ASN B 1 32 ? -2.883 -3.664 6.078 1 84.19 32 ASN B CA 1
ATOM 2817 C C . ASN B 1 32 ? -2.932 -3.77 4.559 1 84.19 32 ASN B C 1
ATOM 2819 O O . ASN B 1 32 ? -3.953 -4.16 3.99 1 84.19 32 ASN B O 1
ATOM 2823 N N . SER B 1 33 ? -1.902 -3.264 3.984 1 82.38 33 SER B N 1
ATOM 2824 C CA . SER B 1 33 ? -1.759 -3.486 2.551 1 82.38 33 SER B CA 1
ATOM 2825 C C . SER B 1 33 ? -1.646 -4.973 2.229 1 82.38 33 SER B C 1
ATOM 2827 O O . SER B 1 33 ? -1.335 -5.781 3.105 1 82.38 33 SER B O 1
ATOM 2829 N N . ALA B 1 34 ? -2.029 -5.285 1.084 1 89.5 34 ALA B N 1
ATOM 2830 C CA . ALA B 1 34 ? -1.965 -6.664 0.608 1 89.5 34 ALA B CA 1
ATOM 2831 C C . ALA B 1 34 ? -0.547 -7.031 0.177 1 89.5 34 ALA B C 1
ATOM 2833 O O . ALA B 1 34 ? -0.263 -7.137 -1.019 1 89.5 34 ALA B O 1
ATOM 2834 N N . ALA B 1 35 ? 0.236 -7.406 1.133 1 89.06 35 ALA B N 1
ATOM 2835 C CA . ALA B 1 35 ? 1.675 -7.539 0.92 1 89.06 35 ALA B CA 1
ATOM 2836 C C . ALA B 1 35 ? 1.98 -8.625 -0.109 1 89.06 35 ALA B C 1
ATOM 2838 O O . ALA B 1 35 ? 2.787 -8.414 -1.019 1 89.06 35 ALA B O 1
ATOM 2839 N N . ALA B 1 36 ? 1.314 -9.75 0.067 1 93.81 36 ALA B N 1
ATOM 2840 C CA . ALA B 1 36 ? 1.574 -10.844 -0.864 1 93.81 36 ALA B CA 1
ATOM 2841 C C . ALA B 1 36 ? 1.181 -10.461 -2.287 1 93.81 36 ALA B C 1
ATOM 2843 O O . ALA B 1 36 ? 1.908 -10.75 -3.24 1 93.81 36 ALA B O 1
ATOM 2844 N N . THR B 1 37 ? 0.054 -9.797 -2.422 1 97 37 THR B N 1
ATOM 2845 C CA . THR B 1 37 ? -0.41 -9.344 -3.73 1 97 37 THR B CA 1
ATOM 2846 C C . THR B 1 37 ? 0.536 -8.297 -4.309 1 97 37 THR B C 1
ATOM 2848 O O . THR B 1 37 ? 0.944 -8.398 -5.469 1 97 37 THR B O 1
ATOM 2851 N N . ASP B 1 38 ? 0.948 -7.352 -3.52 1 94.38 38 ASP B N 1
ATOM 2852 C CA . ASP B 1 38 ? 1.763 -6.23 -3.971 1 94.38 38 ASP B CA 1
ATOM 2853 C C . ASP B 1 38 ? 3.164 -6.691 -4.367 1 94.38 38 ASP B C 1
ATOM 2855 O O . ASP B 1 38 ? 3.803 -6.082 -5.227 1 94.38 38 ASP B O 1
ATOM 2859 N N . ALA B 1 39 ? 3.602 -7.77 -3.818 1 94.38 39 ALA B N 1
ATOM 2860 C CA . ALA B 1 39 ? 4.965 -8.242 -4.047 1 94.38 39 ALA B CA 1
ATOM 2861 C C . ALA B 1 39 ? 4.988 -9.391 -5.051 1 94.38 39 ALA B C 1
ATOM 2863 O O . ALA B 1 39 ? 6.031 -10.008 -5.27 1 94.38 39 ALA B O 1
ATOM 2864 N N . SER B 1 40 ? 3.889 -9.664 -5.672 1 95.69 40 SER B N 1
ATOM 2865 C CA . SER B 1 40 ? 3.773 -10.852 -6.516 1 95.69 40 SER B CA 1
ATOM 2866 C C . SER B 1 40 ? 4.492 -10.648 -7.844 1 95.69 40 SER B C 1
ATOM 2868 O O . SER B 1 40 ? 4.48 -9.555 -8.406 1 95.69 40 SER B O 1
ATOM 2870 N N . PHE B 1 41 ? 5.109 -11.734 -8.352 1 96.69 41 PHE B N 1
ATOM 2871 C CA . PHE B 1 41 ? 5.641 -11.773 -9.711 1 96.69 41 PHE B CA 1
ATOM 2872 C C . PHE B 1 41 ? 4.527 -11.56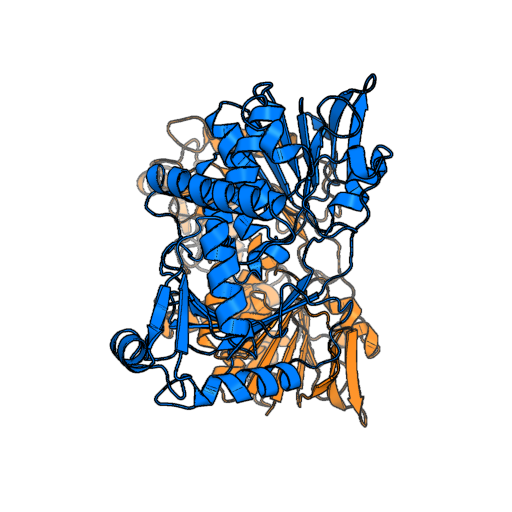2 -10.727 1 96.69 41 PHE B C 1
ATOM 2874 O O . PHE B 1 41 ? 4.754 -10.992 -11.797 1 96.69 41 PHE B O 1
ATOM 2881 N N . GLY B 1 42 ? 3.324 -12.078 -10.453 1 97.56 42 GLY B N 1
ATOM 2882 C CA . GLY B 1 42 ? 2.121 -11.797 -11.219 1 97.56 42 GLY B CA 1
ATOM 2883 C C . GLY B 1 42 ? 1.914 -12.758 -12.375 1 97.56 42 GLY B C 1
ATOM 2884 O O . GLY B 1 42 ? 1.219 -12.438 -13.336 1 97.56 42 GLY B O 1
ATOM 2885 N N . TRP B 1 43 ? 2.43 -13.992 -12.32 1 97.62 43 TRP B N 1
ATOM 2886 C CA . TRP B 1 43 ? 2.434 -14.93 -13.438 1 97.62 43 TRP B CA 1
ATOM 2887 C C . TRP B 1 43 ? 1.125 -15.711 -13.5 1 97.62 43 TRP B C 1
ATOM 2889 O O . TRP B 1 43 ? 0.686 -16.281 -12.492 1 97.62 43 TRP B O 1
ATOM 2899 N N . ILE B 1 44 ? 0.5 -15.672 -14.586 1 98.5 44 ILE B N 1
ATOM 2900 C CA . ILE B 1 44 ? -0.666 -16.484 -14.914 1 98.5 44 ILE B CA 1
ATOM 2901 C C . ILE B 1 44 ? -0.243 -17.672 -15.773 1 98.5 44 ILE B C 1
ATOM 2903 O O . ILE B 1 44 ? 0.133 -17.5 -16.938 1 98.5 44 ILE B O 1
ATOM 2907 N N . ASN B 1 45 ? -0.322 -18.875 -15.172 1 98.31 45 ASN B N 1
ATOM 2908 C CA . ASN B 1 45 ? 0.23 -20.016 -15.875 1 98.31 45 ASN B CA 1
ATOM 2909 C C . ASN B 1 45 ? -0.411 -21.328 -15.398 1 98.31 45 ASN B C 1
ATOM 2911 O O . ASN B 1 45 ? -1.074 -21.359 -14.359 1 98.31 45 ASN B O 1
ATOM 2915 N N . ALA B 1 46 ? -0.23 -22.375 -16.203 1 98.31 46 ALA B N 1
ATOM 2916 C CA . ALA B 1 46 ? -0.589 -23.75 -15.828 1 98.31 46 ALA B CA 1
ATOM 2917 C C . ALA B 1 46 ? 0.521 -24.734 -16.188 1 98.31 46 ALA B C 1
ATOM 2919 O O . ALA B 1 46 ? 0.28 -25.938 -16.312 1 98.31 46 ALA B O 1
ATOM 2920 N N . SER B 1 47 ? 1.729 -24.203 -16.469 1 97.38 47 SER B N 1
ATOM 2921 C CA . SER B 1 47 ? 2.873 -25.047 -16.781 1 97.38 47 SER B CA 1
ATOM 2922 C C . SER B 1 47 ? 3.561 -25.547 -15.516 1 97.38 47 SER B C 1
ATOM 2924 O O . SER B 1 47 ? 4.391 -26.453 -15.562 1 97.38 47 SER B O 1
ATOM 2926 N N . PHE B 1 48 ? 3.291 -24.875 -14.414 1 92.38 48 PHE B N 1
ATOM 2927 C CA . PHE B 1 48 ? 3.705 -25.297 -13.078 1 92.38 48 PHE B CA 1
ATOM 2928 C C . PHE B 1 48 ? 2.51 -25.781 -12.266 1 92.38 48 PHE B C 1
ATOM 2930 O O . PHE B 1 48 ? 1.496 -25.094 -12.172 1 92.38 48 PHE B O 1
ATOM 2937 N N . TYR B 1 49 ? 2.627 -26.969 -11.805 1 93.69 49 TYR B N 1
ATOM 2938 C CA . TYR B 1 49 ? 1.504 -27.562 -11.086 1 93.69 49 TYR B CA 1
ATOM 2939 C C . TYR B 1 49 ? 1.973 -28.703 -10.172 1 93.69 49 TYR B C 1
ATOM 2941 O O . TYR B 1 49 ? 3.027 -29.297 -10.406 1 93.69 49 TYR B O 1
ATOM 2949 N N . ALA B 1 50 ? 1.188 -28.953 -9.164 1 93.75 50 ALA B N 1
ATOM 2950 C CA . ALA B 1 50 ? 1.509 -30 -8.188 1 93.75 50 ALA B CA 1
ATOM 2951 C C . ALA B 1 50 ? 1.107 -31.375 -8.711 1 93.75 50 ALA B C 1
ATOM 2953 O O . ALA B 1 50 ? 1.829 -32.344 -8.508 1 93.75 50 ALA B O 1
ATOM 2954 N N . ASP B 1 51 ? -0.032 -31.547 -9.289 1 95 51 ASP B N 1
ATOM 2955 C CA . ASP B 1 51 ? -0.596 -32.75 -9.867 1 95 51 ASP B CA 1
ATOM 2956 C C . ASP B 1 51 ? -1.61 -32.438 -10.961 1 95 51 ASP B C 1
ATOM 2958 O O . ASP B 1 51 ? -1.824 -31.266 -11.289 1 95 51 ASP B O 1
ATOM 2962 N N . GLU B 1 52 ? -2.191 -33.375 -11.516 1 96.62 52 GLU B N 1
ATOM 2963 C CA . GLU B 1 52 ? -3.084 -33.156 -12.648 1 96.62 52 GLU B CA 1
ATOM 2964 C C . GLU B 1 52 ? -4.305 -32.344 -12.25 1 96.62 52 GLU B C 1
ATOM 2966 O O . GLU B 1 52 ? -4.805 -31.547 -13.039 1 96.62 52 GLU B O 1
ATOM 2971 N N . GLY B 1 53 ? -4.82 -32.625 -11.023 1 97.12 53 GLY B N 1
ATOM 2972 C CA . GLY B 1 53 ? -5.93 -31.812 -10.531 1 97.12 53 GLY B CA 1
ATOM 2973 C C . GLY B 1 53 ? -5.59 -30.344 -10.414 1 97.12 53 GLY B C 1
ATOM 2974 O O . GLY B 1 53 ? -6.375 -29.484 -10.82 1 97.12 53 GLY B O 1
ATOM 2975 N N . HIS B 1 54 ? -4.406 -30.125 -9.906 1 97.69 54 HIS B N 1
ATOM 2976 C CA . HIS B 1 54 ? -3.936 -28.75 -9.773 1 97.69 54 HIS B CA 1
ATOM 2977 C C . HIS B 1 54 ? -3.717 -28.109 -11.141 1 97.69 54 HIS B C 1
ATOM 2979 O O . HIS B 1 54 ? -4.035 -26.938 -11.336 1 97.69 54 HIS B O 1
ATOM 2985 N N . HIS B 1 55 ? -3.205 -28.875 -12.086 1 97.94 55 HIS B N 1
ATOM 2986 C CA . HIS B 1 55 ? -3.062 -28.391 -13.453 1 97.94 55 HIS B CA 1
ATOM 2987 C C . HIS B 1 55 ? -4.41 -27.984 -14.039 1 97.94 55 HIS B C 1
ATOM 2989 O O . HIS B 1 55 ? -4.535 -26.906 -14.625 1 97.94 55 HIS B O 1
ATOM 2995 N N . ARG B 1 56 ? -5.402 -28.781 -13.836 1 98.19 56 ARG B N 1
ATOM 2996 C CA . ARG B 1 56 ? -6.738 -28.5 -14.352 1 98.19 56 ARG B CA 1
ATOM 2997 C C . ARG B 1 56 ? -7.301 -27.219 -13.734 1 98.19 56 ARG B C 1
ATOM 2999 O O . ARG B 1 56 ? -7.941 -26.422 -14.422 1 98.19 56 ARG B O 1
ATOM 3006 N N . LEU B 1 57 ? -7.047 -27.031 -12.461 1 98.62 57 LEU B N 1
ATOM 3007 C CA . LEU B 1 57 ? -7.496 -25.812 -11.789 1 98.62 57 LEU B CA 1
ATOM 3008 C C . LEU B 1 57 ? -6.816 -24.578 -12.383 1 98.62 57 LEU B C 1
ATOM 3010 O O . LEU B 1 57 ? -7.465 -23.562 -12.617 1 98.62 57 LEU B O 1
ATOM 3014 N N . ARG B 1 58 ? -5.559 -24.688 -12.648 1 98.62 58 ARG B N 1
ATOM 3015 C CA . ARG B 1 58 ? -4.801 -23.562 -13.195 1 98.62 58 ARG B CA 1
ATOM 3016 C C . ARG B 1 58 ? -5.234 -23.25 -14.625 1 98.62 58 ARG B C 1
ATOM 3018 O O . ARG B 1 58 ? -5.309 -22.078 -15.016 1 98.62 58 ARG B O 1
ATOM 3025 N N . VAL B 1 59 ? -5.539 -24.297 -15.383 1 98.75 59 VAL B N 1
ATOM 3026 C CA . VAL B 1 59 ? -6.07 -24.094 -16.734 1 98.75 59 VAL B CA 1
ATOM 3027 C C . VAL B 1 59 ? -7.414 -23.375 -16.656 1 98.75 59 VAL B C 1
ATOM 3029 O O . VAL B 1 59 ? -7.652 -22.406 -17.375 1 98.75 59 VAL B O 1
ATOM 3032 N N . ALA B 1 60 ? -8.242 -23.859 -15.719 1 98.69 60 ALA B N 1
ATOM 3033 C CA . ALA B 1 60 ? -9.516 -23.172 -15.492 1 98.69 60 ALA B CA 1
ATOM 3034 C C . ALA B 1 60 ? -9.289 -21.719 -15.078 1 98.69 60 ALA B C 1
ATOM 3036 O O . ALA B 1 60 ? -10.086 -20.844 -15.422 1 98.69 60 ALA B O 1
ATOM 3037 N N . GLY B 1 61 ? -8.211 -21.516 -14.305 1 98.69 61 GLY B N 1
ATOM 3038 C CA . GLY B 1 61 ? -7.836 -20.156 -13.93 1 98.69 61 GLY B CA 1
ATOM 3039 C C . GLY B 1 61 ? -7.5 -19.281 -15.117 1 98.69 61 GLY B C 1
ATOM 3040 O O . GLY B 1 61 ? -7.961 -18.141 -15.203 1 98.69 61 GLY B O 1
ATOM 3041 N N . MET B 1 62 ? -6.801 -19.812 -16.047 1 98.75 62 MET B N 1
ATOM 3042 C CA . MET B 1 62 ? -6.449 -19.078 -17.25 1 98.75 62 MET B CA 1
ATOM 3043 C C . MET B 1 62 ? -7.688 -18.766 -18.094 1 98.75 62 MET B C 1
ATOM 3045 O O . MET B 1 62 ? -7.812 -17.672 -18.656 1 98.75 62 MET B O 1
ATOM 3049 N N . GLU B 1 63 ? -8.57 -19.672 -18.172 1 98.62 63 GLU B N 1
ATOM 3050 C CA . GLU B 1 63 ? -9.828 -19.453 -18.875 1 98.62 63 GLU B CA 1
ATOM 3051 C C . GLU B 1 63 ? -10.656 -18.359 -18.188 1 98.62 63 GLU B C 1
ATOM 3053 O O . GLU B 1 63 ? -11.289 -17.547 -18.859 1 98.62 63 GLU B O 1
ATOM 3058 N N . ALA B 1 64 ? -10.648 -18.391 -16.906 1 98.69 64 ALA B N 1
ATOM 3059 C CA . ALA B 1 64 ? -11.367 -17.359 -16.156 1 98.69 64 ALA B CA 1
ATOM 3060 C C . ALA B 1 64 ? -10.781 -15.977 -16.422 1 98.69 64 ALA B C 1
ATOM 3062 O O . ALA B 1 64 ? -11.516 -14.992 -16.516 1 98.69 64 ALA B O 1
ATOM 3063 N N . TYR B 1 65 ? -9.484 -15.891 -16.5 1 98.75 65 TYR B N 1
ATOM 3064 C CA . TYR B 1 65 ? -8.852 -14.617 -16.844 1 98.75 65 TYR B CA 1
ATOM 3065 C C . TYR B 1 65 ? -9.266 -14.156 -18.234 1 98.75 65 TYR B C 1
ATOM 3067 O O . TYR B 1 65 ? -9.422 -12.953 -18.469 1 98.75 65 TYR B O 1
ATOM 3075 N N . ALA B 1 66 ? -9.391 -15.094 -19.109 1 98.38 66 ALA B N 1
ATOM 3076 C CA . ALA B 1 66 ? -9.859 -14.742 -20.438 1 98.38 66 ALA B CA 1
ATOM 3077 C C . ALA B 1 66 ? -11.266 -14.141 -20.391 1 98.38 66 ALA B C 1
ATOM 3079 O O . ALA B 1 66 ? -11.547 -13.141 -21.047 1 98.38 66 ALA B O 1
ATOM 3080 N N . ARG B 1 67 ? -12.125 -14.719 -19.594 1 97.88 67 ARG B N 1
ATOM 3081 C CA . ARG B 1 67 ? -13.469 -14.188 -19.422 1 97.88 67 ARG B CA 1
ATOM 3082 C C . ARG B 1 67 ? -13.438 -12.805 -18.781 1 97.88 67 ARG B C 1
ATOM 3084 O O . ARG B 1 67 ? -14.164 -11.898 -19.203 1 97.88 67 ARG B O 1
ATOM 3091 N N . LEU B 1 68 ? -12.555 -12.688 -17.812 1 97.62 68 LEU B N 1
ATOM 3092 C CA . LEU B 1 68 ? -12.406 -11.414 -17.109 1 97.62 68 LEU B CA 1
ATOM 3093 C C . LEU B 1 68 ? -11.953 -10.32 -18.078 1 97.62 68 LEU B C 1
ATOM 3095 O O . LEU B 1 68 ? -12.516 -9.219 -18.078 1 97.62 68 LEU B O 1
ATOM 3099 N N . ARG B 1 69 ? -11.023 -10.609 -18.875 1 97.31 69 ARG B N 1
ATOM 3100 C CA . ARG B 1 69 ? -10.477 -9.648 -19.828 1 97.31 69 ARG B CA 1
ATOM 3101 C C . ARG B 1 69 ? -11.508 -9.297 -20.906 1 97.31 69 ARG B C 1
ATOM 3103 O O . ARG B 1 69 ? -11.516 -8.18 -21.422 1 97.31 69 ARG B O 1
ATOM 3110 N N . ALA B 1 70 ? -12.281 -10.188 -21.281 1 96.06 70 ALA B N 1
ATOM 3111 C CA . ALA B 1 70 ? -13.344 -9.93 -22.25 1 96.06 70 ALA B CA 1
ATOM 3112 C C . ALA B 1 70 ? -14.344 -8.914 -21.703 1 96.06 70 ALA B C 1
ATOM 3114 O O . ALA B 1 70 ? -14.836 -8.062 -22.453 1 96.06 70 ALA B O 1
ATOM 3115 N N . SER B 1 71 ? -14.594 -8.984 -20.453 1 92.25 71 SER B N 1
ATOM 3116 C CA . SER B 1 71 ? -15.555 -8.102 -19.812 1 92.25 71 SER B CA 1
ATOM 3117 C C . SER B 1 71 ? -14.93 -6.75 -19.484 1 92.25 71 SER B C 1
ATOM 3119 O O . SER B 1 71 ? -15.609 -5.723 -19.469 1 92.25 71 SER B O 1
ATOM 3121 N N . GLN B 1 72 ? -13.648 -6.766 -19.188 1 92.06 72 GLN B N 1
ATOM 3122 C CA . GLN B 1 72 ? -12.883 -5.57 -18.844 1 92.06 72 GLN B CA 1
ATOM 3123 C C . GLN B 1 72 ? -11.57 -5.512 -19.609 1 92.06 72 GLN B C 1
ATOM 3125 O O . GLN B 1 72 ? -10.508 -5.824 -19.062 1 92.06 72 GLN B O 1
ATOM 3130 N N . PRO B 1 73 ? -11.594 -4.941 -20.719 1 88.44 73 PRO B N 1
ATOM 3131 C CA . PRO B 1 73 ? -10.43 -5.047 -21.609 1 88.44 73 PRO B CA 1
ATOM 3132 C C . PRO B 1 73 ? -9.242 -4.223 -21.125 1 88.44 73 PRO B C 1
ATOM 3134 O O . PRO B 1 73 ? -8.102 -4.473 -21.531 1 88.44 73 PRO B O 1
ATOM 3137 N N . ASP B 1 74 ? -9.406 -3.291 -20.219 1 93 74 ASP B N 1
ATOM 3138 C CA . ASP B 1 74 ? -8.32 -2.391 -19.844 1 93 74 ASP B CA 1
ATOM 3139 C C . ASP B 1 74 ? -7.652 -2.852 -18.562 1 93 74 ASP B C 1
ATOM 3141 O O . ASP B 1 74 ? -6.906 -2.094 -17.938 1 93 74 ASP B O 1
ATOM 3145 N N . LEU B 1 75 ? -7.887 -4.109 -18.219 1 96.81 75 LEU B N 1
ATOM 3146 C CA . LEU B 1 75 ? -7.238 -4.641 -17.031 1 96.81 75 LEU B CA 1
ATOM 3147 C C . LEU B 1 75 ? -5.73 -4.754 -17.234 1 96.81 75 LEU B C 1
ATOM 3149 O O . LEU B 1 75 ? -5.266 -5.012 -18.344 1 96.81 75 LEU B O 1
ATOM 3153 N N . PRO B 1 76 ? -4.934 -4.562 -16.219 1 97.75 76 PRO B N 1
ATOM 3154 C CA . PRO B 1 76 ? -3.475 -4.645 -16.344 1 97.75 76 PRO B CA 1
ATOM 3155 C C . PRO B 1 76 ? -2.971 -6.086 -16.422 1 97.75 76 PRO B C 1
ATOM 3157 O O . PRO B 1 76 ? -2.203 -6.527 -15.57 1 97.75 76 PRO B O 1
ATOM 3160 N N . ILE B 1 77 ? -3.416 -6.777 -17.453 1 98.12 77 ILE B N 1
ATOM 3161 C CA . ILE B 1 77 ? -3.07 -8.156 -17.766 1 98.12 77 ILE B CA 1
ATOM 3162 C C . ILE B 1 77 ? -2.494 -8.242 -19.172 1 98.12 77 ILE B C 1
ATOM 3164 O O . ILE B 1 77 ? -3.041 -7.656 -20.109 1 98.12 77 ILE B O 1
ATOM 3168 N N . THR B 1 78 ? -1.393 -8.883 -19.344 1 97.5 78 THR B N 1
ATOM 3169 C CA . THR B 1 78 ? -0.771 -9.102 -20.641 1 97.5 78 THR B CA 1
ATOM 3170 C C . THR B 1 78 ? -0.474 -10.586 -20.844 1 97.5 78 THR B C 1
ATOM 3172 O O . THR B 1 78 ? 0.254 -11.195 -20.062 1 97.5 78 THR B O 1
ATOM 3175 N N . MET B 1 79 ? -1.034 -11.148 -21.859 1 97.12 79 MET B N 1
ATOM 3176 C CA . MET B 1 79 ? -0.794 -12.555 -22.172 1 97.12 79 MET B CA 1
ATOM 3177 C C . MET B 1 79 ? 0.33 -12.695 -23.188 1 97.12 79 MET B C 1
ATOM 3179 O O . MET B 1 79 ? 0.088 -13.07 -24.344 1 97.12 79 MET B O 1
ATOM 3183 N N . GLN B 1 80 ? 1.567 -12.531 -22.75 1 97 80 GLN B N 1
ATOM 3184 C CA . GLN B 1 80 ? 2.711 -12.359 -23.641 1 97 80 GLN B CA 1
ATOM 3185 C C . GLN B 1 80 ? 3.465 -13.68 -23.812 1 97 80 GLN B C 1
ATOM 3187 O O . GLN B 1 80 ? 4.371 -13.773 -24.641 1 97 80 GLN B O 1
ATOM 3192 N N . GLY B 1 81 ? 3.1 -14.703 -23.078 1 98 81 GLY B N 1
ATOM 3193 C CA . GLY B 1 81 ? 3.781 -15.984 -23.172 1 98 81 GLY B CA 1
ATOM 3194 C C . GLY B 1 81 ? 5.035 -16.062 -22.328 1 98 81 GLY B C 1
ATOM 3195 O O . GLY B 1 81 ? 5.453 -15.055 -21.75 1 98 81 GLY B O 1
ATOM 3196 N N . ALA B 1 82 ? 5.586 -17.297 -22.234 1 98.19 82 ALA B N 1
ATOM 3197 C CA . ALA B 1 82 ? 6.785 -17.531 -21.438 1 98.19 82 ALA B CA 1
ATOM 3198 C C . ALA B 1 82 ? 7.789 -18.391 -22.203 1 98.19 82 ALA B C 1
ATOM 3200 O O . ALA B 1 82 ? 7.398 -19.266 -23 1 98.19 82 ALA B O 1
ATOM 3201 N N . LEU B 1 83 ? 9.031 -18.109 -22.016 1 97.62 83 LEU B N 1
ATOM 3202 C CA . LEU B 1 83 ? 10.141 -18.953 -22.484 1 97.62 83 LEU B CA 1
ATOM 3203 C C . LEU B 1 83 ? 10.766 -19.719 -21.328 1 97.62 83 LEU B C 1
ATOM 3205 O O . LEU B 1 83 ? 11.141 -19.125 -20.312 1 97.62 83 LEU B O 1
ATOM 3209 N N . TRP B 1 84 ? 10.859 -21.016 -21.5 1 97.31 84 TRP B N 1
ATOM 3210 C CA . TRP B 1 84 ? 11.297 -21.875 -20.406 1 97.31 84 TRP B CA 1
ATOM 3211 C C . TRP B 1 84 ? 12.555 -22.641 -20.781 1 97.31 84 TRP B C 1
ATOM 3213 O O . TRP B 1 84 ? 12.594 -23.281 -21.844 1 97.31 84 TRP B O 1
ATOM 3223 N N . TRP B 1 85 ? 13.648 -22.5 -19.984 1 96.12 85 TRP B N 1
ATOM 3224 C CA . TRP B 1 85 ? 14.836 -23.328 -20.125 1 96.12 85 TRP B CA 1
ATOM 3225 C C . TRP B 1 85 ? 15.469 -23.625 -18.766 1 96.12 85 TRP B C 1
ATOM 3227 O O . TRP B 1 85 ? 16.688 -23.594 -18.625 1 96.12 85 TRP B O 1
ATOM 3237 N N . GLU B 1 86 ? 14.57 -23.719 -17.75 1 94.62 86 GLU B N 1
ATOM 3238 C CA . GLU B 1 86 ? 15.008 -24.031 -16.391 1 94.62 86 GLU B CA 1
ATOM 3239 C C . GLU B 1 86 ? 15.844 -25.312 -16.359 1 94.62 86 GLU B C 1
ATOM 3241 O O . GLU B 1 86 ? 16.781 -25.422 -15.555 1 94.62 86 GLU B O 1
ATOM 3246 N N . GLU B 1 87 ? 15.461 -26.25 -17.188 1 95.31 87 GLU B N 1
ATOM 3247 C CA . GLU B 1 87 ? 16.219 -27.484 -17.375 1 95.31 87 GLU B CA 1
ATOM 3248 C C . GLU B 1 87 ? 16.578 -27.688 -18.844 1 95.31 87 GLU B C 1
ATOM 3250 O O . GLU B 1 87 ? 15.914 -27.172 -19.734 1 95.31 87 GLU B O 1
ATOM 3255 N N . GLN B 1 88 ? 17.672 -28.547 -19.078 1 96.19 88 GLN B N 1
ATOM 3256 C CA . GLN B 1 88 ? 18.141 -28.859 -20.422 1 96.19 88 GLN B CA 1
ATOM 3257 C C . GLN B 1 88 ? 18.219 -30.359 -20.641 1 96.19 88 GLN B C 1
ATOM 3259 O O . GLN B 1 88 ? 18.094 -31.141 -19.688 1 96.19 88 GLN B O 1
ATOM 3264 N N . GLY B 1 89 ? 18.359 -30.75 -21.859 1 96.44 89 GLY B N 1
ATOM 3265 C CA . GLY B 1 89 ? 18.469 -32.156 -22.172 1 96.44 89 GLY B CA 1
ATOM 3266 C C . GLY B 1 89 ? 17.219 -32.938 -21.828 1 96.44 89 GLY B C 1
ATOM 3267 O O . GLY B 1 89 ? 16.125 -32.594 -22.25 1 96.44 89 GLY B O 1
ATOM 3268 N N . ARG B 1 90 ? 17.344 -33.938 -20.969 1 97.38 90 ARG B N 1
ATOM 3269 C CA . ARG B 1 90 ? 16.234 -34.812 -20.609 1 97.38 90 ARG B CA 1
ATOM 3270 C C . ARG B 1 90 ? 15.164 -34.031 -19.859 1 97.38 90 ARG B C 1
ATOM 3272 O O . ARG B 1 90 ? 13.969 -34.312 -20 1 97.38 90 ARG B O 1
ATOM 3279 N N . GLY B 1 91 ? 15.641 -33.094 -19.078 1 96.25 91 GLY B N 1
ATOM 3280 C CA . GLY B 1 91 ? 14.688 -32.281 -18.328 1 96.25 91 GLY B CA 1
ATOM 3281 C C . GLY B 1 91 ? 13.766 -31.469 -19.219 1 96.25 91 GLY B C 1
ATOM 3282 O O . GLY B 1 91 ? 12.57 -31.375 -18.953 1 96.25 91 GLY B O 1
ATOM 3283 N N . LEU B 1 92 ? 14.336 -30.891 -20.234 1 97.44 92 LEU B N 1
ATOM 3284 C CA . LEU B 1 92 ? 13.555 -30.109 -21.188 1 97.44 92 LEU B CA 1
ATOM 3285 C C . LEU B 1 92 ? 12.547 -30.984 -21.906 1 97.44 92 LEU B C 1
ATOM 3287 O O . LEU B 1 92 ? 11.375 -30.625 -22.047 1 97.44 92 LEU B O 1
ATOM 3291 N N . THR B 1 93 ? 12.961 -32.125 -22.312 1 97.62 93 THR B N 1
ATOM 3292 C CA . THR B 1 93 ? 12.102 -33.062 -23.031 1 97.62 93 THR B CA 1
ATOM 3293 C C . THR B 1 93 ? 10.969 -33.562 -22.125 1 97.62 93 THR B C 1
ATOM 3295 O O . THR B 1 93 ? 9.82 -33.656 -22.562 1 97.62 93 THR B O 1
ATOM 3298 N N . LYS B 1 94 ? 11.328 -33.875 -20.922 1 97.69 94 LYS B N 1
ATOM 3299 C CA . LYS B 1 94 ? 10.328 -34.344 -19.969 1 97.69 94 LYS B CA 1
ATOM 3300 C C . LYS B 1 94 ? 9.25 -33.281 -19.75 1 97.69 94 LYS B C 1
ATOM 3302 O O . LYS B 1 94 ? 8.062 -33.594 -19.688 1 97.69 94 LYS B O 1
ATOM 3307 N N . LYS B 1 95 ? 9.68 -32.062 -19.594 1 97.56 95 LYS B N 1
ATOM 3308 C CA . LYS B 1 95 ? 8.742 -30.953 -19.406 1 97.56 95 LYS B CA 1
ATOM 3309 C C . LYS B 1 95 ? 7.832 -30.812 -20.625 1 97.56 95 LYS B C 1
ATOM 3311 O O . LYS B 1 95 ? 6.613 -30.672 -20.484 1 97.56 95 LYS B O 1
ATOM 3316 N N . HIS B 1 96 ? 8.375 -30.875 -21.781 1 98.19 96 HIS B N 1
ATOM 3317 C CA . HIS B 1 96 ? 7.609 -30.781 -23.016 1 98.19 96 HIS B CA 1
ATOM 3318 C C . HIS B 1 96 ? 6.578 -31.906 -23.109 1 98.19 96 HIS B C 1
ATOM 3320 O O . HIS B 1 96 ? 5.402 -31.641 -23.375 1 98.19 96 HIS B O 1
ATOM 3326 N N . ASP B 1 97 ? 7.012 -33.094 -22.844 1 98.25 97 ASP B N 1
ATOM 3327 C CA . ASP B 1 97 ? 6.152 -34.25 -23.016 1 98.25 97 ASP B CA 1
ATOM 3328 C C . ASP B 1 97 ? 5.027 -34.25 -21.984 1 98.25 97 ASP B C 1
ATOM 3330 O O . ASP B 1 97 ? 3.883 -34.594 -22.297 1 98.25 97 ASP B O 1
ATOM 3334 N N . ALA B 1 98 ? 5.363 -33.938 -20.781 1 97.88 98 ALA B N 1
ATOM 3335 C CA . ALA B 1 98 ? 4.363 -33.875 -19.719 1 97.88 98 ALA B CA 1
ATOM 3336 C C . ALA B 1 98 ? 3.244 -32.906 -20.078 1 97.88 98 ALA B C 1
ATOM 3338 O O . ALA B 1 98 ? 2.062 -33.219 -19.938 1 97.88 98 ALA B O 1
ATOM 3339 N N . LEU B 1 99 ? 3.6 -31.734 -20.516 1 98.38 99 LEU B N 1
ATOM 3340 C CA . LEU B 1 99 ? 2.617 -30.703 -20.859 1 98.38 99 LEU B CA 1
ATOM 3341 C C . LEU B 1 99 ? 1.834 -31.094 -22.109 1 98.38 99 LEU B C 1
ATOM 3343 O O . LEU B 1 99 ? 0.622 -30.891 -22.172 1 98.38 99 LEU B O 1
ATOM 3347 N N . SER B 1 100 ? 2.539 -31.719 -23.062 1 98.19 100 SER B N 1
ATOM 3348 C CA . SER B 1 100 ? 1.874 -32.188 -24.266 1 98.19 100 SER B CA 1
ATOM 3349 C C . SER B 1 100 ? 0.833 -33.25 -23.938 1 98.19 100 SER B C 1
ATOM 3351 O O . SER B 1 100 ? -0.27 -33.25 -24.484 1 98.19 100 SER B O 1
ATOM 3353 N N . ASP B 1 101 ? 1.175 -34.094 -23.047 1 98 101 ASP B N 1
ATOM 3354 C CA . ASP B 1 101 ? 0.278 -35.188 -22.625 1 98 101 ASP B CA 1
ATOM 3355 C C . ASP B 1 101 ? -0.975 -34.625 -21.953 1 98 101 ASP B C 1
ATOM 3357 O O . ASP B 1 101 ? -2.051 -35.219 -22.047 1 98 101 ASP B O 1
ATOM 3361 N N . LEU B 1 102 ? -0.842 -33.5 -21.344 1 98.12 102 LEU B N 1
ATOM 3362 C CA . LEU B 1 102 ? -1.958 -32.844 -20.656 1 98.12 102 LEU B CA 1
ATOM 3363 C C . LEU B 1 102 ? -2.762 -31.984 -21.625 1 98.12 102 LEU B C 1
ATOM 3365 O O . LEU B 1 102 ? -3.785 -31.406 -21.25 1 98.12 102 LEU B O 1
ATOM 3369 N N . GLY B 1 103 ? -2.248 -31.859 -22.844 1 98 103 GLY B N 1
ATOM 3370 C CA . GLY B 1 103 ? -2.91 -31.031 -23.828 1 98 103 GLY B CA 1
ATOM 3371 C C . GLY B 1 103 ? -2.623 -29.547 -23.656 1 98 103 GLY B C 1
ATOM 3372 O O . GLY B 1 103 ? -3.361 -28.703 -24.172 1 98 103 GLY B O 1
ATOM 3373 N N . TYR B 1 104 ? -1.636 -29.234 -22.859 1 98.38 104 TYR B N 1
ATOM 3374 C CA . TYR B 1 104 ? -1.254 -27.844 -22.625 1 98.38 104 TYR B CA 1
ATOM 3375 C C . TYR B 1 104 ? -0.364 -27.344 -23.75 1 98.38 104 TYR B C 1
ATOM 3377 O O . TYR B 1 104 ? 0.605 -28 -24.125 1 98.38 104 TYR B O 1
ATOM 3385 N N . PRO B 1 105 ? -0.69 -26.188 -24.391 1 98.44 105 PRO B N 1
ATOM 3386 C CA . PRO B 1 105 ? 0.118 -25.672 -25.484 1 98.44 105 PRO B CA 1
ATOM 3387 C C . PRO B 1 105 ? 1.581 -25.469 -25.109 1 98.44 105 PRO B C 1
ATOM 3389 O O . PRO B 1 105 ? 1.877 -24.734 -24.156 1 98.44 105 PRO B O 1
ATOM 3392 N N . VAL B 1 106 ? 2.465 -26.094 -25.75 1 98.44 106 VAL B N 1
ATOM 3393 C CA . VAL B 1 106 ? 3.906 -26.016 -25.547 1 98.44 106 VAL B CA 1
ATOM 3394 C C . VAL B 1 106 ? 4.633 -26.266 -26.859 1 98.44 106 VAL B C 1
ATOM 3396 O O . VAL B 1 106 ? 4.215 -27.109 -27.656 1 98.44 106 VAL B O 1
ATOM 3399 N N . GLU B 1 107 ? 5.66 -25.453 -27.141 1 97.69 107 GLU B N 1
ATOM 3400 C CA . GLU B 1 107 ? 6.434 -25.562 -28.375 1 97.69 107 GLU B CA 1
ATOM 3401 C C . GLU B 1 107 ? 7.934 -25.609 -28.078 1 97.69 107 GLU B C 1
ATOM 3403 O O . GLU B 1 107 ? 8.43 -24.844 -27.25 1 97.69 107 GLU B O 1
ATOM 3408 N N . LYS B 1 108 ? 8.586 -26.484 -28.734 1 97.25 108 LYS B N 1
ATOM 3409 C CA . LYS B 1 108 ? 10.047 -26.469 -28.703 1 97.25 108 LYS B CA 1
ATOM 3410 C C . LYS B 1 108 ? 10.609 -25.422 -29.672 1 97.25 108 LYS B C 1
ATOM 3412 O O . LYS B 1 108 ? 10.195 -25.344 -30.828 1 97.25 108 LYS B O 1
ATOM 3417 N N . MET B 1 109 ? 11.445 -24.594 -29.125 1 96.44 109 MET B N 1
ATOM 3418 C CA . MET B 1 109 ? 12.047 -23.516 -29.922 1 96.44 109 MET B CA 1
ATOM 3419 C C . MET B 1 109 ? 13.562 -23.688 -30 1 96.44 109 MET B C 1
ATOM 3421 O O . MET B 1 109 ? 14.188 -24.141 -29.031 1 96.44 109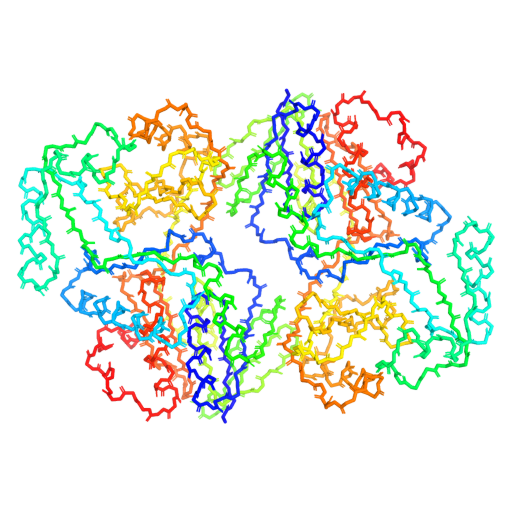 MET B O 1
ATOM 3425 N N . GLU B 1 110 ? 14.086 -23.219 -31.172 1 95.06 110 GLU B N 1
ATOM 3426 C CA . GLU B 1 110 ? 15.539 -23.125 -31.312 1 95.06 110 GLU B CA 1
ATOM 3427 C C . GLU B 1 110 ? 16.031 -21.719 -30.969 1 95.06 110 GLU B C 1
ATOM 3429 O O . GLU B 1 110 ? 15.305 -20.734 -31.141 1 95.06 110 GLU B O 1
ATOM 3434 N N . LYS B 1 111 ? 17.203 -21.719 -30.594 1 94 111 LYS B N 1
ATOM 3435 C CA . LYS B 1 111 ? 17.844 -20.484 -30.172 1 94 111 LYS B CA 1
ATOM 3436 C C . LYS B 1 111 ? 17.656 -19.391 -31.219 1 94 111 LYS B C 1
ATOM 3438 O O . LYS B 1 111 ? 17.312 -18.25 -30.891 1 94 111 LYS B O 1
ATOM 3443 N N . VAL B 1 112 ? 17.797 -19.656 -32.438 1 91.56 112 VAL B N 1
ATOM 3444 C CA . VAL B 1 112 ? 17.766 -18.672 -33.531 1 91.56 112 VAL B CA 1
ATOM 3445 C C . VAL B 1 112 ? 16.375 -18.031 -33.594 1 91.56 112 VAL B C 1
ATOM 3447 O O . VAL B 1 112 ? 16.266 -16.812 -33.781 1 91.56 112 VAL B O 1
ATOM 3450 N N . ALA B 1 113 ? 15.445 -18.797 -33.469 1 92.19 113 ALA B N 1
ATOM 3451 C CA . ALA B 1 113 ? 14.078 -18.281 -33.5 1 92.19 113 ALA B CA 1
ATOM 3452 C C . ALA B 1 113 ? 13.805 -17.344 -32.344 1 92.19 113 ALA B C 1
ATOM 3454 O O . ALA B 1 113 ? 13.172 -16.297 -32.5 1 92.19 113 ALA B O 1
ATOM 3455 N N . VAL B 1 114 ? 14.273 -17.734 -31.188 1 93.06 114 VAL B N 1
ATOM 3456 C CA . VAL B 1 114 ? 14.055 -16.938 -29.984 1 93.06 114 VAL B CA 1
ATOM 3457 C C . VAL B 1 114 ? 14.828 -15.625 -30.078 1 93.06 114 VAL B C 1
ATOM 3459 O O . VAL B 1 114 ? 14.328 -14.57 -29.672 1 93.06 114 VAL B O 1
ATOM 3462 N N . CYS B 1 115 ? 15.992 -15.648 -30.594 1 91.69 115 CYS B N 1
ATOM 3463 C CA . CYS B 1 115 ? 16.812 -14.453 -30.75 1 91.69 115 CYS B CA 1
ATOM 3464 C C . CYS B 1 115 ? 16.125 -13.438 -31.641 1 91.69 115 CYS B C 1
ATOM 3466 O O . CYS B 1 115 ? 16.266 -12.227 -31.438 1 91.69 115 CYS B O 1
ATOM 3468 N N . ASN B 1 116 ? 15.375 -13.883 -32.594 1 91 116 ASN B N 1
ATOM 3469 C CA . ASN B 1 116 ? 14.633 -12.992 -33.469 1 91 116 ASN B CA 1
ATOM 3470 C C . ASN B 1 116 ? 13.469 -12.328 -32.719 1 91 116 ASN B C 1
ATOM 3472 O O . ASN B 1 116 ? 13.172 -11.148 -32.969 1 91 116 ASN B O 1
ATOM 3476 N N . GLN B 1 117 ? 12.922 -13.047 -31.891 1 90 117 GLN B N 1
ATOM 3477 C CA . GLN B 1 117 ? 11.766 -12.555 -31.156 1 90 117 GLN B CA 1
ATOM 3478 C C . GLN B 1 117 ? 12.195 -11.688 -29.969 1 90 117 GLN B C 1
ATOM 3480 O O . GLN B 1 117 ? 11.469 -10.781 -29.562 1 90 117 GLN B O 1
ATOM 3485 N N . GLU B 1 118 ? 13.305 -12.062 -29.422 1 93.88 118 GLU B N 1
ATOM 3486 C CA . GLU B 1 118 ? 13.859 -11.391 -28.25 1 93.88 118 GLU B CA 1
ATOM 3487 C C . GLU B 1 118 ? 15.289 -10.922 -28.5 1 93.88 118 GLU B C 1
ATOM 3489 O O . GLU B 1 118 ? 16.234 -11.469 -27.938 1 93.88 118 GLU B O 1
ATOM 3494 N N . PRO B 1 119 ? 15.438 -9.844 -29.172 1 90.5 119 PRO B N 1
ATOM 3495 C CA . PRO B 1 119 ? 16.781 -9.43 -29.594 1 90.5 119 PRO B CA 1
ATOM 3496 C C . PRO B 1 119 ? 17.641 -8.938 -28.422 1 90.5 119 PRO B C 1
ATOM 3498 O O . PRO B 1 119 ? 18.859 -8.883 -28.547 1 90.5 119 PRO B O 1
ATOM 3501 N N . GLU B 1 120 ? 17 -8.602 -27.344 1 91.31 120 GLU B N 1
ATOM 3502 C CA . GLU B 1 120 ? 17.719 -8.07 -26.203 1 91.31 120 GLU B CA 1
ATOM 3503 C C . GLU B 1 120 ? 18.344 -9.195 -25.375 1 91.31 120 GLU B C 1
ATOM 3505 O O . GLU B 1 120 ? 19.188 -8.945 -24.516 1 91.31 120 GLU B O 1
ATOM 3510 N N . LEU B 1 121 ? 17.922 -10.43 -25.609 1 93.25 121 LEU B N 1
ATOM 3511 C CA . LEU B 1 121 ? 18.406 -11.555 -24.812 1 93.25 121 LEU B CA 1
ATOM 3512 C C . LEU B 1 121 ? 19.719 -12.094 -25.375 1 93.25 121 LEU B C 1
ATOM 3514 O O . LEU B 1 121 ? 19.891 -12.156 -26.594 1 93.25 121 LEU B O 1
ATOM 3518 N N . ARG B 1 122 ? 20.516 -12.445 -24.406 1 91.88 122 ARG B N 1
ATOM 3519 C CA . ARG B 1 122 ? 21.812 -13.031 -24.75 1 91.88 122 ARG B CA 1
ATOM 3520 C C . ARG B 1 122 ? 22 -14.367 -24.031 1 91.88 122 ARG B C 1
ATOM 3522 O O . ARG B 1 122 ? 21.234 -14.711 -23.125 1 91.88 122 ARG B O 1
ATOM 3529 N N . ASP B 1 123 ? 22.953 -15.164 -24.594 1 88.81 123 ASP B N 1
ATOM 3530 C CA . ASP B 1 123 ? 23.422 -16.391 -23.969 1 88.81 123 ASP B CA 1
ATOM 3531 C C . ASP B 1 123 ? 22.281 -17.375 -23.75 1 88.81 123 ASP B C 1
ATOM 3533 O O . ASP B 1 123 ? 22.172 -18 -22.703 1 88.81 123 ASP B O 1
ATOM 3537 N N . LEU B 1 124 ? 21.469 -17.453 -24.734 1 93.38 124 LEU B N 1
ATOM 3538 C CA . LEU B 1 124 ? 20.359 -18.406 -24.703 1 93.38 124 LEU B CA 1
ATOM 3539 C C . LEU B 1 124 ? 20.844 -19.812 -25.031 1 93.38 124 LEU B C 1
ATOM 3541 O O . LEU B 1 124 ? 21.797 -19.984 -25.797 1 93.38 124 LEU B O 1
ATOM 3545 N N . PRO B 1 125 ? 20.219 -20.797 -24.406 1 95.19 125 PRO B N 1
ATOM 3546 C CA . PRO B 1 125 ? 20.547 -22.156 -24.781 1 95.19 125 PRO B CA 1
ATOM 3547 C C . PRO B 1 125 ? 20.047 -22.516 -26.188 1 95.19 125 PRO B C 1
ATOM 3549 O O . PRO B 1 125 ? 19.281 -21.766 -26.781 1 95.19 125 PRO B O 1
ATOM 3552 N N . GLU B 1 126 ? 20.484 -23.688 -26.609 1 94.88 126 GLU B N 1
ATOM 3553 C CA . GLU B 1 126 ? 20.156 -24.094 -27.984 1 94.88 126 GLU B CA 1
ATOM 3554 C C . GLU B 1 126 ? 18.688 -24.438 -28.125 1 94.88 126 GLU B C 1
ATOM 3556 O O . GLU B 1 126 ? 18.094 -24.266 -29.188 1 94.88 126 GLU B O 1
ATOM 3561 N N . GLU B 1 127 ? 18.109 -24.984 -27.016 1 96.44 127 GLU B N 1
ATOM 3562 C CA . GLU B 1 127 ? 16.703 -25.359 -27.016 1 96.44 127 GLU B CA 1
ATOM 3563 C C . GLU B 1 127 ? 15.969 -24.75 -25.828 1 96.44 127 GLU B C 1
ATOM 3565 O O . GLU B 1 127 ? 16.516 -24.672 -24.734 1 96.44 127 GLU B O 1
ATOM 3570 N N . LEU B 1 128 ? 14.75 -24.328 -26.125 1 97.62 128 LEU B N 1
ATOM 3571 C CA . LEU B 1 128 ? 13.852 -23.766 -25.125 1 97.62 128 LEU B CA 1
ATOM 3572 C C . LEU B 1 128 ? 12.414 -24.219 -25.359 1 97.62 128 LEU B C 1
ATOM 3574 O O . LEU B 1 128 ? 12.102 -24.781 -26.422 1 97.62 128 LEU B O 1
ATOM 3578 N N . LEU B 1 129 ? 11.609 -24.047 -24.422 1 98.38 129 LEU B N 1
ATOM 3579 C CA . LEU B 1 129 ? 10.172 -24.25 -24.594 1 98.38 129 LEU B CA 1
ATOM 3580 C C . LEU B 1 129 ? 9.438 -22.906 -24.594 1 98.38 129 LEU B C 1
ATOM 3582 O O . LEU B 1 129 ? 9.789 -22 -23.812 1 98.38 129 LEU B O 1
ATOM 3586 N N . LEU B 1 130 ? 8.477 -22.766 -25.438 1 98.19 130 LEU B N 1
ATOM 3587 C CA . LEU B 1 130 ? 7.547 -21.656 -25.453 1 98.19 130 LEU B CA 1
ATOM 3588 C C . LEU B 1 130 ? 6.195 -22.062 -24.875 1 98.19 130 LEU B C 1
ATOM 3590 O O . LEU B 1 130 ? 5.625 -23.078 -25.281 1 98.19 130 LEU B O 1
ATOM 3594 N N . PHE B 1 131 ? 5.738 -21.406 -23.859 1 98.56 131 PHE B N 1
ATOM 3595 C CA . PHE B 1 131 ? 4.367 -21.469 -23.359 1 98.56 131 PHE B CA 1
ATOM 3596 C C . PHE B 1 131 ? 3.555 -20.281 -23.859 1 98.56 131 PHE B C 1
ATOM 3598 O O . PHE B 1 131 ? 3.463 -19.25 -23.172 1 98.56 131 PHE B O 1
ATOM 3605 N N . PRO B 1 132 ? 2.859 -20.422 -24.969 1 98.06 132 PRO B N 1
ATOM 3606 C CA . PRO B 1 132 ? 2.34 -19.25 -25.688 1 98.06 132 PRO B CA 1
ATOM 3607 C C . PRO B 1 132 ? 1.084 -18.672 -25.031 1 98.06 132 PRO B C 1
ATOM 3609 O O . PRO B 1 132 ? 0.685 -17.547 -25.328 1 98.06 132 PRO B O 1
ATOM 3612 N N . THR B 1 133 ? 0.448 -19.359 -24.141 1 98.31 133 THR B N 1
ATOM 3613 C CA . THR B 1 133 ? -0.853 -18.938 -23.641 1 98.31 133 THR B CA 1
ATOM 3614 C C . THR B 1 133 ? -0.718 -18.297 -22.25 1 98.31 133 THR B C 1
ATOM 3616 O O . THR B 1 133 ? -1.713 -17.891 -21.656 1 98.31 133 THR B O 1
ATOM 3619 N N . GLU B 1 134 ? 0.46 -18.203 -21.719 1 98.56 134 GLU B N 1
ATOM 3620 C CA . GLU B 1 134 ? 0.667 -17.672 -20.375 1 98.56 134 GLU B CA 1
ATOM 3621 C C . GLU B 1 134 ? 0.843 -16.156 -20.391 1 98.56 134 GLU B C 1
ATOM 3623 O O . GLU B 1 134 ? 0.983 -15.562 -21.469 1 98.56 134 GLU B O 1
ATOM 3628 N N . GLY B 1 135 ? 0.696 -15.562 -19.219 1 98.25 135 GLY B N 1
ATOM 3629 C CA . GLY B 1 135 ? 0.797 -14.109 -19.125 1 98.25 135 GLY B CA 1
ATOM 3630 C C . GLY B 1 135 ? 1.081 -13.625 -17.719 1 98.25 135 GLY B C 1
ATOM 3631 O O . GLY B 1 135 ? 1.544 -14.391 -16.875 1 98.25 135 GLY B O 1
ATOM 3632 N N . VAL B 1 136 ? 0.975 -12.281 -17.609 1 98.31 136 VAL B N 1
ATOM 3633 C CA . VAL B 1 136 ? 1.272 -11.656 -16.328 1 98.31 136 VAL B CA 1
ATOM 3634 C C . VAL B 1 136 ? 0.209 -10.617 -16 1 98.31 136 VAL B C 1
ATOM 3636 O O . VAL B 1 136 ? -0.436 -10.07 -16.906 1 98.31 136 VAL B O 1
ATOM 3639 N N . ALA B 1 137 ? 0.033 -10.438 -14.711 1 98.19 137 ALA B N 1
ATOM 3640 C CA . ALA B 1 137 ? -0.801 -9.359 -14.195 1 98.19 137 ALA B CA 1
ATOM 3641 C C . ALA B 1 137 ? 0.001 -8.438 -13.273 1 98.19 137 ALA B C 1
ATOM 3643 O O . ALA B 1 137 ? 0.854 -8.898 -12.516 1 98.19 137 ALA B O 1
ATOM 3644 N N . GLU B 1 138 ? -0.258 -7.137 -13.406 1 97.88 138 GLU B N 1
ATOM 3645 C CA . GLU B 1 138 ? 0.171 -6.227 -12.344 1 97.88 138 GLU B CA 1
ATOM 3646 C C . GLU B 1 138 ? -0.719 -6.355 -11.109 1 97.88 138 GLU B C 1
ATOM 3648 O O . GLU B 1 138 ? -1.729 -5.66 -10.992 1 97.88 138 GLU B O 1
ATOM 3653 N N . SER B 1 139 ? -0.323 -7.18 -10.242 1 96.88 139 SER B N 1
ATOM 3654 C CA . SER B 1 139 ? -1.207 -7.801 -9.266 1 96.88 139 SER B CA 1
ATOM 3655 C C . SER B 1 139 ? -1.857 -6.758 -8.359 1 96.88 139 SER B C 1
ATOM 3657 O O . SER B 1 139 ? -3.072 -6.777 -8.156 1 96.88 139 SER B O 1
ATOM 3659 N N . GLY B 1 140 ? -1.013 -5.809 -7.781 1 96.44 140 GLY B N 1
ATOM 3660 C CA . GLY B 1 140 ? -1.596 -4.766 -6.957 1 96.44 140 GLY B CA 1
ATOM 3661 C C . GLY B 1 140 ? -2.588 -3.893 -7.703 1 96.44 140 GLY B C 1
ATOM 3662 O O . GLY B 1 140 ? -3.674 -3.605 -7.199 1 96.44 140 GLY B O 1
ATOM 3663 N N . ALA B 1 141 ? -2.225 -3.506 -8.859 1 96.69 141 ALA B N 1
ATOM 3664 C CA . ALA B 1 141 ? -3.1 -2.688 -9.695 1 96.69 141 ALA B CA 1
ATOM 3665 C C . ALA B 1 141 ? -4.371 -3.445 -10.062 1 96.69 141 ALA B C 1
ATOM 3667 O O . ALA B 1 141 ? -5.465 -2.873 -10.055 1 96.69 141 ALA B O 1
ATOM 3668 N N . LEU B 1 142 ? -4.199 -4.688 -10.398 1 98.06 142 LEU B N 1
ATOM 3669 C CA . LEU B 1 142 ? -5.355 -5.496 -10.758 1 98.06 142 LEU B CA 1
ATOM 3670 C C . LEU B 1 142 ? -6.336 -5.598 -9.594 1 98.06 142 LEU B C 1
ATOM 3672 O O . LEU B 1 142 ? -7.543 -5.43 -9.781 1 98.06 142 LEU B O 1
ATOM 3676 N N . ALA B 1 143 ? -5.852 -5.836 -8.43 1 98.25 143 ALA B N 1
ATOM 3677 C CA . ALA B 1 143 ? -6.711 -5.891 -7.246 1 98.25 143 ALA B CA 1
ATOM 3678 C C . ALA B 1 143 ? -7.469 -4.578 -7.059 1 98.25 143 ALA B C 1
ATOM 3680 O O . ALA B 1 143 ? -8.68 -4.582 -6.824 1 98.25 143 ALA B O 1
ATOM 3681 N N . SER B 1 144 ? -6.77 -3.508 -7.203 1 96.31 144 SER B N 1
ATOM 3682 C CA . SER B 1 144 ? -7.363 -2.188 -7.031 1 96.31 144 SER B CA 1
ATOM 3683 C C . SER B 1 144 ? -8.469 -1.94 -8.047 1 96.31 144 SER B C 1
ATOM 3685 O O . SER B 1 144 ? -9.539 -1.438 -7.703 1 96.31 144 SER B O 1
ATOM 3687 N N . VAL B 1 145 ? -8.211 -2.279 -9.273 1 97 145 VAL B N 1
ATOM 3688 C CA . VAL B 1 145 ? -9.18 -2.047 -10.336 1 97 145 VAL B CA 1
ATOM 3689 C C . VAL B 1 145 ? -10.406 -2.926 -10.117 1 97 145 VAL B C 1
ATOM 3691 O O . VAL B 1 145 ? -11.539 -2.482 -10.32 1 97 145 VAL B O 1
ATOM 3694 N N . LEU B 1 146 ? -10.164 -4.129 -9.703 1 97.94 146 LEU B N 1
ATOM 3695 C CA . LEU B 1 146 ? -11.289 -5.023 -9.453 1 97.94 146 LEU B CA 1
ATOM 3696 C C . LEU B 1 146 ? -12.141 -4.516 -8.289 1 97.94 146 LEU B C 1
ATOM 3698 O O . LEU B 1 146 ? -13.367 -4.574 -8.344 1 97.94 146 LEU B O 1
ATOM 3702 N N . LEU B 1 147 ? -11.492 -4.055 -7.27 1 97.44 147 LEU B N 1
ATOM 3703 C CA . LEU B 1 147 ? -12.227 -3.498 -6.141 1 97.44 147 LEU B CA 1
ATOM 3704 C C . LEU B 1 147 ? -13.062 -2.295 -6.574 1 97.44 147 LEU B C 1
ATOM 3706 O O . LEU B 1 147 ? -14.242 -2.193 -6.23 1 97.44 147 LEU B O 1
ATOM 3710 N N . ALA B 1 148 ? -12.461 -1.446 -7.305 1 95.25 148 ALA B N 1
ATOM 3711 C CA . ALA B 1 148 ? -13.164 -0.262 -7.789 1 95.25 148 ALA B CA 1
ATOM 3712 C C . ALA B 1 148 ? -14.344 -0.649 -8.672 1 95.25 148 ALA B C 1
ATOM 3714 O O . ALA B 1 148 ? -15.445 -0.115 -8.516 1 95.25 148 ALA B O 1
ATOM 3715 N N . ALA B 1 149 ? -14.102 -1.588 -9.555 1 95.81 149 ALA B N 1
ATOM 3716 C CA . ALA B 1 149 ? -15.133 -2.02 -10.5 1 95.81 149 ALA B CA 1
ATOM 3717 C C . ALA B 1 149 ? -16.266 -2.74 -9.789 1 95.81 149 ALA B C 1
ATOM 3719 O O . ALA B 1 149 ? -17.406 -2.746 -10.266 1 95.81 149 ALA B O 1
ATOM 3720 N N . SER B 1 150 ? -15.938 -3.369 -8.688 1 96.44 150 SER B N 1
ATOM 3721 C CA . SER B 1 150 ? -16.938 -4.109 -7.934 1 96.44 150 SER B CA 1
ATOM 3722 C C . SER B 1 150 ? -18 -3.176 -7.359 1 96.44 150 SER B C 1
ATOM 3724 O O . SER B 1 150 ? -19.156 -3.578 -7.156 1 96.44 150 SER B O 1
ATOM 3726 N N . GLY B 1 151 ? -17.562 -1.958 -7.02 1 96 151 GLY B N 1
ATOM 3727 C CA . GLY B 1 151 ? -18.469 -1.059 -6.309 1 96 151 GLY B CA 1
ATOM 3728 C C . GLY B 1 151 ? -18.641 -1.426 -4.848 1 96 151 GLY B C 1
ATOM 3729 O O . GLY B 1 151 ? -19.453 -0.826 -4.145 1 96 151 GLY B O 1
ATOM 3730 N N . ALA B 1 152 ? -17.891 -2.348 -4.383 1 98 152 ALA B N 1
ATOM 3731 C CA . ALA B 1 152 ? -17.953 -2.738 -2.977 1 98 152 ALA B CA 1
ATOM 3732 C C . ALA B 1 152 ? -17.469 -1.61 -2.07 1 98 152 ALA B C 1
ATOM 3734 O O . ALA B 1 152 ? -16.75 -0.714 -2.516 1 98 152 ALA B O 1
ATOM 3735 N N . HIS B 1 153 ? -17.938 -1.663 -0.877 1 98.25 153 HIS B N 1
ATOM 3736 C CA . HIS B 1 153 ? -17.422 -0.764 0.144 1 98.25 153 HIS B CA 1
ATOM 3737 C C . HIS B 1 153 ? -16.094 -1.282 0.711 1 98.25 153 HIS B C 1
ATOM 3739 O O . HIS B 1 153 ? -15.93 -2.49 0.888 1 98.25 153 HIS B O 1
ATOM 3745 N N . LEU B 1 154 ? -15.242 -0.378 0.956 1 98.38 154 LEU B N 1
ATOM 3746 C CA . LEU B 1 154 ? -13.945 -0.766 1.496 1 98.38 154 LEU B CA 1
ATOM 3747 C C . LEU B 1 154 ? -13.727 -0.161 2.879 1 98.38 154 LEU B C 1
ATOM 3749 O O . LEU B 1 154 ? -13.852 1.053 3.059 1 98.38 154 LEU B O 1
ATOM 3753 N N . VAL B 1 155 ? -13.492 -0.952 3.822 1 98.06 155 VAL B N 1
ATOM 3754 C CA . VAL B 1 155 ? -13.062 -0.553 5.156 1 98.06 155 VAL B CA 1
ATOM 3755 C C . VAL B 1 155 ? -11.602 -0.941 5.367 1 98.06 155 VAL B C 1
ATOM 3757 O O . VAL B 1 155 ? -11.281 -2.123 5.52 1 98.06 155 VAL B O 1
ATOM 3760 N N . SER B 1 156 ? -10.719 0.015 5.406 1 96.94 156 SER B N 1
ATOM 3761 C CA . SER B 1 156 ? -9.281 -0.251 5.465 1 96.94 156 SER B CA 1
ATOM 3762 C C . SER B 1 156 ? -8.68 0.265 6.766 1 96.94 156 SER B C 1
ATOM 3764 O O . SER B 1 156 ? -9.242 1.151 7.41 1 96.94 156 SER B O 1
ATOM 3766 N N . GLY B 1 157 ? -7.5 -0.337 7.113 1 95.75 157 GLY B N 1
ATOM 3767 C CA . GLY B 1 157 ? -6.848 0.012 8.367 1 95.75 157 GLY B CA 1
ATOM 3768 C C . GLY B 1 157 ? -7.551 -0.558 9.586 1 95.75 157 GLY B C 1
ATOM 3769 O O . GLY B 1 157 ? -7.32 -0.107 10.711 1 95.75 157 GLY B O 1
ATOM 3770 N N . VAL B 1 158 ? -8.469 -1.481 9.375 1 96 158 VAL B N 1
ATOM 3771 C CA . VAL B 1 158 ? -9.305 -2.029 10.445 1 96 158 VAL B CA 1
ATOM 3772 C C . VAL B 1 158 ? -9.078 -3.535 10.555 1 96 158 VAL B C 1
ATOM 3774 O O . VAL B 1 158 ? -9.211 -4.266 9.57 1 96 158 VAL B O 1
ATOM 3777 N N . ARG B 1 159 ? -8.758 -3.973 11.719 1 96.31 159 ARG B N 1
ATOM 3778 C CA . ARG B 1 159 ? -8.508 -5.391 11.969 1 96.31 159 ARG B CA 1
ATOM 3779 C C . ARG B 1 159 ? -9.805 -6.117 12.328 1 96.31 159 ARG B C 1
ATOM 3781 O O . ARG B 1 159 ? -10.555 -5.664 13.188 1 96.31 159 ARG B O 1
ATOM 3788 N N . VAL B 1 160 ? -10.094 -7.207 11.617 1 98.06 160 VAL B N 1
ATOM 3789 C CA . VAL B 1 160 ? -11.148 -8.117 12.047 1 98.06 160 VAL B CA 1
ATOM 3790 C C . VAL B 1 160 ? -10.648 -8.984 13.195 1 98.06 160 VAL B C 1
ATOM 3792 O O . VAL B 1 160 ? -9.656 -9.711 13.055 1 98.06 160 VAL B O 1
ATOM 3795 N N . LYS B 1 161 ? -11.312 -8.914 14.289 1 97.75 161 LYS B N 1
ATOM 3796 C CA . LYS B 1 161 ? -10.883 -9.609 15.492 1 97.75 161 LYS B CA 1
ATOM 3797 C C . LYS B 1 161 ? -11.469 -11.023 15.555 1 97.75 161 LYS B C 1
ATOM 3799 O O . LYS B 1 161 ? -10.836 -11.945 16.062 1 97.75 161 LYS B O 1
ATOM 3804 N N . SER B 1 162 ? -12.742 -11.109 15.094 1 98.56 162 SER B N 1
ATOM 3805 C CA . SER B 1 162 ? -13.398 -12.414 15.148 1 98.56 162 SER B CA 1
ATOM 3806 C C . SER B 1 162 ? -14.617 -12.461 14.234 1 98.56 162 SER B C 1
ATOM 3808 O O . SER B 1 162 ? -15.141 -11.422 13.836 1 98.56 162 SER B O 1
ATOM 3810 N N . ILE B 1 163 ? -15.008 -13.672 13.906 1 98.62 163 ILE B N 1
ATOM 3811 C CA . ILE B 1 163 ? -16.25 -13.93 13.195 1 98.62 163 ILE B CA 1
ATOM 3812 C C . ILE B 1 163 ? -17.406 -14.078 14.195 1 98.62 163 ILE B C 1
ATOM 3814 O O . ILE B 1 163 ? -17.281 -14.836 15.164 1 98.62 163 ILE B O 1
ATOM 3818 N N . ALA B 1 164 ? -18.406 -13.344 13.992 1 98.5 164 ALA B N 1
ATOM 3819 C CA . ALA B 1 164 ? -19.594 -13.445 14.852 1 98.5 164 ALA B CA 1
ATOM 3820 C C . ALA B 1 164 ? -20.562 -14.492 14.312 1 98.5 164 ALA B C 1
ATOM 3822 O O . ALA B 1 164 ? -20.781 -14.586 13.102 1 98.5 164 ALA B O 1
ATOM 3823 N N . GLN B 1 165 ? -21.125 -15.305 15.203 1 97.19 165 GLN B N 1
ATOM 3824 C CA . GLN B 1 165 ? -22.094 -16.328 14.805 1 97.19 165 GLN B CA 1
ATOM 3825 C C . GLN B 1 165 ? -23.219 -16.438 15.82 1 97.19 165 GLN B C 1
ATOM 3827 O O . GLN B 1 165 ? -23.062 -16.078 16.984 1 97.19 165 GLN B O 1
ATOM 3832 N N . GLN B 1 166 ? -24.328 -16.75 15.32 1 96.25 166 GLN B N 1
ATOM 3833 C CA . GLN B 1 166 ? -25.531 -17.094 16.078 1 96.25 166 GLN B CA 1
ATOM 3834 C C . GLN B 1 166 ? -26.172 -18.375 15.547 1 96.25 166 GLN B C 1
ATOM 3836 O O . GLN B 1 166 ? -26.422 -18.5 14.352 1 96.25 166 GLN B O 1
ATOM 3841 N N . ASP B 1 167 ? -26.484 -19.375 16.406 1 95.38 167 ASP B N 1
ATOM 3842 C CA . ASP B 1 167 ? -27.109 -20.641 16.062 1 95.38 167 ASP B CA 1
ATOM 3843 C C . ASP B 1 167 ? -26.344 -21.344 14.938 1 95.38 167 ASP B C 1
ATOM 3845 O O . ASP B 1 167 ? -26.938 -21.734 13.93 1 95.38 167 ASP B O 1
ATOM 3849 N N . ARG B 1 168 ? -25.094 -21.25 14.945 1 95.06 168 ARG B N 1
ATOM 3850 C CA . ARG B 1 168 ? -24.172 -21.969 14.062 1 95.06 168 ARG B CA 1
ATOM 3851 C C . ARG B 1 168 ? -24.156 -21.344 12.672 1 95.06 168 ARG B C 1
ATOM 3853 O O . ARG B 1 168 ? -23.781 -22 11.695 1 95.06 168 ARG B O 1
ATOM 3860 N N . ALA B 1 169 ? -24.594 -20.109 12.664 1 98 169 ALA B N 1
ATOM 3861 C CA . ALA B 1 169 ? -24.547 -19.344 11.422 1 98 169 ALA B CA 1
ATOM 3862 C C . ALA B 1 169 ? -23.859 -18 11.633 1 98 169 ALA B C 1
ATOM 3864 O O . ALA B 1 169 ? -24.078 -17.344 12.656 1 98 169 ALA B O 1
ATOM 3865 N N . VAL B 1 170 ? -23.109 -17.594 10.641 1 98.06 170 VAL B N 1
ATOM 3866 C CA . VAL B 1 170 ? -22.438 -16.297 10.75 1 98.06 170 VAL B CA 1
ATOM 3867 C C . VAL B 1 170 ? -23.484 -15.18 10.766 1 98.06 170 VAL B C 1
ATOM 3869 O O . VAL B 1 170 ? -24.5 -15.273 10.086 1 98.06 170 VAL B O 1
ATOM 3872 N N . CYS B 1 171 ? -23.219 -14.133 11.523 1 98.44 171 CYS B N 1
ATOM 3873 C CA . CYS B 1 171 ? -24.094 -12.969 11.492 1 98.44 171 CYS B CA 1
ATOM 3874 C C . CYS B 1 171 ? -23.297 -11.68 11.336 1 98.44 171 CYS B C 1
ATOM 3876 O O . CYS B 1 171 ? -23.859 -10.586 11.359 1 98.44 171 CYS B O 1
ATOM 3878 N N . GLY B 1 172 ? -22 -11.758 11.211 1 98.5 172 GLY B N 1
ATOM 3879 C CA . GLY B 1 172 ? -21.156 -10.586 11.023 1 98.5 172 GLY B CA 1
ATOM 3880 C C . GLY B 1 172 ? -19.734 -10.805 11.484 1 98.5 172 GLY B C 1
ATOM 3881 O O . GLY B 1 172 ? -19.266 -11.945 11.57 1 98.5 172 GLY B O 1
ATOM 3882 N N . VAL B 1 173 ? -18.984 -9.688 11.656 1 98.69 173 VAL B N 1
ATOM 3883 C CA . VAL B 1 173 ? -17.609 -9.727 12.164 1 98.69 173 VAL B CA 1
ATOM 3884 C C . VAL B 1 173 ? -17.438 -8.672 13.25 1 98.69 173 VAL B C 1
ATOM 3886 O O . VAL B 1 173 ? -18.062 -7.613 13.203 1 98.69 173 VAL B O 1
ATOM 3889 N N . GLU B 1 174 ? -16.609 -9.016 14.234 1 98.12 174 GLU B N 1
ATOM 3890 C CA . GLU B 1 174 ? -16.141 -8.039 15.211 1 98.12 174 GLU B CA 1
ATOM 3891 C C . GLU B 1 174 ? -14.82 -7.41 14.773 1 98.12 174 GLU B C 1
ATOM 3893 O O . GLU B 1 174 ? -13.891 -8.117 14.375 1 98.12 174 GLU B O 1
ATOM 3898 N N . THR B 1 175 ? -14.805 -6.086 14.773 1 96.69 175 THR B N 1
ATOM 3899 C CA . THR B 1 175 ? -13.594 -5.375 14.375 1 96.69 175 THR B CA 1
ATOM 3900 C C . THR B 1 175 ? -13.125 -4.445 15.492 1 96.69 175 THR B C 1
ATOM 3902 O O . THR B 1 175 ? -13.781 -4.328 16.531 1 96.69 175 THR B O 1
ATOM 3905 N N . GLN B 1 176 ? -11.953 -3.865 15.289 1 91.88 176 GLN B N 1
ATOM 3906 C CA . GLN B 1 176 ? -11.453 -2.873 16.234 1 91.88 176 GLN B CA 1
ATOM 3907 C C . GLN B 1 176 ? -12.344 -1.633 16.25 1 91.88 176 GLN B C 1
ATOM 3909 O O . GLN B 1 176 ? -12.305 -0.851 17.203 1 91.88 176 GLN B O 1
ATOM 3914 N N . MET B 1 177 ? -13.234 -1.472 15.242 1 93.31 177 MET B N 1
ATOM 3915 C CA . MET B 1 177 ? -14.156 -0.341 15.18 1 93.31 177 MET B CA 1
ATOM 3916 C C . MET B 1 177 ? -15.578 -0.784 15.492 1 93.31 177 MET B C 1
ATOM 3918 O O . MET B 1 177 ? -16.531 -0.068 15.188 1 93.31 177 MET B O 1
ATOM 3922 N N . GLY B 1 178 ? -15.695 -2.02 15.961 1 95.12 178 GLY B N 1
ATOM 3923 C CA . GLY B 1 178 ? -17.016 -2.496 16.328 1 95.12 178 GLY B CA 1
ATOM 3924 C C . GLY B 1 178 ? -17.547 -3.564 15.391 1 95.12 178 GLY B C 1
ATOM 3925 O O . GLY B 1 178 ? -16.812 -4.07 14.539 1 95.12 178 GLY B O 1
ATOM 3926 N N . PHE B 1 179 ? -18.828 -3.855 15.562 1 97.12 179 PHE B N 1
ATOM 3927 C CA . PHE B 1 179 ? -19.5 -4.961 14.883 1 97.12 179 PHE B CA 1
ATOM 3928 C C . PHE B 1 179 ? -19.984 -4.535 13.508 1 97.12 179 PHE B C 1
ATOM 3930 O O . PHE B 1 179 ? -20.531 -3.434 13.344 1 97.12 179 PHE B O 1
ATOM 3937 N N . ILE B 1 180 ? -19.75 -5.348 12.508 1 97.69 180 ILE B N 1
ATOM 3938 C CA . ILE B 1 180 ? -20.312 -5.176 11.172 1 97.69 180 ILE B CA 1
ATOM 3939 C C . ILE B 1 180 ? -21.156 -6.387 10.797 1 97.69 180 ILE B C 1
ATOM 3941 O O . ILE B 1 180 ? -20.656 -7.508 10.719 1 97.69 180 ILE B O 1
ATOM 3945 N N . ALA B 1 181 ? -22.406 -6.172 10.531 1 97.88 181 ALA B N 1
ATOM 3946 C CA . ALA B 1 181 ? -23.344 -7.246 10.234 1 97.88 181 ALA B CA 1
ATOM 3947 C C . ALA B 1 181 ? -23.141 -7.777 8.82 1 97.88 181 ALA B C 1
ATOM 3949 O O . ALA B 1 181 ? -22.812 -7.016 7.906 1 97.88 181 ALA B O 1
ATOM 3950 N N . ALA B 1 182 ? -23.328 -9.062 8.617 1 98.44 182 ALA B N 1
ATOM 3951 C CA . ALA B 1 182 ? -23.266 -9.695 7.305 1 98.44 182 ALA B CA 1
ATOM 3952 C C . ALA B 1 182 ? -24 -11.031 7.301 1 98.44 182 ALA B C 1
ATOM 3954 O O . ALA B 1 182 ? -24.016 -11.734 8.312 1 98.44 182 ALA B O 1
ATOM 3955 N N . ASP B 1 183 ? -24.562 -11.367 6.207 1 98.44 183 ASP B N 1
ATOM 3956 C CA . ASP B 1 183 ? -25.234 -12.656 6.016 1 98.44 183 ASP B CA 1
ATOM 3957 C C . ASP B 1 183 ? -24.203 -13.75 5.723 1 98.44 183 ASP B C 1
ATOM 3959 O O . ASP B 1 183 ? -24.422 -14.914 6.062 1 98.44 183 ASP B O 1
ATOM 3963 N N . LYS B 1 184 ? -23.156 -13.398 5.02 1 98.81 184 LYS B N 1
ATOM 3964 C CA . LYS B 1 184 ? -22.047 -14.266 4.645 1 98.81 184 LYS B CA 1
ATOM 3965 C C . LYS B 1 184 ? -20.719 -13.586 4.887 1 98.81 184 LYS B C 1
ATOM 3967 O O . LYS B 1 184 ? -20.609 -12.359 4.805 1 98.81 184 LYS B O 1
ATOM 3972 N N . VAL B 1 185 ? -19.719 -14.367 5.188 1 98.94 185 VAL B N 1
ATOM 3973 C CA . VAL B 1 185 ? -18.359 -13.875 5.387 1 98.94 185 VAL B CA 1
ATOM 3974 C C . VAL B 1 185 ? -17.391 -14.734 4.586 1 98.94 185 VAL B C 1
ATOM 3976 O O . VAL B 1 185 ? -17.469 -15.961 4.594 1 98.94 185 VAL B O 1
ATOM 3979 N N . VAL B 1 186 ? -16.516 -14.109 3.85 1 98.94 186 VAL B N 1
ATOM 3980 C CA . VAL B 1 186 ? -15.438 -14.797 3.133 1 98.94 186 VAL B CA 1
ATOM 3981 C C . VAL B 1 186 ? -14.086 -14.359 3.697 1 98.94 186 VAL B C 1
ATOM 3983 O O . VAL B 1 186 ? -13.766 -13.172 3.717 1 98.94 186 VAL B O 1
ATOM 3986 N N . VAL B 1 187 ? -13.32 -15.32 4.168 1 98.94 187 VAL B N 1
ATOM 3987 C CA . VAL B 1 187 ? -11.969 -15.055 4.656 1 98.94 187 VAL B CA 1
ATOM 3988 C C . VAL B 1 187 ? -10.961 -15.227 3.523 1 98.94 187 VAL B C 1
ATOM 3990 O O . VAL B 1 187 ? -10.625 -16.359 3.158 1 98.94 187 VAL B O 1
ATOM 3993 N N . ALA B 1 188 ? -10.531 -14.18 2.969 1 98.75 188 ALA B N 1
ATOM 3994 C CA . ALA B 1 188 ? -9.484 -14.117 1.945 1 98.75 188 ALA B CA 1
ATOM 3995 C C . ALA B 1 188 ? -8.297 -13.297 2.428 1 98.75 188 ALA B C 1
ATOM 3997 O O . ALA B 1 188 ? -7.809 -12.414 1.715 1 98.75 188 ALA B O 1
ATOM 3998 N N . ALA B 1 189 ? -7.77 -13.625 3.611 1 98.12 189 ALA B N 1
ATOM 3999 C CA . ALA B 1 189 ? -6.793 -12.797 4.316 1 98.12 189 ALA B CA 1
ATOM 4000 C C . ALA B 1 189 ? -5.395 -13.398 4.227 1 98.12 189 ALA B C 1
ATOM 4002 O O . ALA B 1 189 ? -4.539 -13.133 5.074 1 98.12 189 ALA B O 1
ATOM 4003 N N . GLY B 1 190 ? -5.148 -14.281 3.271 1 97.5 190 GLY B N 1
ATOM 4004 C CA . GLY B 1 190 ? -3.822 -14.844 3.102 1 97.5 190 G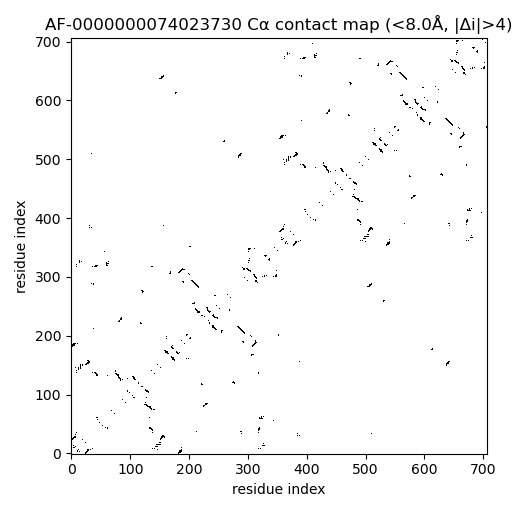LY B CA 1
ATOM 4005 C C . GLY B 1 190 ? -3.252 -15.43 4.383 1 97.5 190 GLY B C 1
ATOM 4006 O O . GLY B 1 190 ? -3.896 -16.25 5.039 1 97.5 190 GLY B O 1
ATOM 4007 N N . ASN B 1 191 ? -2.127 -14.977 4.828 1 96.94 191 ASN B N 1
ATOM 4008 C CA . ASN B 1 191 ? -1.434 -15.492 6 1 96.94 191 ASN B CA 1
ATOM 4009 C C . ASN B 1 191 ? -2.148 -15.102 7.293 1 96.94 191 ASN B C 1
ATOM 4011 O O . ASN B 1 191 ? -1.859 -15.656 8.359 1 96.94 191 ASN B O 1
ATOM 4015 N N . GLY B 1 192 ? -3.062 -14.164 7.207 1 97.5 192 GLY B N 1
ATOM 4016 C CA . GLY B 1 192 ? -3.842 -13.766 8.367 1 97.5 192 GLY B CA 1
ATOM 4017 C C . GLY B 1 192 ? -5.066 -14.641 8.586 1 97.5 192 GLY B C 1
ATOM 4018 O O . GLY B 1 192 ? -5.715 -14.555 9.633 1 97.5 192 GLY B O 1
ATOM 4019 N N . ALA B 1 193 ? -5.355 -15.531 7.66 1 98.25 193 ALA B N 1
ATOM 4020 C CA . ALA B 1 193 ? -6.59 -16.312 7.66 1 98.25 193 ALA B CA 1
ATOM 4021 C C . ALA B 1 193 ? -6.648 -17.234 8.867 1 98.25 193 ALA B C 1
ATOM 4023 O O . ALA B 1 193 ? -7.68 -17.328 9.539 1 98.25 193 ALA B O 1
ATOM 4024 N N . PRO B 1 194 ? -5.516 -17.906 9.266 1 98.44 194 PRO B N 1
ATOM 4025 C CA . PRO B 1 194 ? -5.586 -18.844 10.375 1 98.44 194 PRO B CA 1
ATOM 4026 C C . PRO B 1 194 ? -6.074 -18.203 11.672 1 98.44 194 PRO B C 1
ATOM 4028 O O . PRO B 1 194 ? -6.918 -18.781 12.367 1 98.44 194 PRO B O 1
ATOM 4031 N N . ASP B 1 195 ? -5.582 -17.016 11.961 1 98.12 195 ASP B N 1
ATOM 4032 C CA . ASP B 1 195 ? -5.961 -16.344 13.195 1 98.12 195 ASP B CA 1
ATOM 4033 C C . ASP B 1 195 ? -7.449 -16 13.203 1 98.12 195 ASP B C 1
ATOM 4035 O O . ASP B 1 195 ? -8.109 -16.125 14.234 1 98.12 195 ASP B O 1
ATOM 4039 N N . ILE B 1 196 ? -7.98 -15.547 12.086 1 98.44 196 ILE B N 1
ATOM 4040 C CA . ILE B 1 196 ? -9.383 -15.18 11.969 1 98.44 196 ILE B CA 1
ATOM 4041 C C . ILE B 1 196 ? -10.258 -16.422 12.094 1 98.44 196 ILE B C 1
ATOM 4043 O O . ILE B 1 196 ? -11.234 -16.438 12.844 1 98.44 196 ILE B O 1
ATOM 4047 N N . LEU B 1 197 ? -9.875 -17.484 11.43 1 98.62 197 LEU B N 1
ATOM 4048 C CA . LEU B 1 197 ? -10.648 -18.734 11.406 1 98.62 197 LEU B CA 1
ATOM 4049 C C . LEU B 1 197 ? -10.641 -19.391 12.781 1 98.62 197 LEU B C 1
ATOM 4051 O O . LEU B 1 197 ? -11.633 -20.016 13.172 1 98.62 197 LEU B O 1
ATOM 4055 N N . ALA B 1 198 ? -9.562 -19.25 13.508 1 98.38 198 ALA B N 1
ATOM 4056 C CA . ALA B 1 198 ? -9.422 -19.859 14.82 1 98.38 198 ALA B CA 1
ATOM 4057 C C . ALA B 1 198 ? -10.492 -19.344 15.781 1 98.38 198 ALA B C 1
ATOM 4059 O O . ALA B 1 198 ? -10.859 -20.031 16.734 1 98.38 198 ALA B O 1
ATOM 4060 N N . THR B 1 199 ? -11.055 -18.219 15.523 1 98.38 199 THR B N 1
ATOM 4061 C CA . THR B 1 199 ? -12.039 -17.609 16.406 1 98.38 199 THR B CA 1
ATOM 4062 C C . THR B 1 199 ? -13.359 -18.359 16.359 1 98.38 199 THR B C 1
ATOM 4064 O O . THR B 1 199 ? -14.227 -18.172 17.219 1 98.38 199 THR B O 1
ATOM 4067 N N . VAL B 1 200 ? -13.547 -19.219 15.398 1 97.81 200 VAL B N 1
ATOM 4068 C CA . VAL B 1 200 ? -14.727 -20.062 15.312 1 97.81 200 VAL B CA 1
ATOM 4069 C C . VAL B 1 200 ? -14.312 -21.531 15.266 1 97.81 200 VAL B C 1
ATOM 4071 O O . VAL B 1 200 ? -14.977 -22.344 14.633 1 97.81 200 VAL B O 1
ATOM 4074 N N . ASP B 1 201 ? -13.133 -21.828 15.727 1 96.5 201 ASP B N 1
ATOM 4075 C CA . ASP B 1 201 ? -12.617 -23.172 15.945 1 96.5 201 ASP B CA 1
ATOM 4076 C C . ASP B 1 201 ? -12.328 -23.875 14.625 1 96.5 201 ASP B C 1
ATOM 4078 O O . ASP B 1 201 ? -12.547 -25.078 14.492 1 96.5 201 ASP B O 1
ATOM 4082 N N . VAL B 1 202 ? -11.992 -23.141 13.625 1 97.62 202 VAL B N 1
ATOM 4083 C CA . VAL B 1 202 ? -11.539 -23.703 12.359 1 97.62 202 VAL B CA 1
ATOM 4084 C C . VAL B 1 202 ? -10.016 -23.609 12.266 1 97.62 202 VAL B C 1
ATOM 4086 O O . VAL B 1 202 ? -9.438 -22.547 12.453 1 97.62 202 VAL B O 1
ATOM 4089 N N . THR B 1 203 ? -9.438 -24.719 11.984 1 97.56 203 THR B N 1
ATOM 4090 C CA . THR B 1 203 ? -7.98 -24.766 11.859 1 97.56 203 THR B CA 1
ATOM 4091 C C . THR B 1 203 ? -7.562 -24.719 10.391 1 97.56 203 THR B C 1
ATOM 4093 O O . THR B 1 203 ? -8.125 -25.422 9.547 1 97.56 203 THR B O 1
ATOM 4096 N N . LEU B 1 204 ? -6.629 -23.891 10.07 1 98.25 204 LEU B N 1
ATOM 4097 C CA . LEU B 1 204 ? -5.988 -23.812 8.766 1 98.25 204 LEU B CA 1
ATOM 4098 C C . LEU B 1 204 ? -4.469 -23.766 8.906 1 98.25 204 LEU B C 1
ATOM 4100 O O . LEU B 1 204 ? -3.889 -22.688 9.078 1 98.25 204 LEU B O 1
ATOM 4104 N N . PRO B 1 205 ? -3.855 -24.922 8.891 1 97.75 205 PRO B N 1
ATOM 4105 C CA . PRO B 1 205 ? -2.395 -24.922 8.992 1 97.75 205 PRO B CA 1
ATOM 4106 C C . PRO B 1 205 ? -1.714 -24.328 7.762 1 97.75 205 PRO B C 1
ATOM 4108 O O . PRO B 1 205 ? -2.105 -24.641 6.629 1 97.75 205 PRO B O 1
ATOM 4111 N N . MET B 1 206 ? -0.76 -23.531 7.996 1 97.56 206 MET B N 1
ATOM 4112 C CA . MET B 1 206 ? -0.042 -22.844 6.926 1 97.56 206 MET B CA 1
ATOM 4113 C C . MET B 1 206 ? 1.457 -23.109 7.023 1 97.56 206 MET B C 1
ATOM 4115 O O . MET B 1 206 ? 1.978 -23.375 8.109 1 97.56 206 MET B O 1
ATOM 4119 N N . LEU B 1 207 ? 2.17 -2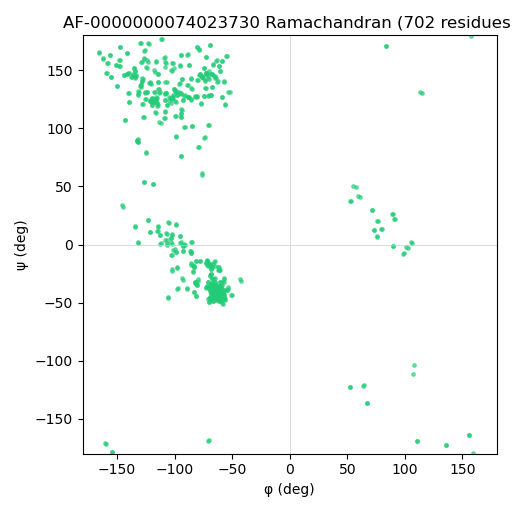3.062 5.945 1 96.31 207 LEU B N 1
ATOM 4120 C CA . LEU B 1 207 ? 3.627 -23.016 5.887 1 96.31 207 LEU B CA 1
ATOM 4121 C C . LEU B 1 207 ? 4.133 -21.578 5.965 1 96.31 207 LEU B C 1
ATOM 4123 O O . LEU B 1 207 ? 3.379 -20.641 5.703 1 96.31 207 LEU B O 1
ATOM 4127 N N . ILE B 1 208 ? 5.352 -21.375 6.434 1 94.44 208 ILE B N 1
ATOM 4128 C CA . ILE B 1 208 ? 6.062 -20.109 6.336 1 94.44 208 ILE B CA 1
ATOM 4129 C C . ILE B 1 208 ? 6.957 -20.109 5.098 1 94.44 208 ILE B C 1
ATOM 4131 O O . ILE B 1 208 ? 7.926 -20.859 5.027 1 94.44 208 ILE B O 1
ATOM 4135 N N . ARG B 1 209 ? 6.617 -19.344 4.105 1 94.25 209 ARG B N 1
ATOM 4136 C CA . ARG B 1 209 ? 7.305 -19.359 2.82 1 94.25 209 ARG B CA 1
ATOM 4137 C C . ARG B 1 209 ? 7.648 -17.938 2.363 1 94.25 209 ARG B C 1
ATOM 4139 O O . ARG B 1 209 ? 6.914 -17.344 1.571 1 94.25 209 ARG B O 1
ATOM 4146 N N . PRO B 1 210 ? 8.797 -17.453 2.781 1 92.62 210 PRO B N 1
ATOM 4147 C CA . PRO B 1 210 ? 9.219 -16.125 2.305 1 92.62 210 PRO B CA 1
ATOM 4148 C C . PRO B 1 210 ? 9.664 -16.141 0.842 1 92.62 210 PRO B C 1
ATOM 4150 O O . PRO B 1 210 ? 10.109 -17.172 0.34 1 92.62 210 PRO B O 1
ATOM 4153 N N . GLY B 1 211 ? 9.445 -15.078 0.158 1 91.88 211 GLY B N 1
ATOM 4154 C CA . GLY B 1 211 ? 9.961 -14.812 -1.173 1 91.88 211 GLY B CA 1
ATOM 4155 C C . GLY B 1 211 ? 10.469 -13.391 -1.339 1 91.88 211 GLY B C 1
ATOM 4156 O O . GLY B 1 211 ? 9.922 -12.453 -0.751 1 91.88 211 GLY B O 1
ATOM 4157 N N . ALA B 1 212 ? 11.531 -13.258 -2.109 1 93.25 212 ALA B N 1
ATOM 4158 C CA . ALA B 1 2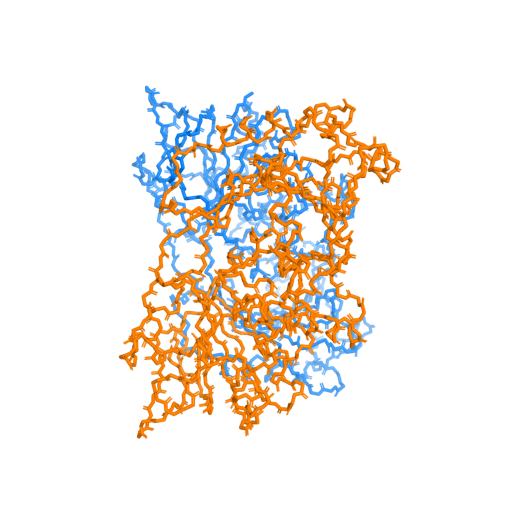12 ? 12.086 -11.938 -2.396 1 93.25 212 ALA B CA 1
ATOM 4159 C C . ALA B 1 212 ? 12.086 -11.656 -3.896 1 93.25 212 ALA B C 1
ATOM 4161 O O . ALA B 1 212 ? 12.367 -12.555 -4.703 1 93.25 212 ALA B O 1
ATOM 4162 N N . MET B 1 213 ? 11.719 -10.445 -4.199 1 95.62 213 MET B N 1
ATOM 4163 C CA . MET B 1 213 ? 11.758 -9.953 -5.574 1 95.62 213 MET B CA 1
ATOM 4164 C C . MET B 1 213 ? 12.789 -8.836 -5.727 1 95.62 213 MET B C 1
ATOM 4166 O O . MET B 1 213 ? 12.898 -7.965 -4.859 1 95.62 213 MET B O 1
ATOM 4170 N N . VAL B 1 214 ? 13.508 -8.836 -6.805 1 97.25 214 VAL B N 1
ATOM 4171 C CA . VAL B 1 214 ? 14.422 -7.754 -7.152 1 97.25 214 VAL B CA 1
ATOM 4172 C C . VAL B 1 214 ? 13.922 -7.031 -8.398 1 97.25 214 VAL B C 1
ATOM 4174 O O . VAL B 1 214 ? 13.516 -7.668 -9.375 1 97.25 214 VAL B O 1
ATOM 4177 N N . THR B 1 215 ? 13.867 -5.75 -8.328 1 97.94 215 THR B N 1
ATOM 4178 C CA . THR B 1 215 ? 13.617 -4.961 -9.531 1 97.94 215 THR B CA 1
ATOM 4179 C C . THR B 1 215 ? 14.828 -4.113 -9.891 1 97.94 215 THR B C 1
ATOM 4181 O O . THR B 1 215 ? 15.57 -3.67 -9.008 1 97.94 215 THR B O 1
ATOM 4184 N N . THR B 1 216 ? 15.031 -3.924 -11.172 1 96.94 216 THR B N 1
ATOM 4185 C CA . THR B 1 216 ? 16.078 -3.035 -11.664 1 96.94 216 THR B CA 1
ATOM 4186 C C . THR B 1 216 ? 15.523 -1.639 -11.93 1 96.94 216 THR B C 1
ATOM 4188 O O . THR B 1 216 ? 14.305 -1.438 -11.93 1 96.94 216 THR B O 1
ATOM 4191 N N . LYS B 1 217 ? 16.422 -0.691 -12.031 1 96.12 217 LYS B N 1
ATOM 4192 C CA . LYS B 1 217 ? 16.016 0.535 -12.719 1 96.12 217 LYS B CA 1
ATOM 4193 C C . LYS B 1 217 ? 15.562 0.246 -14.148 1 96.12 217 LYS B C 1
ATOM 4195 O O . LYS B 1 217 ? 15.844 -0.825 -14.688 1 96.12 217 LYS B O 1
ATOM 4200 N N . PRO B 1 218 ? 14.742 1.169 -14.758 1 94.62 218 PRO B N 1
ATOM 4201 C CA . PRO B 1 218 ? 14.266 0.913 -16.125 1 94.62 218 PRO B CA 1
ATOM 4202 C C . PRO B 1 218 ? 15.406 0.704 -17.125 1 94.62 218 PRO B C 1
ATOM 4204 O O . PRO B 1 218 ? 16.438 1.371 -17.031 1 94.62 218 PRO B O 1
ATOM 4207 N N . ILE B 1 219 ? 15.188 -0.229 -17.984 1 93.19 219 ILE B N 1
ATOM 4208 C CA . ILE B 1 219 ? 16.172 -0.469 -19.031 1 93.19 219 ILE B CA 1
ATOM 4209 C C . ILE B 1 219 ? 15.641 0.007 -20.375 1 93.19 219 ILE B C 1
ATOM 4211 O O . ILE B 1 219 ? 14.422 0.128 -20.562 1 93.19 219 ILE B O 1
ATOM 4215 N N . ALA B 1 220 ? 16.484 0.22 -21.328 1 88.81 220 ALA B N 1
ATOM 4216 C CA . ALA B 1 220 ? 16.109 0.705 -22.656 1 88.81 220 ALA B CA 1
ATOM 4217 C C . ALA B 1 220 ? 15.562 -0.431 -23.516 1 88.81 220 ALA B C 1
ATOM 4219 O O . ALA B 1 220 ? 14.641 -0.229 -24.312 1 88.81 220 ALA B O 1
ATOM 4220 N N . GLY B 1 221 ? 16 -1.578 -23.328 1 89.12 221 GLY B N 1
ATOM 4221 C CA . GLY B 1 221 ? 15.594 -2.711 -24.141 1 89.12 221 GLY B CA 1
ATOM 4222 C C . GLY B 1 221 ? 14.25 -3.291 -23.734 1 89.12 221 GLY B C 1
ATOM 4223 O O . GLY B 1 221 ? 13.664 -2.877 -22.734 1 89.12 221 GLY B O 1
ATOM 4224 N N . LYS B 1 222 ? 13.789 -4.215 -24.641 1 92.44 222 LYS B N 1
ATOM 4225 C CA . LYS B 1 222 ? 12.492 -4.844 -24.406 1 92.44 222 LYS B CA 1
ATOM 4226 C C . LYS B 1 222 ? 12.625 -6.355 -24.266 1 92.44 222 LYS B C 1
ATOM 4228 O O . LYS B 1 222 ? 13.273 -7 -25.094 1 92.44 222 LYS B O 1
ATOM 4233 N N . VAL B 1 223 ? 12.172 -6.859 -23.188 1 94.12 223 VAL B N 1
ATOM 4234 C CA . VAL B 1 223 ? 11.969 -8.289 -22.984 1 94.12 223 VAL B CA 1
ATOM 4235 C C . VAL B 1 223 ? 10.477 -8.609 -22.984 1 94.12 223 VAL B C 1
ATOM 4237 O O . VAL B 1 223 ? 9.758 -8.258 -22.047 1 94.12 223 VAL B O 1
ATOM 4240 N N . SER B 1 224 ? 10.008 -9.336 -23.922 1 95.19 224 SER B N 1
ATOM 4241 C CA . SER B 1 224 ? 8.57 -9.438 -24.172 1 95.19 224 SER B CA 1
ATOM 4242 C C . SER B 1 224 ? 7.965 -10.625 -23.438 1 95.19 224 SER B C 1
ATOM 4244 O O . SER B 1 224 ? 6.781 -10.609 -23.078 1 95.19 224 SER B O 1
ATOM 4246 N N . SER B 1 225 ? 8.711 -11.672 -23.203 1 97.12 225 SER B N 1
ATOM 4247 C CA . SER B 1 225 ? 8.195 -12.898 -22.609 1 97.12 225 SER B CA 1
ATOM 4248 C C . SER B 1 225 ? 8.562 -12.992 -21.125 1 97.12 225 SER B C 1
ATOM 4250 O O . SER B 1 225 ? 9.508 -12.336 -20.672 1 97.12 225 SER B O 1
ATOM 4252 N N . VAL B 1 226 ? 7.77 -13.75 -20.422 1 97.75 226 VAL B N 1
ATOM 4253 C CA . VAL B 1 226 ? 8.25 -14.219 -19.125 1 97.75 226 VAL B CA 1
ATOM 4254 C C . VAL B 1 226 ? 9.398 -15.203 -19.328 1 97.75 226 VAL B C 1
ATOM 4256 O O . VAL B 1 226 ? 9.289 -16.141 -20.125 1 97.75 226 VAL B O 1
ATOM 4259 N N . LEU B 1 227 ? 10.5 -14.969 -18.656 1 96.69 227 LEU B N 1
ATOM 4260 C CA . LEU B 1 227 ? 11.641 -15.867 -18.781 1 96.69 227 LEU B CA 1
ATOM 4261 C C . LEU B 1 227 ? 11.734 -16.781 -17.562 1 96.69 227 LEU B C 1
ATOM 4263 O O . LEU B 1 227 ? 11.711 -16.312 -16.422 1 96.69 227 LEU B O 1
ATOM 4267 N N . VAL B 1 228 ? 11.773 -18.078 -17.844 1 96.31 228 VAL B N 1
ATOM 4268 C CA . VAL B 1 228 ? 11.961 -19.078 -16.797 1 96.31 228 VAL B CA 1
ATOM 4269 C C . VAL B 1 228 ? 13.32 -19.75 -16.953 1 96.31 228 VAL B C 1
ATOM 4271 O O . VAL B 1 228 ? 13.484 -20.625 -17.812 1 96.31 228 VAL B O 1
ATOM 4274 N N . THR B 1 229 ? 14.266 -19.375 -16.094 1 94.56 229 THR B N 1
ATOM 4275 C CA . THR B 1 229 ? 15.641 -19.812 -16.234 1 94.56 229 THR B CA 1
ATOM 4276 C C . THR B 1 229 ? 16.016 -20.781 -15.109 1 94.56 229 THR B C 1
ATOM 4278 O O . THR B 1 229 ? 15.211 -21.016 -14.203 1 94.56 229 THR B O 1
ATOM 4281 N N . ALA B 1 230 ? 17.234 -21.297 -15.188 1 91.94 230 ALA B N 1
ATOM 4282 C CA . ALA B 1 230 ? 17.734 -22.172 -14.133 1 91.94 230 ALA B CA 1
ATOM 4283 C C . ALA B 1 230 ? 17.984 -21.406 -12.844 1 91.94 230 ALA B C 1
ATOM 4285 O O . ALA B 1 230 ? 18.078 -22 -11.766 1 91.94 230 ALA B O 1
ATOM 4286 N N . HIS B 1 231 ? 18.062 -20.078 -12.945 1 91.5 231 HIS B N 1
ATOM 4287 C CA . HIS B 1 231 ? 18.422 -19.25 -11.805 1 91.5 231 HIS B CA 1
ATOM 4288 C C . HIS B 1 231 ? 17.203 -18.578 -11.203 1 91.5 231 HIS B C 1
ATOM 4290 O O . HIS B 1 231 ? 17.234 -18.125 -10.055 1 91.5 231 HIS B O 1
ATOM 4296 N N . GLY B 1 232 ? 16.141 -18.438 -11.992 1 92.44 232 GLY B N 1
ATOM 4297 C CA . GLY B 1 232 ? 14.938 -17.75 -11.562 1 92.44 232 GLY B CA 1
ATOM 4298 C C . GLY B 1 232 ? 14.086 -17.266 -12.719 1 92.44 232 GLY B C 1
ATOM 4299 O O . GLY B 1 232 ? 14.398 -17.516 -13.883 1 92.44 232 GLY B O 1
ATOM 4300 N N . GLU B 1 233 ? 13.008 -16.641 -12.383 1 95.69 233 GLU B N 1
ATOM 4301 C CA . GLU B 1 233 ? 12.086 -16.078 -13.367 1 95.69 233 GLU B CA 1
ATOM 4302 C C . GLU B 1 233 ? 12.25 -14.57 -13.484 1 95.69 233 GLU B C 1
ATOM 4304 O O . GLU B 1 233 ? 12.562 -13.898 -12.5 1 95.69 233 GLU B O 1
ATOM 4309 N N . VAL B 1 234 ? 11.969 -14.047 -14.703 1 96.19 234 VAL B N 1
ATOM 4310 C CA . VAL B 1 234 ? 12.109 -12.617 -14.953 1 96.19 234 VAL B CA 1
ATOM 4311 C C . VAL B 1 234 ? 11.008 -12.156 -15.906 1 96.19 234 VAL B C 1
ATOM 4313 O O . VAL B 1 234 ? 10.602 -12.891 -16.797 1 96.19 234 VAL B O 1
ATOM 4316 N N . ARG B 1 235 ? 10.602 -10.969 -15.672 1 97.44 235 ARG B N 1
ATOM 4317 C CA . ARG B 1 235 ? 9.727 -10.273 -16.625 1 97.44 235 ARG B CA 1
ATOM 4318 C C . ARG B 1 235 ? 9.992 -8.773 -16.609 1 97.44 235 ARG B C 1
ATOM 4320 O O . ARG B 1 235 ? 10.578 -8.25 -15.664 1 97.44 235 ARG B O 1
ATOM 4327 N N . GLN B 1 236 ? 9.617 -8.141 -17.656 1 97.06 236 GLN B N 1
ATOM 4328 C CA . GLN B 1 236 ? 9.711 -6.688 -17.703 1 97.06 236 GLN B CA 1
ATOM 4329 C C . GLN B 1 236 ? 8.383 -6.035 -17.344 1 97.06 236 GLN B C 1
ATOM 4331 O O . GLN B 1 236 ? 7.328 -6.457 -17.812 1 97.06 236 GLN B O 1
ATOM 4336 N N . LEU B 1 237 ? 8.461 -5.094 -16.453 1 97.06 237 LEU B N 1
ATOM 4337 C CA . LEU B 1 237 ? 7.297 -4.312 -16.062 1 97.06 237 LEU B CA 1
ATOM 4338 C C . LEU B 1 237 ? 6.984 -3.238 -17.094 1 97.06 237 LEU B C 1
ATOM 4340 O O . LEU B 1 237 ? 7.82 -2.934 -17.953 1 97.06 237 LEU B O 1
ATOM 4344 N N . THR B 1 238 ? 5.824 -2.645 -16.969 1 94.12 238 THR B N 1
ATOM 4345 C CA . THR B 1 238 ? 5.332 -1.692 -17.953 1 94.12 238 THR B CA 1
ATOM 4346 C C . THR B 1 238 ? 6.164 -0.414 -17.938 1 94.12 238 THR B C 1
ATOM 4348 O O . THR B 1 238 ? 6.203 0.324 -18.922 1 94.12 238 THR B O 1
ATOM 4351 N N . ASP B 1 239 ? 6.824 -0.221 -16.844 1 93.44 239 ASP B N 1
ATOM 4352 C CA . ASP B 1 239 ? 7.598 1.013 -16.734 1 93.44 239 ASP B CA 1
ATOM 4353 C C . ASP B 1 239 ? 9.055 0.785 -17.141 1 93.44 239 ASP B C 1
ATOM 4355 O O . ASP B 1 239 ? 9.906 1.65 -16.922 1 93.44 239 ASP B O 1
ATOM 4359 N N . GLY B 1 240 ? 9.344 -0.371 -17.641 1 94.88 240 GLY B N 1
ATOM 4360 C CA . GLY B 1 240 ? 10.648 -0.655 -18.203 1 94.88 240 GLY B CA 1
ATOM 4361 C C . GLY B 1 240 ? 11.57 -1.385 -17.234 1 94.88 240 GLY B C 1
ATOM 4362 O O . GLY B 1 240 ? 12.633 -1.873 -17.641 1 94.88 240 GLY B O 1
ATOM 4363 N N . ARG B 1 241 ? 11.219 -1.54 -16.031 1 96.88 241 ARG B N 1
ATOM 4364 C CA . ARG B 1 241 ? 12.023 -2.266 -15.047 1 96.88 241 ARG B CA 1
ATOM 4365 C C . ARG B 1 241 ? 11.953 -3.771 -15.289 1 96.88 241 ARG B C 1
ATOM 4367 O O . ARG B 1 241 ? 10.945 -4.273 -15.797 1 96.88 241 ARG B O 1
ATOM 4374 N N . LEU B 1 242 ? 12.969 -4.43 -14.914 1 96.94 242 LEU B N 1
ATOM 4375 C CA . LEU B 1 242 ? 12.906 -5.883 -14.812 1 96.94 242 LEU B CA 1
ATOM 4376 C C . LEU B 1 242 ? 12.594 -6.324 -13.391 1 96.94 242 LEU B C 1
ATOM 4378 O O . LEU B 1 242 ? 13.109 -5.75 -12.43 1 96.94 242 LEU B O 1
ATOM 4382 N N . MET B 1 243 ? 11.781 -7.281 -13.281 1 97.88 243 MET B N 1
ATOM 4383 C CA . MET B 1 243 ? 11.477 -7.934 -12.016 1 97.88 243 MET B CA 1
ATOM 4384 C C . MET B 1 243 ? 11.922 -9.398 -12.039 1 97.88 243 MET B C 1
ATOM 4386 O O . MET B 1 243 ? 11.586 -10.133 -12.969 1 97.88 243 MET B O 1
ATOM 4390 N N . ALA B 1 244 ? 12.695 -9.75 -11.055 1 96.56 244 ALA B N 1
ATOM 4391 C CA . ALA B 1 244 ? 13.211 -11.109 -10.977 1 96.56 244 ALA B CA 1
ATOM 4392 C C . ALA B 1 244 ? 12.953 -11.711 -9.594 1 96.56 244 ALA B C 1
ATOM 4394 O O . ALA B 1 244 ? 13.094 -11.023 -8.578 1 96.56 244 ALA B O 1
ATOM 4395 N N . SER B 1 245 ? 12.562 -12.945 -9.633 1 92.44 245 SER B N 1
ATOM 4396 C CA . SER B 1 245 ? 12.469 -13.672 -8.375 1 92.44 245 SER B CA 1
ATOM 4397 C C . SER B 1 245 ? 13.852 -14.023 -7.832 1 92.44 245 SER B C 1
ATOM 4399 O O . SER B 1 245 ? 14.742 -14.398 -8.594 1 92.44 245 SER B O 1
ATOM 4401 N N . ALA B 1 246 ? 14.062 -13.805 -6.555 1 85.56 246 ALA B N 1
ATOM 4402 C CA . ALA B 1 246 ? 15.359 -14.102 -5.949 1 85.56 246 ALA B CA 1
ATOM 4403 C C . ALA B 1 246 ? 15.445 -15.562 -5.52 1 85.56 246 ALA B C 1
ATOM 4405 O O . ALA B 1 246 ? 16.516 -16.047 -5.137 1 85.56 246 ALA B O 1
ATOM 4406 N N . THR B 1 247 ? 14.391 -16.219 -5.41 1 73.81 247 THR B N 1
ATOM 4407 C CA . THR B 1 247 ? 14.375 -17.641 -5.059 1 73.81 247 THR B CA 1
ATOM 4408 C C . THR B 1 247 ? 14.359 -18.5 -6.309 1 73.81 247 THR B C 1
ATOM 4410 O O . THR B 1 247 ? 13.469 -18.375 -7.156 1 73.81 247 THR B O 1
ATOM 4413 N N . ALA B 1 248 ? 15.586 -19.266 -6.371 1 59.78 248 ALA B N 1
ATOM 4414 C CA . ALA B 1 248 ? 15.594 -20.234 -7.461 1 59.78 248 ALA B CA 1
ATOM 4415 C C . ALA B 1 248 ? 14.484 -21.266 -7.281 1 59.78 248 ALA B C 1
ATOM 4417 O O . ALA B 1 248 ? 14.188 -21.688 -6.16 1 59.78 248 ALA B O 1
ATOM 4418 N N . ASN B 1 249 ? 13.891 -21.625 -8.305 1 59.34 249 ASN B N 1
ATOM 4419 C CA . ASN B 1 249 ? 12.812 -22.609 -8.281 1 59.34 249 ASN B CA 1
ATOM 4420 C C . ASN B 1 249 ? 11.703 -22.203 -7.312 1 59.34 249 ASN B C 1
ATOM 4422 O O . ASN B 1 249 ? 11.383 -22.938 -6.379 1 59.34 249 ASN B O 1
ATOM 4426 N N . HIS B 1 250 ? 11.266 -20.984 -7.449 1 58.78 250 HIS B N 1
ATOM 4427 C CA . HIS B 1 250 ? 10.32 -20.297 -6.586 1 58.78 250 HIS B CA 1
ATOM 4428 C C . HIS B 1 250 ? 9.148 -21.188 -6.203 1 58.78 250 HIS B C 1
ATOM 4430 O O . HIS B 1 250 ? 8.703 -21.188 -5.051 1 58.78 250 HIS B O 1
ATOM 4436 N N . GLN B 1 251 ? 8.812 -22.047 -6.996 1 57.72 251 GLN B N 1
ATOM 4437 C CA . GLN B 1 251 ? 7.637 -22.891 -6.77 1 57.72 251 GLN B CA 1
ATOM 4438 C C . GLN B 1 251 ? 7.969 -24.078 -5.867 1 57.72 251 GLN B C 1
ATOM 4440 O O . GLN B 1 251 ? 7.09 -24.609 -5.195 1 57.72 251 GLN B O 1
ATOM 4445 N N . SER B 1 252 ? 9.227 -24.297 -5.848 1 59.75 252 SER B N 1
ATOM 4446 C CA . SER B 1 252 ? 9.609 -25.469 -5.062 1 59.75 252 SER B CA 1
ATOM 4447 C C . SER B 1 252 ? 10.391 -25.062 -3.816 1 59.75 252 SER B C 1
ATOM 4449 O O . SER B 1 252 ? 10.797 -25.922 -3.025 1 59.75 252 SER B O 1
ATOM 4451 N N . ASP B 1 253 ? 10.383 -23.812 -3.672 1 73.12 253 ASP B N 1
ATOM 4452 C CA . ASP B 1 253 ? 11.172 -23.328 -2.539 1 73.12 253 ASP B CA 1
ATOM 4453 C C . ASP B 1 253 ? 10.5 -23.688 -1.215 1 73.12 253 ASP B C 1
ATOM 4455 O O . ASP B 1 253 ? 9.312 -23.406 -1.021 1 73.12 253 ASP B O 1
ATOM 4459 N N . SER B 1 254 ? 11.242 -24.312 -0.308 1 75.38 254 SER B N 1
ATOM 4460 C CA . SER B 1 254 ? 10.695 -24.766 0.969 1 75.38 254 SER B CA 1
ATOM 4461 C C . SER B 1 254 ? 11.328 -24.016 2.135 1 75.38 254 SER B C 1
ATOM 4463 O O . SER B 1 254 ? 11.078 -24.344 3.299 1 75.38 254 SER B O 1
ATOM 4465 N N . ALA B 1 255 ? 12.023 -22.984 1.761 1 80.38 255 ALA B N 1
ATOM 4466 C CA . ALA B 1 255 ? 12.695 -22.234 2.824 1 80.38 255 ALA B CA 1
ATOM 4467 C C . ALA B 1 255 ? 11.688 -21.484 3.684 1 80.38 255 ALA B C 1
ATOM 4469 O O . ALA B 1 255 ? 10.719 -20.922 3.166 1 80.38 255 ALA B O 1
ATOM 4470 N N . SER B 1 256 ? 12.008 -21.469 4.992 1 82.75 256 SER B N 1
ATOM 4471 C CA . SER B 1 256 ? 11.125 -20.766 5.93 1 82.75 256 SER B CA 1
ATOM 4472 C C . SER B 1 256 ? 11.75 -19.453 6.406 1 82.75 256 SER B C 1
ATOM 4474 O O . SER B 1 256 ? 11.164 -18.75 7.227 1 82.75 256 SER B O 1
ATOM 4476 N N . GLU B 1 257 ? 12.938 -19.188 5.875 1 80.25 257 GLU B N 1
ATOM 4477 C CA . GLU B 1 257 ? 13.648 -17.953 6.207 1 80.25 257 GLU B CA 1
ATOM 4478 C C . GLU B 1 257 ? 14.484 -17.469 5.027 1 80.25 257 GLU B C 1
ATOM 4480 O O . GLU B 1 257 ? 14.805 -18.234 4.121 1 80.25 257 GLU B O 1
ATOM 4485 N N . VAL B 1 258 ? 14.711 -16.172 4.984 1 79.62 258 VAL B N 1
ATOM 4486 C CA . VAL B 1 258 ? 15.688 -15.594 4.066 1 79.62 258 VAL B CA 1
ATOM 4487 C C . VAL B 1 258 ? 16.984 -15.312 4.812 1 79.62 258 VAL B C 1
ATOM 4489 O O . VAL B 1 258 ? 17 -14.531 5.77 1 79.62 258 VAL B O 1
ATOM 4492 N N . PHE B 1 259 ? 18.062 -15.875 4.324 1 80.19 259 PHE B N 1
ATOM 4493 C CA . PHE B 1 259 ? 19.344 -15.773 5.035 1 80.19 259 PHE B CA 1
ATOM 4494 C C . PHE B 1 259 ? 20.25 -14.75 4.367 1 80.19 259 PHE B C 1
ATOM 4496 O O . PHE B 1 259 ? 21.281 -14.367 4.93 1 80.19 259 PHE B O 1
ATOM 4503 N N . GLU B 1 260 ? 19.844 -14.328 3.271 1 91.62 260 GLU B N 1
ATOM 4504 C CA . GLU B 1 260 ? 20.656 -13.367 2.523 1 91.62 260 GLU B CA 1
ATOM 4505 C C . GLU B 1 260 ? 20.234 -11.938 2.826 1 91.62 260 GLU B C 1
ATOM 4507 O O . GLU B 1 260 ? 19.047 -11.648 2.984 1 91.62 260 GLU B O 1
ATOM 4512 N N . THR B 1 261 ? 21.281 -11.102 2.883 1 94.31 261 THR B N 1
ATOM 4513 C CA . THR B 1 261 ? 21 -9.672 2.938 1 94.31 261 THR B CA 1
ATOM 4514 C C . THR B 1 261 ? 20.5 -9.164 1.589 1 94.31 261 THR B C 1
ATOM 4516 O O . THR B 1 261 ? 20.656 -9.828 0.567 1 94.31 261 THR B O 1
ATOM 4519 N N . PRO B 1 262 ? 19.859 -7.988 1.604 1 94.94 262 PRO B N 1
ATOM 4520 C CA . PRO B 1 262 ? 19.438 -7.426 0.321 1 94.94 262 PRO B CA 1
ATOM 4521 C C . PRO B 1 262 ? 20.578 -7.285 -0.67 1 94.94 262 PRO B C 1
ATOM 4523 O O . PRO B 1 262 ? 20.438 -7.598 -1.854 1 94.94 262 PRO B O 1
ATOM 4526 N N . ASP B 1 263 ? 21.719 -6.902 -0.198 1 95.19 263 ASP B N 1
ATOM 4527 C CA . ASP B 1 263 ? 22.891 -6.742 -1.066 1 95.19 263 ASP B CA 1
ATOM 4528 C C . ASP B 1 263 ? 23.312 -8.078 -1.67 1 95.19 263 ASP B C 1
ATOM 4530 O O . ASP B 1 263 ? 23.688 -8.148 -2.842 1 95.19 263 ASP B O 1
ATOM 4534 N N . GLU B 1 264 ? 23.281 -9.086 -0.858 1 95.88 264 GLU B N 1
ATOM 4535 C CA . GLU B 1 264 ? 23.641 -10.414 -1.338 1 95.88 264 GLU B CA 1
ATOM 4536 C C . GLU B 1 264 ? 22.641 -10.914 -2.385 1 95.88 264 GLU B C 1
ATOM 4538 O O . GLU B 1 264 ? 23.047 -11.492 -3.396 1 95.88 264 GLU B O 1
ATOM 4543 N N . ILE B 1 265 ? 21.375 -10.656 -2.119 1 95.69 265 ILE B N 1
ATOM 4544 C CA . ILE B 1 265 ? 20.328 -11.055 -3.057 1 95.69 265 ILE B CA 1
ATOM 4545 C C . ILE B 1 265 ? 20.531 -10.328 -4.387 1 95.69 265 ILE B C 1
ATOM 4547 O O . ILE B 1 265 ? 20.5 -10.953 -5.449 1 95.69 265 ILE B O 1
ATOM 4551 N N . VAL B 1 266 ? 20.812 -9.07 -4.309 1 96.75 266 VAL B N 1
ATOM 4552 C CA . VAL B 1 266 ? 20.984 -8.25 -5.504 1 96.75 266 VAL B CA 1
ATOM 4553 C C . VAL B 1 266 ? 22.188 -8.75 -6.297 1 96.75 266 VAL B C 1
ATOM 4555 O O . VAL B 1 266 ? 22.109 -8.93 -7.512 1 96.75 266 VAL B O 1
ATOM 4558 N N . ARG B 1 267 ? 23.297 -8.992 -5.602 1 96.19 267 ARG B N 1
ATOM 4559 C CA . ARG B 1 267 ? 24.5 -9.477 -6.262 1 96.19 267 ARG B CA 1
ATOM 4560 C C . ARG B 1 267 ? 24.25 -10.789 -6.988 1 96.19 267 ARG B C 1
ATOM 4562 O O . ARG B 1 267 ? 24.656 -10.969 -8.133 1 96.19 267 ARG B O 1
ATOM 4569 N N . ARG B 1 268 ? 23.547 -11.648 -6.344 1 95.25 268 ARG B N 1
ATOM 4570 C CA . ARG B 1 268 ? 23.25 -12.945 -6.93 1 95.25 268 ARG B CA 1
ATOM 4571 C C . ARG B 1 268 ? 22.328 -12.797 -8.141 1 95.25 268 ARG B C 1
ATOM 4573 O O . ARG B 1 268 ? 22.609 -13.336 -9.211 1 95.25 268 ARG B O 1
ATOM 4580 N N . VAL B 1 269 ? 21.281 -12.008 -8 1 96 269 VAL B N 1
ATOM 4581 C CA . VAL B 1 269 ? 20.281 -11.883 -9.047 1 96 269 VAL B CA 1
ATOM 4582 C C . VAL B 1 269 ? 20.875 -11.148 -10.25 1 96 269 VAL B C 1
ATOM 4584 O O . VAL B 1 269 ? 20.75 -11.609 -11.391 1 96 269 VAL B O 1
ATOM 4587 N N . LEU B 1 270 ? 21.547 -10.047 -9.992 1 96.06 270 LEU B N 1
ATOM 4588 C CA . LEU B 1 270 ? 22.141 -9.297 -11.102 1 96.06 270 LEU B CA 1
ATOM 4589 C C . LEU B 1 270 ? 23.297 -10.07 -11.719 1 96.06 270 LEU B C 1
ATOM 4591 O O . LEU B 1 270 ? 23.594 -9.906 -12.906 1 96.06 270 LEU B O 1
ATOM 4595 N N . GLY B 1 271 ? 23.938 -10.922 -10.93 1 94.44 271 GLY B N 1
ATOM 4596 C CA . GLY B 1 271 ? 25.016 -11.75 -11.43 1 94.44 271 GLY B CA 1
ATOM 4597 C C . GLY B 1 271 ? 24.609 -12.625 -12.602 1 94.44 271 GLY B C 1
ATOM 4598 O O . GLY B 1 271 ? 25.375 -12.781 -13.555 1 94.44 271 GLY B O 1
ATOM 4599 N N . TRP B 1 272 ? 23.391 -13.18 -12.562 1 92.31 272 TRP B N 1
ATOM 4600 C CA . TRP B 1 272 ? 22.969 -14.031 -13.664 1 92.31 272 TRP B CA 1
ATOM 4601 C C . TRP B 1 272 ? 22.109 -13.258 -14.656 1 92.31 272 TRP B C 1
ATOM 4603 O O . TRP B 1 272 ? 21.984 -13.641 -15.82 1 92.31 272 TRP B O 1
ATOM 4613 N N . LEU B 1 273 ? 21.516 -12.133 -14.266 1 94.25 273 LEU B N 1
ATOM 4614 C CA . LEU B 1 273 ? 20.594 -11.383 -15.125 1 94.25 273 LEU B CA 1
ATOM 4615 C C . LEU B 1 273 ? 21.359 -10.477 -16.078 1 94.25 273 LEU B C 1
ATOM 4617 O O . LEU B 1 273 ? 21.016 -10.367 -17.25 1 94.25 273 LEU B O 1
ATOM 4621 N N . ASP B 1 274 ? 22.375 -9.859 -15.578 1 93.75 274 ASP B N 1
ATOM 4622 C CA . ASP B 1 274 ? 23.125 -8.844 -16.328 1 93.75 274 ASP B CA 1
ATOM 4623 C C . ASP B 1 274 ? 23.656 -9.414 -17.625 1 93.75 274 ASP B C 1
ATOM 4625 O O . ASP B 1 274 ? 23.469 -8.828 -18.703 1 93.75 274 ASP B O 1
ATOM 4629 N N . PRO B 1 275 ? 24.281 -10.602 -17.609 1 92.5 275 PRO B N 1
ATOM 4630 C CA . PRO B 1 275 ? 24.828 -11.148 -18.844 1 92.5 275 PRO B CA 1
ATOM 4631 C C . PRO B 1 275 ? 23.75 -11.531 -19.859 1 92.5 275 PRO B C 1
ATOM 4633 O O . PRO B 1 275 ? 24.031 -11.68 -21.047 1 92.5 275 PRO B O 1
ATOM 4636 N N . MET B 1 276 ? 22.516 -11.703 -19.375 1 92.12 276 MET B N 1
ATOM 4637 C CA . MET B 1 276 ? 21.438 -12.156 -20.234 1 92.12 276 MET B CA 1
ATOM 4638 C C . MET B 1 276 ? 20.812 -10.992 -20.984 1 92.12 276 MET B C 1
ATOM 4640 O O . MET B 1 276 ? 20.094 -11.195 -21.969 1 92.12 276 MET B O 1
ATOM 4644 N N . ILE B 1 277 ? 20.953 -9.844 -20.484 1 88.94 277 ILE B N 1
ATOM 4645 C CA . ILE B 1 277 ? 20.297 -8.672 -21.062 1 88.94 277 ILE B CA 1
ATOM 4646 C C . ILE B 1 277 ? 21.344 -7.801 -21.766 1 88.94 277 ILE B C 1
ATOM 4648 O O . ILE B 1 277 ? 22.375 -7.473 -21.188 1 88.94 277 ILE B O 1
ATOM 4652 N N . ALA B 1 278 ? 21.016 -7.434 -23.016 1 72.31 278 ALA B N 1
ATOM 4653 C CA . ALA B 1 278 ? 21.922 -6.672 -23.875 1 72.31 278 ALA B CA 1
ATOM 4654 C C . ALA B 1 278 ? 22.109 -5.246 -23.344 1 72.31 278 ALA B C 1
ATOM 4656 O O . ALA B 1 278 ? 21.281 -4.762 -22.562 1 72.31 278 ALA B O 1
ATOM 4657 N N . ASP B 1 279 ? 23.359 -4.648 -23.531 1 74.06 279 ASP B N 1
ATOM 4658 C CA . ASP B 1 279 ? 23.672 -3.225 -23.438 1 74.06 279 ASP B CA 1
ATOM 4659 C C . ASP B 1 279 ? 24.453 -2.916 -22.172 1 74.06 279 ASP B C 1
ATOM 4661 O O . ASP B 1 279 ? 25.531 -3.486 -21.938 1 74.06 279 ASP B O 1
ATOM 4665 N N . GLU B 1 280 ? 23.641 -2.104 -21.203 1 76.12 280 GLU B N 1
ATOM 4666 C CA . GLU B 1 280 ? 24.328 -1.448 -20.094 1 76.12 280 GLU B CA 1
ATOM 4667 C C . GLU B 1 280 ? 24.172 -2.246 -18.797 1 76.12 280 GLU B C 1
ATOM 4669 O O . GLU B 1 280 ? 23.25 -3.045 -18.672 1 76.12 280 GLU B O 1
ATOM 4674 N N . PRO B 1 281 ? 25.109 -2.139 -17.922 1 89.94 281 PRO B N 1
ATOM 4675 C CA . PRO B 1 281 ? 25 -2.771 -16.594 1 89.94 281 PRO B CA 1
ATOM 4676 C C . PRO B 1 281 ? 23.703 -2.42 -15.875 1 89.94 281 PRO B C 1
ATOM 4678 O O . PRO B 1 281 ? 23.281 -1.261 -15.883 1 89.94 281 PRO B O 1
ATOM 4681 N N . LEU B 1 282 ? 23.078 -3.463 -15.391 1 94.88 282 LEU B N 1
ATOM 4682 C CA . LEU B 1 282 ? 21.828 -3.275 -14.672 1 94.88 282 LEU B CA 1
ATOM 4683 C C . LEU B 1 282 ? 22.078 -2.684 -13.289 1 94.88 282 LEU B C 1
ATOM 4685 O O . LEU B 1 282 ? 23.062 -3.027 -12.625 1 94.88 282 LEU B O 1
ATOM 4689 N N . GLU B 1 283 ? 21.234 -1.796 -12.875 1 95.56 283 GLU B N 1
ATOM 4690 C CA . GLU B 1 283 ? 21.203 -1.26 -11.516 1 95.56 283 GLU B CA 1
ATOM 4691 C C . GLU B 1 283 ? 19.922 -1.667 -10.789 1 95.56 283 GLU B C 1
ATOM 4693 O O . GLU B 1 283 ? 18.828 -1.597 -11.352 1 95.56 283 GLU B O 1
ATOM 4698 N N . TRP B 1 284 ? 20.047 -2.115 -9.555 1 97 284 TRP B N 1
ATOM 4699 C CA . TRP B 1 284 ? 18.844 -2.527 -8.836 1 97 284 TRP B CA 1
ATOM 4700 C C . TRP B 1 284 ? 18.078 -1.314 -8.32 1 97 284 TRP B C 1
ATOM 4702 O O . TRP B 1 284 ? 18.672 -0.268 -8.047 1 97 284 TRP B O 1
ATOM 4712 N N . ASP B 1 285 ? 16.781 -1.48 -8.297 1 97.88 285 ASP B N 1
ATOM 4713 C CA . ASP B 1 285 ? 15.883 -0.454 -7.773 1 97.88 285 ASP B CA 1
ATOM 4714 C C . ASP B 1 285 ? 15.336 -0.85 -6.406 1 97.88 285 ASP B C 1
ATOM 4716 O O . ASP B 1 285 ? 15.375 -0.057 -5.461 1 97.88 285 ASP B O 1
ATOM 4720 N N . SER B 1 286 ? 14.914 -2.096 -6.305 1 98 286 SER B N 1
ATOM 4721 C CA . SER B 1 286 ? 14.273 -2.479 -5.051 1 98 286 SER B CA 1
ATOM 4722 C C . SER B 1 286 ? 14.477 -3.961 -4.758 1 98 286 SER B C 1
ATOM 4724 O O . SER B 1 286 ? 14.742 -4.75 -5.672 1 98 286 SER B O 1
ATOM 4726 N N . VAL B 1 287 ? 14.43 -4.312 -3.549 1 97.06 287 VAL B N 1
ATOM 4727 C CA . VAL B 1 287 ? 14.266 -5.66 -3.016 1 97.06 287 VAL B CA 1
ATOM 4728 C C . VAL B 1 287 ? 13.016 -5.719 -2.139 1 97.06 287 VAL B C 1
ATOM 4730 O O . VAL B 1 287 ? 12.875 -4.938 -1.194 1 97.06 287 VAL B O 1
ATOM 4733 N N . THR B 1 288 ? 12.141 -6.594 -2.465 1 96.5 288 THR B N 1
ATOM 4734 C CA . THR B 1 288 ? 10.898 -6.715 -1.711 1 96.5 288 THR B CA 1
ATOM 4735 C C . THR B 1 288 ? 10.758 -8.109 -1.115 1 96.5 288 THR B C 1
ATOM 4737 O O . THR B 1 288 ? 10.844 -9.109 -1.835 1 96.5 288 THR B O 1
ATOM 4740 N N . LEU B 1 289 ? 10.586 -8.141 0.156 1 94.81 289 LEU B N 1
ATOM 4741 C CA . LEU B 1 289 ? 10.312 -9.391 0.864 1 94.81 289 LEU B CA 1
ATOM 4742 C C . LEU B 1 289 ? 8.828 -9.523 1.161 1 94.81 289 LEU B C 1
ATOM 4744 O O . LEU B 1 289 ? 8.172 -8.555 1.558 1 94.81 289 LEU B O 1
ATOM 4748 N N . ALA B 1 290 ? 8.281 -10.633 0.913 1 93.88 290 ALA B N 1
ATOM 4749 C CA . ALA B 1 290 ? 6.918 -10.977 1.315 1 93.88 290 ALA B CA 1
ATOM 4750 C C . ALA B 1 290 ? 6.801 -12.461 1.631 1 93.88 290 ALA B C 1
ATOM 4752 O O . ALA B 1 290 ? 7.75 -13.227 1.425 1 93.88 290 ALA B O 1
ATOM 4753 N N . TYR B 1 291 ? 5.703 -12.82 2.182 1 94.19 291 TYR B N 1
ATOM 4754 C CA . TYR B 1 291 ? 5.438 -14.203 2.562 1 94.19 291 TYR B CA 1
ATOM 4755 C C . TYR B 1 291 ? 4.273 -14.773 1.764 1 94.19 291 TYR B C 1
ATOM 4757 O O . TYR B 1 291 ? 3.174 -14.219 1.77 1 94.19 291 TYR B O 1
ATOM 4765 N N . ARG B 1 292 ? 4.508 -15.914 1.089 1 95.75 292 ARG B N 1
ATOM 4766 C CA . ARG B 1 292 ? 3.486 -16.578 0.283 1 95.75 292 ARG B CA 1
ATOM 4767 C C . ARG B 1 292 ? 2.463 -17.281 1.168 1 95.75 292 ARG B C 1
ATOM 4769 O O . ARG B 1 292 ? 2.832 -18 2.104 1 95.75 292 ARG B O 1
ATOM 4776 N N . PRO B 1 293 ? 1.167 -16.969 0.917 1 97.31 293 PRO B N 1
ATOM 4777 C CA . PRO B 1 293 ? 0.161 -17.766 1.625 1 97.31 293 PRO B CA 1
ATOM 4778 C C . PRO B 1 293 ? 0.079 -19.203 1.118 1 97.31 293 PRO B C 1
ATOM 4780 O O . PRO B 1 293 ? -0.53 -19.469 0.077 1 97.31 293 PRO B O 1
ATOM 4783 N N . VAL B 1 294 ? 0.661 -20.125 1.871 1 97.19 294 VAL B N 1
ATOM 4784 C CA . VAL B 1 294 ? 0.728 -21.531 1.435 1 97.19 294 VAL B CA 1
ATOM 4785 C C . VAL B 1 294 ? 0.155 -22.438 2.52 1 97.19 294 VAL B C 1
ATOM 4787 O O . VAL B 1 294 ? 0.767 -22.609 3.574 1 97.19 294 VAL B O 1
ATOM 4790 N N . PRO B 1 295 ? -1.016 -23.031 2.252 1 97.69 295 PRO B N 1
ATOM 4791 C CA . PRO B 1 295 ? -1.49 -24.062 3.184 1 97.69 295 PRO B CA 1
ATOM 4792 C C . PRO B 1 295 ? -0.479 -25.188 3.385 1 97.69 295 PRO B C 1
ATOM 4794 O O . PRO B 1 295 ? 0.39 -25.391 2.537 1 97.69 295 PRO B O 1
ATOM 4797 N N . GLN B 1 296 ? -0.636 -25.906 4.395 1 96.56 296 GLN B N 1
ATOM 4798 C CA . GLN B 1 296 ? 0.366 -26.844 4.887 1 96.56 296 GLN B CA 1
ATOM 4799 C C . GLN B 1 296 ? 0.688 -27.906 3.834 1 96.56 296 GLN B C 1
ATOM 4801 O O . GLN B 1 296 ? 1.831 -28.359 3.73 1 96.56 296 GLN B O 1
ATOM 4806 N N . ASP B 1 297 ? -0.259 -28.359 3.049 1 95.75 297 ASP B N 1
ATOM 4807 C CA . ASP B 1 297 ? -0.031 -29.422 2.07 1 95.75 297 ASP B CA 1
ATOM 4808 C C . ASP B 1 297 ? 0.328 -28.844 0.706 1 95.75 297 ASP B C 1
ATOM 4810 O O . ASP B 1 297 ? 0.458 -29.578 -0.275 1 95.75 297 ASP B O 1
ATOM 4814 N N . GLY B 1 298 ? 0.349 -27.484 0.621 1 95.5 298 GLY B N 1
ATOM 4815 C CA . GLY B 1 298 ? 0.799 -26.828 -0.593 1 95.5 298 GLY B CA 1
ATOM 4816 C C . GLY B 1 298 ? -0.32 -26.578 -1.588 1 95.5 298 GLY B C 1
ATOM 4817 O O . GLY B 1 298 ? -0.1 -25.969 -2.639 1 95.5 298 GLY B O 1
ATOM 4818 N N . LEU B 1 299 ? -1.521 -26.984 -1.271 1 97.38 299 LEU B N 1
ATOM 4819 C CA . LEU B 1 299 ? -2.641 -26.859 -2.197 1 97.38 299 LEU B CA 1
ATOM 4820 C C . LEU B 1 299 ? -3.605 -25.766 -1.748 1 97.38 299 LEU B C 1
ATOM 4822 O O . LEU B 1 299 ? -3.693 -25.469 -0.557 1 97.38 299 LEU B O 1
ATOM 4826 N N . PRO B 1 300 ? -4.363 -25.219 -2.646 1 98.31 300 PRO B N 1
ATOM 4827 C CA . PRO B 1 300 ? -5.348 -24.188 -2.291 1 98.31 300 PRO B CA 1
ATOM 4828 C C . PRO B 1 300 ? -6.398 -24.703 -1.305 1 98.31 300 PRO B C 1
ATOM 4830 O O . PRO B 1 300 ? -6.703 -25.891 -1.284 1 98.31 300 PRO B O 1
ATOM 4833 N N . VAL B 1 301 ? -6.875 -23.812 -0.496 1 98.81 301 VAL B N 1
ATOM 4834 C CA . VAL B 1 301 ? -8.023 -24.062 0.363 1 98.81 301 VAL B CA 1
ATOM 4835 C C . VAL B 1 301 ? -9.172 -23.141 -0.024 1 98.81 301 VAL B C 1
ATOM 4837 O O . VAL B 1 301 ? -9.078 -21.922 0.145 1 98.81 301 VAL B O 1
ATOM 4840 N N . ILE B 1 302 ? -10.258 -23.688 -0.546 1 98.81 302 ILE B N 1
ATOM 4841 C CA . ILE B 1 302 ? -11.344 -22.891 -1.102 1 98.81 302 ILE B CA 1
ATOM 4842 C C . ILE B 1 302 ? -12.688 -23.5 -0.705 1 98.81 302 ILE B C 1
ATOM 4844 O O . ILE B 1 302 ? -12.953 -24.672 -0.98 1 98.81 302 ILE B O 1
ATOM 4848 N N . GLY B 1 303 ? -13.516 -22.656 -0.035 1 98.44 303 GLY B N 1
ATOM 4849 C CA . GLY B 1 303 ? -14.891 -23.109 0.114 1 98.44 303 GLY B CA 1
ATOM 4850 C C . GLY B 1 303 ? -15.445 -22.891 1.507 1 98.44 303 GLY B C 1
ATOM 4851 O O . GLY B 1 303 ? -14.828 -22.203 2.322 1 98.44 303 GLY B O 1
ATOM 4852 N N . ALA B 1 304 ? -16.672 -23.453 1.73 1 98.06 304 ALA B N 1
ATOM 4853 C CA . ALA B 1 304 ? -17.375 -23.328 3.002 1 98.06 304 ALA B CA 1
ATOM 4854 C C . ALA B 1 304 ? -16.609 -24.016 4.129 1 98.06 304 ALA B C 1
ATOM 4856 O O . ALA B 1 304 ? -15.984 -25.062 3.918 1 98.06 304 ALA B O 1
ATOM 4857 N N . VAL B 1 305 ? -16.672 -23.375 5.285 1 98.06 305 VAL B N 1
ATOM 4858 C CA . VAL B 1 305 ? -15.953 -23.922 6.434 1 98.06 305 VAL B CA 1
ATOM 4859 C C . VAL B 1 305 ? -16.609 -23.438 7.727 1 98.06 305 VAL B C 1
ATOM 4861 O O . VAL B 1 305 ? -17.109 -22.328 7.793 1 98.06 305 VAL B O 1
ATOM 4864 N N . GLY B 1 306 ? -16.625 -24.297 8.711 1 97.19 306 GLY B N 1
ATOM 4865 C CA . GLY B 1 306 ? -17.141 -23.859 10 1 97.19 306 GLY B CA 1
ATOM 4866 C C . GLY B 1 306 ? -18.625 -23.562 9.984 1 97.19 306 GLY B C 1
ATOM 4867 O O . GLY B 1 306 ? -19.422 -24.375 9.492 1 97.19 306 GLY B O 1
ATOM 4868 N N . PRO B 1 307 ? -19.062 -22.406 10.633 1 98 307 PRO B N 1
ATOM 4869 C CA . PRO B 1 307 ? -20.484 -22.078 10.68 1 98 307 PRO B CA 1
ATOM 4870 C C . PRO B 1 307 ? -21.078 -21.828 9.297 1 98 307 PRO B C 1
ATOM 4872 O O . PRO B 1 307 ? -20.359 -21.453 8.367 1 98 307 PRO B O 1
ATOM 4875 N N . ASP B 1 308 ? -22.406 -21.984 9.273 1 98.19 308 ASP B N 1
ATOM 4876 C CA . ASP B 1 308 ? -23.109 -21.719 8.016 1 98.19 308 ASP B CA 1
ATOM 4877 C C . ASP B 1 308 ? -22.875 -20.281 7.551 1 98.19 308 ASP B C 1
ATOM 4879 O O . ASP B 1 308 ? -22.984 -19.344 8.336 1 98.19 308 ASP B O 1
ATOM 4883 N N . GLY B 1 309 ? -22.438 -20.141 6.312 1 98.56 309 GLY B N 1
ATOM 4884 C CA . GLY B 1 309 ? -22.266 -18.828 5.742 1 98.56 309 GLY B CA 1
ATOM 4885 C C . GLY B 1 309 ? -20.812 -18.359 5.73 1 98.56 309 GLY B C 1
ATOM 4886 O O . GLY B 1 309 ? -20.516 -17.297 5.195 1 98.56 309 GLY B O 1
ATOM 4887 N N . LEU B 1 310 ? -19.938 -19.172 6.273 1 98.81 310 LEU B N 1
ATOM 4888 C CA . LEU B 1 310 ? -18.516 -18.844 6.281 1 98.81 310 LEU B CA 1
ATOM 4889 C C . LEU B 1 310 ? -17.781 -19.562 5.156 1 98.81 310 LEU B C 1
ATOM 4891 O O . LEU B 1 310 ? -18 -20.766 4.93 1 98.81 310 LEU B O 1
ATOM 4895 N N . HIS B 1 311 ? -17 -18.844 4.426 1 98.88 311 HIS B N 1
ATOM 4896 C CA . HIS B 1 311 ? -16.156 -19.375 3.367 1 98.88 311 HIS B CA 1
ATOM 4897 C C . HIS B 1 311 ? -14.703 -18.922 3.527 1 98.88 311 HIS B C 1
ATOM 4899 O O . HIS B 1 311 ? -14.438 -17.922 4.191 1 98.88 311 HIS B O 1
ATOM 4905 N N . VAL B 1 312 ? -13.766 -19.688 2.943 1 98.88 312 VAL B N 1
ATOM 4906 C CA . VAL B 1 312 ? -12.352 -19.344 2.984 1 98.88 312 VAL B CA 1
ATOM 4907 C C . VAL B 1 312 ? -11.727 -19.547 1.607 1 98.88 312 VAL B C 1
ATOM 4909 O O . VAL B 1 312 ? -12.156 -20.422 0.85 1 98.88 312 VAL B O 1
ATOM 4912 N N . ALA B 1 313 ? -10.773 -18.719 1.244 1 98.88 313 ALA B N 1
ATOM 4913 C CA . ALA B 1 313 ? -9.945 -18.875 0.05 1 98.88 313 ALA B CA 1
ATOM 4914 C C . ALA B 1 313 ? -8.508 -18.422 0.317 1 98.88 313 ALA B C 1
ATOM 4916 O O . ALA B 1 313 ? -8.242 -17.234 0.438 1 98.88 313 ALA B O 1
ATOM 4917 N N . VAL B 1 314 ? -7.586 -19.344 0.412 1 98.56 314 VAL B N 1
ATOM 4918 C CA . VAL B 1 314 ? -6.176 -19.094 0.678 1 98.56 314 VAL B CA 1
ATOM 4919 C C . VAL B 1 314 ? -5.316 -20.016 -0.175 1 98.56 314 VAL B C 1
ATOM 4921 O O . VAL B 1 314 ? -5.559 -21.234 -0.224 1 98.56 314 VAL B O 1
ATOM 4924 N N . MET B 1 315 ? -4.375 -19.375 -0.816 1 97.75 315 MET B N 1
ATOM 4925 C CA . MET B 1 315 ? -3.566 -20.25 -1.674 1 97.75 315 MET B CA 1
ATOM 4926 C C . MET B 1 315 ? -2.295 -19.531 -2.119 1 97.75 315 MET B C 1
ATOM 4928 O O . MET B 1 315 ? -2.195 -18.312 -2.016 1 97.75 315 MET B O 1
ATOM 4932 N N . HIS B 1 316 ? -1.489 -20.266 -2.582 1 94.56 316 HIS B N 1
ATOM 4933 C CA . HIS B 1 316 ? -0.442 -19.969 -3.551 1 94.56 316 HIS B CA 1
ATOM 4934 C C . HIS B 1 316 ? -0.514 -20.906 -4.75 1 94.56 316 HIS B C 1
ATOM 4936 O O . HIS B 1 316 ? -0.547 -22.125 -4.59 1 94.56 316 HIS B O 1
ATOM 4942 N N . SER B 1 317 ? -0.598 -20.281 -5.938 1 93.38 317 SER B N 1
ATOM 4943 C CA . SER B 1 317 ? -0.363 -18.891 -6.305 1 93.38 317 SER B CA 1
ATOM 4944 C C . SER B 1 317 ? -1.671 -18.109 -6.375 1 93.38 317 SER B C 1
ATOM 4946 O O . SER B 1 317 ? -2.576 -18.469 -7.133 1 93.38 317 SER B O 1
ATOM 4948 N N . GLY B 1 318 ? -1.71 -17.031 -5.727 1 96.94 318 GLY B N 1
ATOM 4949 C CA . GLY B 1 318 ? -2.898 -16.203 -5.66 1 96.94 318 GLY B CA 1
ATOM 4950 C C . GLY B 1 318 ? -3.238 -15.539 -6.984 1 96.94 318 GLY B C 1
ATOM 4951 O O . GLY B 1 318 ? -4.387 -15.586 -7.43 1 96.94 318 GLY B O 1
ATOM 4952 N N . VAL B 1 319 ? -2.273 -14.977 -7.656 1 98.06 319 VAL B N 1
ATOM 4953 C CA . VAL B 1 319 ? -2.525 -14.273 -8.914 1 98.06 319 VAL B CA 1
ATOM 4954 C C . VAL B 1 319 ? -2.986 -15.266 -9.977 1 98.06 319 VAL B C 1
ATOM 4956 O O . VAL B 1 319 ? -3.979 -15.031 -10.672 1 98.06 319 VAL B O 1
ATOM 4959 N N . THR B 1 320 ? -2.383 -16.375 -10.055 1 98.25 320 THR B N 1
ATOM 4960 C CA . THR B 1 320 ? -2.721 -17.391 -11.047 1 98.25 320 THR B CA 1
ATOM 4961 C C . THR B 1 320 ? -4.172 -17.828 -10.891 1 98.25 320 THR B C 1
ATOM 4963 O O . THR B 1 320 ? -4.879 -18.016 -11.883 1 98.25 320 THR B O 1
ATOM 4966 N N . LEU B 1 321 ? -4.59 -17.906 -9.648 1 98.69 321 LEU B N 1
ATOM 4967 C CA . LEU B 1 321 ? -5.863 -18.562 -9.406 1 98.69 321 LEU B CA 1
ATOM 4968 C C . LEU B 1 321 ? -6.945 -17.547 -9.047 1 98.69 321 LEU B C 1
ATOM 4970 O O . LEU B 1 321 ? -8.086 -17.922 -8.758 1 98.69 321 LEU B O 1
ATOM 4974 N N . ALA B 1 322 ? -6.637 -16.312 -9.078 1 98.81 322 ALA B N 1
ATOM 4975 C CA . ALA B 1 322 ? -7.531 -15.266 -8.57 1 98.81 322 ALA B CA 1
ATOM 4976 C C . ALA B 1 322 ? -8.859 -15.273 -9.32 1 98.81 322 ALA B C 1
ATOM 4978 O O . ALA B 1 322 ? -9.93 -15.273 -8.703 1 98.81 322 ALA B O 1
ATOM 4979 N N . ALA B 1 323 ? -8.789 -15.359 -10.641 1 98.75 323 ALA B N 1
ATOM 4980 C CA . ALA B 1 323 ? -9.992 -15.219 -11.453 1 98.75 323 ALA B CA 1
ATOM 4981 C C . ALA B 1 323 ? -10.961 -16.375 -11.211 1 98.75 323 ALA B C 1
ATOM 4983 O O . ALA B 1 323 ? -12.148 -16.156 -10.961 1 98.75 323 ALA B O 1
ATOM 4984 N N . ILE B 1 324 ? -10.445 -17.562 -11.195 1 98.81 324 ILE B N 1
ATOM 4985 C CA . ILE B 1 324 ? -11.305 -18.734 -11.031 1 98.81 324 ILE B CA 1
ATOM 4986 C C . ILE B 1 324 ? -11.805 -18.812 -9.594 1 98.81 324 ILE B C 1
ATOM 4988 O O . ILE B 1 324 ? -12.953 -19.219 -9.352 1 98.81 324 ILE B O 1
ATOM 4992 N N . THR B 1 325 ? -10.977 -18.453 -8.672 1 98.81 325 THR B N 1
ATOM 4993 C CA . THR B 1 325 ? -11.383 -18.438 -7.27 1 98.81 325 THR B CA 1
ATOM 4994 C C . THR B 1 325 ? -12.516 -17.438 -7.047 1 98.81 325 THR B C 1
ATOM 4996 O O . THR B 1 325 ? -13.469 -17.719 -6.328 1 98.81 325 THR B O 1
ATOM 4999 N N . GLY B 1 326 ? -12.359 -16.266 -7.656 1 98.75 326 GLY B N 1
ATOM 5000 C CA . GLY B 1 326 ? -13.422 -15.273 -7.562 1 98.75 326 GLY B CA 1
ATOM 5001 C C . GLY B 1 326 ? -14.766 -15.789 -8.055 1 98.75 326 GLY B C 1
ATOM 5002 O O . GLY B 1 326 ? -15.781 -15.633 -7.371 1 98.75 326 GLY B O 1
ATOM 5003 N N . GLU B 1 327 ? -14.758 -16.453 -9.211 1 98.56 327 GLU B N 1
ATOM 5004 C CA . GLU B 1 327 ? -15.977 -17.016 -9.773 1 98.56 327 GLU B CA 1
ATOM 5005 C C . GLU B 1 327 ? -16.547 -18.094 -8.867 1 98.56 327 GLU B C 1
ATOM 5007 O O . GLU B 1 327 ? -17.75 -18.094 -8.562 1 98.56 327 GLU B O 1
ATOM 5012 N N . ALA B 1 328 ? -15.711 -18.953 -8.453 1 98.62 328 ALA B N 1
ATOM 5013 C CA . ALA B 1 328 ? -16.156 -20.141 -7.738 1 98.62 328 ALA B CA 1
ATOM 5014 C C . ALA B 1 328 ? -16.688 -19.781 -6.355 1 98.62 328 ALA B C 1
ATOM 5016 O O . ALA B 1 328 ? -17.766 -20.25 -5.961 1 98.62 328 ALA B O 1
ATOM 5017 N N . VAL B 1 329 ? -15.984 -18.969 -5.629 1 98.81 329 VAL B N 1
ATOM 5018 C CA . VAL B 1 329 ? -16.406 -18.609 -4.273 1 98.81 329 VAL B CA 1
ATOM 5019 C C . VAL B 1 329 ? -17.688 -17.781 -4.324 1 98.81 329 VAL B C 1
ATOM 5021 O O . VAL B 1 329 ? -18.594 -17.984 -3.52 1 98.81 329 VAL B O 1
ATOM 5024 N N . ALA B 1 330 ? -17.75 -16.844 -5.254 1 98.69 330 ALA B N 1
ATOM 5025 C CA . ALA B 1 330 ? -18.969 -16.062 -5.395 1 98.69 330 ALA B CA 1
ATOM 5026 C C . ALA B 1 330 ? -20.172 -16.953 -5.676 1 98.69 330 ALA B C 1
ATOM 5028 O O . ALA B 1 330 ? -21.234 -16.781 -5.062 1 98.69 330 ALA B O 1
ATOM 5029 N N . ALA B 1 331 ? -19.984 -17.891 -6.609 1 98.38 331 ALA B N 1
ATOM 5030 C CA . ALA B 1 331 ? -21.078 -18.828 -6.934 1 98.38 331 ALA B CA 1
ATOM 5031 C C . ALA B 1 331 ? -21.516 -19.594 -5.695 1 98.38 331 ALA B C 1
ATOM 5033 O O . ALA B 1 331 ? -22.719 -19.75 -5.453 1 98.38 331 ALA B O 1
ATOM 5034 N N . GLU B 1 332 ? -20.578 -20.016 -4.945 1 98 332 GLU B N 1
ATOM 5035 C CA . GLU B 1 332 ? -20.906 -20.797 -3.754 1 98 332 GLU B CA 1
ATOM 5036 C C . GLU B 1 332 ? -21.625 -19.938 -2.713 1 98 332 GLU B C 1
ATOM 5038 O O . GLU B 1 332 ? -22.625 -20.375 -2.129 1 98 332 GLU B O 1
ATOM 5043 N N . VAL B 1 333 ? -21.141 -18.766 -2.463 1 98.44 333 VAL B N 1
ATOM 5044 C CA . VAL B 1 333 ? -21.734 -17.844 -1.502 1 98.44 333 VAL B CA 1
ATOM 5045 C C . VAL B 1 333 ? -23.188 -17.562 -1.886 1 98.44 333 VAL B C 1
ATOM 5047 O O . VAL B 1 333 ? -24.047 -17.453 -1.017 1 98.44 333 VAL B O 1
ATOM 5050 N N . LEU B 1 334 ? -23.438 -17.578 -3.174 1 97.56 334 LEU B N 1
ATOM 5051 C CA . LEU B 1 334 ? -24.766 -17.219 -3.688 1 97.56 334 LEU B CA 1
ATOM 5052 C C . LEU B 1 334 ? -25.641 -18.453 -3.852 1 97.56 334 LEU B C 1
ATOM 5054 O O . LEU B 1 334 ? -26.797 -18.359 -4.25 1 97.56 334 LEU B O 1
ATOM 5058 N N . GLY B 1 335 ? -25.109 -19.625 -3.639 1 95.62 335 GLY B N 1
ATOM 5059 C CA . GLY B 1 335 ? -25.875 -20.859 -3.664 1 95.62 335 GLY B CA 1
ATOM 5060 C C . GLY B 1 335 ? -25.922 -21.516 -5.031 1 95.62 335 GLY B C 1
ATOM 5061 O O . GLY B 1 335 ? -26.828 -22.281 -5.332 1 95.62 335 GLY B O 1
ATOM 5062 N N . ASN B 1 336 ? -24.953 -21.219 -5.922 1 92.88 336 ASN B N 1
ATOM 5063 C CA . ASN B 1 336 ? -24.875 -21.75 -7.277 1 92.88 336 ASN B CA 1
ATOM 5064 C C . ASN B 1 336 ? -23.516 -22.391 -7.551 1 92.88 336 ASN B C 1
ATOM 5066 O O . ASN B 1 336 ? -22.891 -22.094 -8.562 1 92.88 336 ASN B O 1
ATOM 5070 N N . SER B 1 337 ? -23.078 -23.344 -6.707 1 90.12 337 SER B N 1
ATOM 5071 C CA . SER B 1 337 ? -21.703 -23.797 -6.734 1 90.12 337 SER B CA 1
ATOM 5072 C C . SER B 1 337 ? -21.547 -25.047 -7.594 1 90.12 337 SER B C 1
ATOM 5074 O O . SER B 1 337 ? -20.438 -25.516 -7.828 1 90.12 337 SER B O 1
ATOM 5076 N N . ASP B 1 338 ? -22.547 -25.594 -8.227 1 92.81 338 ASP B N 1
ATOM 5077 C CA . ASP B 1 338 ? -22.531 -26.906 -8.867 1 92.81 338 ASP B CA 1
ATOM 5078 C C . ASP B 1 338 ? -21.469 -26.969 -9.961 1 92.81 338 ASP B C 1
ATOM 5080 O O . ASP B 1 338 ? -20.734 -27.969 -10.078 1 92.81 338 ASP B O 1
ATOM 5084 N N . ALA B 1 339 ? -21.344 -25.953 -10.656 1 93.31 339 ALA B N 1
ATOM 5085 C CA . ALA B 1 339 ? -20.453 -25.922 -11.805 1 93.31 339 ALA B CA 1
ATOM 5086 C C . ALA B 1 339 ? -18.984 -26.078 -11.375 1 93.31 339 ALA B C 1
ATOM 5088 O O . ALA B 1 339 ? -18.125 -26.406 -12.188 1 93.31 339 ALA B O 1
ATOM 5089 N N . PHE B 1 340 ? -18.688 -25.828 -10.023 1 97.31 340 PHE B N 1
ATOM 5090 C CA . PHE B 1 340 ? -17.312 -25.797 -9.578 1 97.31 340 PHE B CA 1
ATOM 5091 C C . PHE B 1 340 ? -17.016 -26.984 -8.656 1 97.31 340 PHE B C 1
ATOM 5093 O O . PHE B 1 340 ? -15.875 -27.172 -8.219 1 97.31 340 PHE B O 1
ATOM 5100 N N . ASP B 1 341 ? -17.984 -27.859 -8.406 1 96.5 341 ASP B N 1
ATOM 5101 C CA . ASP B 1 341 ? -17.859 -28.906 -7.398 1 96.5 341 ASP B CA 1
ATOM 5102 C C . ASP B 1 341 ? -16.719 -29.875 -7.734 1 96.5 341 ASP B C 1
ATOM 5104 O O . ASP B 1 341 ? -15.875 -30.156 -6.887 1 96.5 341 ASP B O 1
ATOM 5108 N N . VAL B 1 342 ? -16.688 -30.297 -8.953 1 96.88 342 VAL B N 1
ATOM 5109 C CA . VAL B 1 342 ? -15.672 -31.25 -9.367 1 96.88 342 VAL B CA 1
ATOM 5110 C C . VAL B 1 342 ? -14.297 -30.578 -9.344 1 96.88 342 VAL B C 1
ATOM 5112 O O . VAL B 1 342 ? -13.328 -31.172 -8.852 1 96.88 342 VAL B O 1
ATOM 5115 N N . LEU B 1 343 ? -14.242 -29.406 -9.797 1 97.69 343 LEU B N 1
ATOM 5116 C CA . LEU B 1 343 ? -12.984 -28.672 -9.922 1 97.69 343 LEU B CA 1
ATOM 5117 C C . LEU B 1 343 ? -12.367 -28.422 -8.555 1 97.69 343 LEU B C 1
ATOM 5119 O O . LEU B 1 343 ? -11.141 -28.469 -8.406 1 97.69 343 LEU B O 1
ATOM 5123 N N . LEU B 1 344 ? -13.234 -28.172 -7.508 1 98 344 LEU B N 1
ATOM 5124 C CA . LEU B 1 344 ? -12.742 -27.719 -6.215 1 98 344 LEU B CA 1
ATOM 5125 C C . LEU B 1 344 ? -12.734 -28.859 -5.203 1 98 344 LEU B C 1
ATOM 5127 O O . LEU B 1 344 ? -12.344 -28.672 -4.047 1 98 344 LEU B O 1
ATOM 5131 N N . ALA B 1 345 ? -13.031 -30.078 -5.586 1 97.5 345 ALA B N 1
ATOM 5132 C CA . ALA B 1 345 ? -13.25 -31.203 -4.684 1 97.5 345 ALA B CA 1
ATOM 5133 C C . ALA B 1 345 ? -12.031 -31.453 -3.805 1 97.5 345 ALA B C 1
ATOM 5135 O O . ALA B 1 345 ? -12.164 -31.703 -2.604 1 97.5 345 ALA B O 1
ATOM 5136 N N . SER B 1 346 ? -10.844 -31.359 -4.387 1 97.31 346 SER B N 1
ATOM 5137 C CA . SER B 1 346 ? -9.609 -31.688 -3.68 1 97.31 346 SER B CA 1
ATOM 5138 C C . SER B 1 346 ? -9.094 -30.5 -2.875 1 97.31 346 SER B C 1
ATOM 5140 O O . SER B 1 346 ? -8.078 -30.609 -2.184 1 97.31 346 SER B O 1
ATOM 5142 N N . TYR B 1 347 ? -9.836 -29.359 -2.885 1 98.25 347 TYR B N 1
ATOM 5143 C CA . TYR B 1 347 ? -9.305 -28.125 -2.314 1 98.25 347 TYR B CA 1
ATOM 5144 C C . TYR B 1 347 ? -10.195 -27.609 -1.199 1 98.25 347 TYR B C 1
ATOM 5146 O O . TYR B 1 347 ? -10.031 -26.469 -0.74 1 98.25 347 TYR B O 1
ATOM 5154 N N . ARG B 1 348 ? -11.125 -28.453 -0.812 1 98.19 348 ARG B N 1
ATOM 5155 C CA . ARG B 1 348 ? -12.062 -28.062 0.234 1 98.19 348 ARG B CA 1
ATOM 5156 C C . ARG B 1 348 ? -11.375 -28 1.593 1 98.19 348 ARG B C 1
ATOM 5158 O O . ARG B 1 348 ? -10.492 -28.828 1.886 1 98.19 348 ARG B O 1
ATOM 5165 N N . PRO B 1 349 ? -11.797 -27.078 2.426 1 97.62 349 PRO B N 1
ATOM 5166 C CA . PRO B 1 349 ? -11.188 -26.938 3.75 1 97.62 349 PRO B CA 1
ATOM 5167 C C . PRO B 1 349 ? -11.375 -28.172 4.621 1 97.62 349 PRO B C 1
ATOM 5169 O O . PRO B 1 349 ? -10.586 -28.406 5.543 1 97.62 349 PRO B O 1
ATOM 5172 N N . SER B 1 350 ? -12.328 -28.984 4.352 1 95.56 350 SER B N 1
ATOM 5173 C CA . SER B 1 350 ? -12.672 -30.141 5.172 1 95.56 350 SER B CA 1
ATOM 5174 C C . SER B 1 350 ? -11.516 -31.141 5.242 1 95.56 350 SER B C 1
ATOM 5176 O O . SER B 1 350 ? -11.445 -31.953 6.16 1 95.56 350 SER B O 1
ATOM 5178 N N . ARG B 1 351 ? -10.609 -31.031 4.309 1 95.31 351 ARG B N 1
ATOM 5179 C CA . ARG B 1 351 ? -9.5 -31.984 4.285 1 95.31 351 ARG B CA 1
ATOM 5180 C C . ARG B 1 351 ? -8.57 -31.766 5.473 1 95.31 351 ARG B C 1
ATOM 5182 O O . ARG B 1 351 ? -7.746 -32.625 5.789 1 95.31 351 ARG B O 1
ATOM 5189 N N . PHE B 1 352 ? -8.672 -30.547 6.105 1 93.69 352 PHE B N 1
ATOM 5190 C CA . PHE B 1 352 ? -7.867 -30.234 7.285 1 93.69 352 PHE B CA 1
ATOM 5191 C C . PHE B 1 352 ? -8.688 -30.406 8.555 1 93.69 352 PHE B C 1
ATOM 5193 O O . PHE B 1 352 ? -8.195 -30.141 9.656 1 93.69 352 PHE B O 1
ATOM 5200 N N . GLN B 1 353 ? -9.93 -30.703 8.422 1 85 353 GLN B N 1
ATOM 5201 C CA . GLN B 1 353 ? -10.805 -30.812 9.586 1 85 353 GLN B CA 1
ATOM 5202 C C . GLN B 1 353 ? -10.961 -32.25 10.023 1 85 353 GLN B C 1
ATOM 5204 O O . GLN B 1 353 ? -10.852 -33.188 9.203 1 85 353 GLN B O 1
#